Protein AF-A0A3D4UMN7-F1 (afdb_monomer)

Secondary structure (DSSP, 8-state):
----SSSS----GGGHHHHT--TTT---------SHHHHHHHHHTS-GGG--B-TTT--BSS---THHHHHHHHHH--SS-GGGS-TTSS-EESSHHHHHHHHHTTSS-TT-EEEEE--S--EEESSTTSPEEEPPTT-EEEEEHHHHHHHTTSPTTPPEE-S---HHHHHHHHHHHHHHHHHHHHHHHHHHHHHHHHHHHHHHT----TTTSPPPTTHHHHHHHHHHHHHHHHHHHHTTSS-HHHHHHHHHHHHHHHHHHHHHHHHHHHHT-EE-TTSPBPPTTTT-SEE---HHHHHHHTTSS--HHHHHHHHS--B-BB-TTSPBPSS-B---TTT---HHHHHHHHHHHHHHHHHHHHHHHHHHHHHHHHHHHHTT--EEES-------EEEEPEEETTEEEE-HHHHHTTPBBSS-EE-TTT--EEE-TT-B--HHHHHHHHHTT--EEEE--GGG---SSSEEHHHH-EETTTTEEPPTT--HHHHHHHHHHHHHHHHHHHHHHTTTB--PPPPP-----SS--EEEEES---EEEE-TTS-EEEE---TT-EEEEE-TTS-EEEEEEPPTT-EE--

Nearest PDB structures (foldseek):
  6xl5-assembly1_D  TM=8.448E-01  e=1.728E-50  Escherichia coli O157:H7
  8sy6-assembly1_J  TM=8.612E-01  e=2.945E-49  Escherichia coli
  8fvw-assembly1_G  TM=8.424E-01  e=8.870E-49  Escherichia coli K-12
  8x6g-assembly1_D  TM=7.754E-01  e=9.641E-45  Staphylococcus aureus
  8urw-assembly1_Z  TM=8.509E-01  e=2.562E-33  Synechococcus elongatus

Radius of gyration: 28.78 Å; Cα contacts (8 Å, |Δi|>4): 966; chains: 1; bounding box: 71×80×74 Å

Structure (mmCIF, N/CA/C/O backbone):
data_AF-A0A3D4UMN7-F1
#
_entry.id   AF-A0A3D4UMN7-F1
#
loop_
_atom_site.group_PDB
_atom_site.id
_atom_site.type_symbol
_atom_site.label_atom_id
_atom_site.label_alt_id
_atom_site.label_comp_id
_atom_site.label_asym_id
_atom_site.label_entity_id
_atom_site.label_seq_id
_atom_site.pdbx_PDB_ins_code
_atom_site.Cartn_x
_atom_site.Cartn_y
_atom_site.Cartn_z
_atom_site.occupancy
_atom_site.B_iso_or_equiv
_atom_site.auth_seq_id
_atom_site.auth_comp_id
_atom_site.auth_asym_id
_atom_site.auth_atom_id
_atom_site.pdbx_PDB_model_num
ATOM 1 N N . PRO A 1 1 ? -13.764 -26.680 10.920 1.00 89.00 1 PRO A N 1
ATOM 2 C CA . PRO A 1 1 ? -12.619 -27.114 10.079 1.00 89.00 1 PRO A CA 1
ATOM 3 C C . PRO A 1 1 ? -13.144 -27.942 8.903 1.00 89.00 1 PRO A C 1
ATOM 5 O O . PRO A 1 1 ? -14.128 -28.655 9.081 1.00 89.00 1 PRO A O 1
ATOM 8 N N . VAL A 1 2 ? -12.523 -27.837 7.728 1.00 93.06 2 VAL A N 1
ATOM 9 C CA . VAL A 1 2 ? -12.891 -28.634 6.548 1.00 93.06 2 VAL A CA 1
ATOM 10 C C . VAL A 1 2 ? -11.856 -29.740 6.380 1.00 93.06 2 VAL A C 1
ATOM 12 O O . VAL A 1 2 ? -10.661 -29.452 6.340 1.00 93.06 2 VAL A O 1
ATOM 15 N N . LEU A 1 3 ? -12.302 -30.997 6.327 1.00 94.44 3 LEU A N 1
ATOM 16 C CA . LEU A 1 3 ? -11.410 -32.135 6.105 1.00 94.44 3 LEU A CA 1
ATOM 17 C C . LEU A 1 3 ? -10.866 -32.092 4.676 1.00 94.44 3 LEU A C 1
ATOM 19 O O . LEU A 1 3 ? -11.614 -31.879 3.722 1.00 94.44 3 LEU A O 1
ATOM 23 N N . VAL A 1 4 ? -9.559 -32.290 4.539 1.00 94.12 4 VAL A N 1
ATOM 24 C CA . VAL A 1 4 ? -8.850 -32.290 3.258 1.00 94.12 4 VAL A CA 1
ATOM 25 C C . VAL A 1 4 ? -7.849 -33.436 3.234 1.00 94.12 4 VAL A C 1
ATOM 27 O O . VAL A 1 4 ? -7.311 -33.810 4.272 1.00 94.12 4 VAL A O 1
ATOM 30 N N . GLU A 1 5 ? -7.597 -33.978 2.048 1.00 93.94 5 GLU A N 1
ATOM 31 C CA . GLU A 1 5 ? -6.525 -34.953 1.836 1.00 93.94 5 GLU A CA 1
ATOM 32 C C . GLU A 1 5 ? -5.144 -34.279 1.921 1.00 93.94 5 GLU A C 1
ATOM 34 O O . GLU A 1 5 ? -4.964 -33.153 1.442 1.00 93.94 5 GLU A O 1
ATOM 39 N N . GLY A 1 6 ? -4.163 -34.995 2.479 1.00 93.69 6 GLY A N 1
ATOM 40 C CA . GLY A 1 6 ? -2.771 -34.552 2.624 1.00 93.69 6 GLY A CA 1
ATOM 41 C C . GLY A 1 6 ? -2.391 -34.059 4.028 1.00 93.69 6 GLY A C 1
ATOM 42 O O . GLY A 1 6 ? -3.221 -33.950 4.923 1.00 93.69 6 GLY A O 1
ATOM 43 N N . ASN A 1 7 ? -1.101 -33.754 4.209 1.00 92.25 7 ASN A N 1
ATOM 44 C CA . ASN A 1 7 ? -0.516 -33.361 5.504 1.00 92.25 7 ASN A CA 1
ATOM 45 C C . ASN A 1 7 ? -0.306 -31.840 5.647 1.00 92.25 7 ASN A C 1
ATOM 47 O O . ASN A 1 7 ? 0.382 -31.402 6.566 1.00 92.25 7 ASN A O 1
ATOM 51 N N . ALA A 1 8 ? -0.839 -31.039 4.721 1.00 93.44 8 ALA A N 1
ATOM 52 C CA . ALA A 1 8 ? -0.659 -29.590 4.693 1.00 93.44 8 ALA A CA 1
ATOM 53 C C . ALA A 1 8 ? -1.950 -28.867 5.091 1.00 93.44 8 ALA A C 1
ATOM 55 O O . ALA A 1 8 ? -3.039 -29.202 4.618 1.00 93.44 8 ALA A O 1
ATOM 56 N N . ILE A 1 9 ? -1.819 -27.843 5.934 1.00 93.88 9 ILE A N 1
ATOM 57 C CA . ILE A 1 9 ? -2.931 -26.967 6.305 1.00 93.88 9 ILE A CA 1
ATOM 58 C C . ILE A 1 9 ? -3.269 -26.089 5.097 1.00 93.88 9 ILE A C 1
ATOM 60 O O . ILE A 1 9 ? -2.395 -25.424 4.544 1.00 93.88 9 ILE A O 1
ATOM 64 N N . LYS A 1 10 ? -4.541 -26.068 4.688 1.00 92.62 10 LYS A N 1
ATOM 65 C CA . LYS A 1 10 ? -5.022 -25.129 3.668 1.00 92.62 10 LYS A CA 1
ATOM 66 C C . LYS A 1 10 ? -5.468 -23.838 4.339 1.00 92.62 10 LYS A C 1
ATOM 68 O O . LYS A 1 10 ? -6.386 -23.857 5.157 1.00 92.62 10 LYS A O 1
ATOM 73 N N . LEU A 1 11 ? -4.834 -22.734 3.965 1.00 91.69 11 LEU A N 1
ATOM 74 C CA . LEU A 1 11 ? -5.150 -21.397 4.453 1.00 91.69 11 LEU A CA 1
ATOM 75 C C . LEU A 1 11 ? -5.880 -20.595 3.372 1.00 91.69 11 LEU A C 1
ATOM 77 O O . LEU A 1 11 ? -5.611 -20.749 2.181 1.00 91.69 11 LEU A O 1
ATOM 81 N N . HIS A 1 12 ? -6.811 -19.734 3.782 1.00 90.94 12 HIS A N 1
ATOM 82 C CA . HIS A 1 12 ? -7.508 -18.859 2.848 1.00 90.94 12 HIS A CA 1
ATOM 83 C C . HIS A 1 12 ? -6.574 -17.734 2.339 1.00 90.94 12 HIS A C 1
ATOM 85 O O . HIS A 1 12 ? -5.926 -17.081 3.158 1.00 90.94 12 HIS A O 1
ATOM 91 N N . PRO A 1 13 ? -6.516 -17.427 1.027 1.00 90.25 13 PRO A N 1
ATOM 92 C CA . PRO A 1 13 ? -5.567 -16.439 0.494 1.00 90.25 13 PRO A CA 1
ATOM 93 C C . PRO A 1 13 ? -5.698 -15.039 1.111 1.00 90.25 13 PRO A C 1
ATOM 95 O O . PRO A 1 13 ? -4.698 -14.390 1.399 1.00 90.25 13 PRO A O 1
ATOM 98 N N . LEU A 1 14 ? -6.926 -14.587 1.384 1.00 89.81 14 LEU A N 1
ATOM 99 C CA . LEU A 1 14 ? -7.160 -13.234 1.906 1.00 89.81 14 LEU A CA 1
ATOM 100 C C . LEU A 1 14 ? -6.697 -13.037 3.358 1.00 89.81 14 LEU A C 1
ATOM 102 O O . LEU A 1 14 ? -6.486 -11.902 3.772 1.00 89.81 14 LEU A O 1
ATOM 106 N N . VAL A 1 15 ? -6.506 -14.116 4.129 1.00 89.62 15 VAL A N 1
ATOM 107 C CA . VAL A 1 15 ? -5.981 -14.002 5.503 1.00 89.62 15 VAL A CA 1
ATOM 108 C C . VAL A 1 15 ? -4.453 -14.051 5.553 1.00 89.62 15 VAL A C 1
ATOM 110 O O . VAL A 1 15 ? -3.875 -13.742 6.591 1.00 89.62 15 VAL A O 1
ATOM 113 N N . CYS A 1 16 ? -3.782 -14.388 4.444 1.00 89.38 16 CYS A N 1
ATOM 114 C CA . CYS A 1 16 ? -2.318 -14.478 4.397 1.00 89.38 16 CYS A CA 1
ATOM 115 C C . CYS A 1 16 ? -1.659 -13.133 4.721 1.00 89.38 16 CYS A C 1
ATOM 117 O O . CYS A 1 16 ? -0.644 -13.106 5.406 1.00 89.38 16 CYS A O 1
ATOM 119 N N . GLY A 1 17 ? -2.279 -12.018 4.310 1.00 83.88 17 GLY A N 1
ATOM 120 C CA . GLY A 1 17 ? -1.817 -10.673 4.658 1.00 83.88 17 GLY A CA 1
ATOM 121 C C . GLY A 1 17 ? -1.829 -10.408 6.166 1.00 83.88 17 GLY A C 1
ATOM 122 O O . GLY A 1 17 ? -0.848 -9.894 6.690 1.00 83.88 17 GLY A O 1
ATOM 123 N N . GLY A 1 18 ? -2.892 -10.818 6.869 1.00 84.75 18 GLY A N 1
ATOM 124 C CA . GLY A 1 18 ? -3.005 -10.655 8.323 1.00 84.75 18 GLY A CA 1
ATOM 125 C C . GLY A 1 18 ? -2.060 -11.558 9.119 1.00 84.75 18 GLY A C 1
ATOM 126 O O . GLY A 1 18 ? -1.545 -11.148 10.152 1.00 84.75 18 GLY A O 1
ATOM 127 N N . PHE A 1 19 ? -1.780 -12.765 8.620 1.00 87.75 19 PHE A N 1
ATOM 128 C CA . PHE A 1 19 ? -0.759 -13.643 9.205 1.00 87.75 19 PHE A CA 1
ATOM 129 C C . PHE A 1 19 ? 0.669 -13.286 8.780 1.00 87.75 19 PHE A C 1
ATOM 131 O O . PHE A 1 19 ? 1.613 -13.823 9.355 1.00 87.75 19 PHE A O 1
ATOM 138 N N . ASN A 1 20 ? 0.825 -12.417 7.773 1.00 84.44 20 ASN A N 1
ATOM 139 C CA . ASN A 1 20 ? 2.079 -12.188 7.057 1.00 84.44 20 ASN A CA 1
ATOM 140 C C . ASN A 1 20 ? 2.781 -13.519 6.714 1.00 84.44 20 ASN A C 1
ATOM 142 O O . ASN A 1 20 ? 3.964 -13.695 6.998 1.00 84.44 20 ASN A O 1
ATOM 146 N N . ALA A 1 21 ? 2.002 -14.465 6.182 1.00 87.00 21 ALA A N 1
ATOM 147 C CA . ALA A 1 21 ? 2.441 -15.822 5.881 1.00 87.00 21 ALA A CA 1
ATOM 148 C C . ALA A 1 21 ? 2.710 -15.994 4.386 1.00 87.00 21 ALA A C 1
ATOM 150 O O . ALA A 1 21 ? 1.875 -15.600 3.563 1.00 87.00 21 ALA A O 1
ATOM 151 N N . ASP A 1 22 ? 3.822 -16.652 4.070 1.00 86.88 22 ASP A N 1
ATOM 152 C CA . ASP A 1 22 ? 4.215 -17.014 2.714 1.00 86.88 22 ASP A CA 1
ATOM 153 C C . ASP A 1 22 ? 4.150 -18.544 2.521 1.00 86.88 22 ASP A C 1
ATOM 155 O O . ASP A 1 22 ? 4.089 -19.331 3.465 1.00 86.88 22 ASP A O 1
ATOM 159 N N . PHE A 1 23 ? 4.094 -19.003 1.267 1.00 89.31 23 PHE A N 1
ATOM 160 C CA . PHE A 1 23 ? 3.943 -20.431 0.935 1.00 89.31 23 PHE A CA 1
ATOM 161 C C . PHE A 1 23 ? 5.255 -21.086 0.476 1.00 89.31 23 PHE A C 1
ATOM 163 O O . PHE A 1 23 ? 5.252 -21.947 -0.404 1.00 89.31 23 PHE A O 1
ATOM 170 N N . ASP A 1 24 ? 6.383 -20.684 1.057 1.00 91.75 24 ASP A N 1
ATOM 171 C CA . ASP A 1 24 ? 7.726 -21.204 0.760 1.00 91.75 24 ASP A CA 1
ATOM 172 C C . ASP A 1 24 ? 8.272 -22.168 1.834 1.00 91.75 24 ASP A C 1
ATOM 174 O O . ASP A 1 24 ? 9.394 -22.665 1.713 1.00 91.75 24 ASP A O 1
ATOM 178 N N . GLY A 1 25 ? 7.457 -22.506 2.840 1.00 90.56 25 GLY A N 1
ATOM 179 C CA . GLY A 1 25 ? 7.802 -23.465 3.894 1.00 90.56 25 GLY A CA 1
ATOM 180 C C . GLY A 1 25 ? 7.311 -23.096 5.294 1.00 90.56 25 GLY A C 1
ATOM 181 O O . GLY A 1 25 ? 7.579 -23.855 6.230 1.00 90.56 25 GLY A O 1
ATOM 182 N N . ASP A 1 26 ? 6.602 -21.971 5.439 1.00 92.38 26 ASP A N 1
ATOM 183 C CA . ASP A 1 26 ? 6.035 -21.524 6.710 1.00 92.38 26 ASP A CA 1
ATOM 184 C C . ASP A 1 26 ? 5.135 -22.578 7.368 1.00 92.38 26 ASP A C 1
ATOM 186 O O . ASP A 1 26 ? 4.435 -23.367 6.724 1.00 92.38 26 ASP A O 1
ATOM 190 N N . GLN A 1 27 ? 5.150 -22.578 8.700 1.00 93.50 27 GLN A N 1
ATOM 191 C CA . GLN A 1 27 ? 4.398 -23.513 9.528 1.00 93.50 27 GLN A CA 1
ATOM 192 C C . GLN A 1 27 ? 3.397 -22.762 10.401 1.00 93.50 27 GLN A C 1
ATOM 194 O O . GLN A 1 27 ? 3.705 -21.714 10.963 1.00 93.50 27 GLN A O 1
ATOM 199 N N . MET A 1 28 ? 2.206 -23.339 10.565 1.00 94.56 28 MET A N 1
ATOM 200 C CA . MET A 1 28 ? 1.160 -22.803 11.435 1.00 94.56 28 MET A CA 1
ATOM 201 C C . MET A 1 28 ? 0.778 -23.813 12.513 1.00 94.56 28 MET A C 1
ATOM 203 O O . MET A 1 28 ? 0.633 -25.006 12.246 1.00 94.56 28 MET A O 1
ATOM 207 N N . ALA A 1 29 ? 0.583 -23.321 13.736 1.00 94.81 29 ALA A N 1
ATOM 208 C CA . ALA A 1 29 ? 0.088 -24.115 14.853 1.00 94.81 29 ALA A CA 1
ATOM 209 C C . ALA A 1 29 ? -1.442 -24.034 14.932 1.00 94.81 29 ALA A C 1
ATOM 211 O O . ALA A 1 29 ? -2.022 -22.952 14.837 1.00 94.81 29 ALA A O 1
ATOM 212 N N . VAL A 1 30 ? -2.096 -25.175 15.153 1.00 94.12 30 VAL A N 1
ATOM 213 C CA . VAL A 1 30 ? -3.555 -25.262 15.301 1.00 94.12 30 VAL A CA 1
ATOM 214 C C . VAL A 1 30 ? -3.890 -25.646 16.736 1.00 94.12 30 VAL A C 1
ATOM 216 O O . VAL A 1 30 ? -3.384 -26.641 17.250 1.00 94.12 30 VAL A O 1
ATOM 219 N N . HIS A 1 31 ? -4.773 -24.872 17.363 1.00 95.25 31 HIS A N 1
ATOM 220 C CA . HIS A 1 31 ? -5.268 -25.116 18.717 1.00 95.25 31 HIS A CA 1
ATOM 221 C C . HIS A 1 31 ? -6.770 -25.415 18.676 1.00 95.25 31 HIS A C 1
ATOM 223 O O . HIS A 1 31 ? -7.492 -24.863 17.846 1.00 95.25 31 HIS A O 1
ATOM 229 N N . LEU A 1 32 ? -7.239 -26.291 19.569 1.00 95.12 32 LEU A N 1
ATOM 230 C CA . LEU A 1 32 ? -8.647 -26.680 19.664 1.00 95.12 32 LEU A CA 1
ATOM 231 C C . LEU A 1 32 ? -9.253 -26.154 20.978 1.00 95.12 32 LEU A C 1
ATOM 233 O O . LEU A 1 32 ? -8.881 -26.662 22.039 1.00 95.12 32 LEU A O 1
ATOM 237 N N . PRO A 1 33 ? -10.177 -25.172 20.944 1.00 95.69 33 PRO A N 1
ATOM 238 C CA . PRO A 1 33 ? -10.906 -24.752 22.137 1.00 95.69 33 PRO A CA 1
ATOM 239 C C . PRO A 1 33 ? -11.866 -25.862 22.584 1.00 95.69 33 PRO A C 1
ATOM 241 O O . PRO A 1 33 ? -12.665 -26.361 21.792 1.00 95.69 33 PRO A O 1
ATOM 244 N N . LEU A 1 34 ? -11.774 -26.268 23.854 1.00 95.75 34 LEU A N 1
ATOM 245 C CA . LEU A 1 34 ? -12.547 -27.396 24.390 1.00 95.75 34 LEU A CA 1
ATOM 246 C C . LEU A 1 34 ? -13.778 -26.962 25.191 1.00 95.75 34 LEU A C 1
ATOM 248 O O . LEU A 1 34 ? -14.812 -27.618 25.093 1.00 95.75 34 LEU A O 1
ATOM 252 N N . SER A 1 35 ? -13.689 -25.881 25.972 1.00 97.94 35 SER A N 1
ATOM 253 C CA . SER A 1 35 ? -14.821 -25.404 26.774 1.00 97.94 35 SER A CA 1
ATOM 254 C C . SER A 1 35 ? -15.859 -24.683 25.914 1.00 97.94 35 SER A C 1
ATOM 256 O O . SER A 1 35 ? -15.544 -24.165 24.841 1.00 97.94 35 SER A O 1
ATOM 258 N N . ILE A 1 36 ? -17.106 -24.654 26.383 1.00 96.81 36 ILE A N 1
ATOM 259 C CA . ILE A 1 36 ? -18.207 -23.990 25.672 1.00 96.81 36 ILE A CA 1
ATOM 260 C C . ILE A 1 36 ? -17.953 -22.481 25.625 1.00 96.81 36 ILE A C 1
ATOM 262 O O . ILE A 1 36 ? -18.187 -21.851 24.598 1.00 96.81 36 ILE A O 1
ATOM 266 N N . GLU A 1 37 ? -17.407 -21.922 26.704 1.00 96.69 37 GLU A N 1
ATOM 267 C CA . GLU A 1 37 ? -17.045 -20.511 26.810 1.00 96.69 37 GLU A CA 1
ATOM 268 C C . GLU A 1 37 ? -15.973 -20.144 25.778 1.00 96.69 37 GLU A C 1
ATOM 270 O O . GLU A 1 37 ? -16.153 -19.186 25.034 1.00 96.69 37 GLU A O 1
ATOM 275 N N . ALA A 1 38 ? -14.914 -20.954 25.650 1.00 96.00 38 ALA A N 1
ATOM 276 C CA . ALA A 1 38 ? -13.848 -20.711 24.677 1.00 96.00 38 ALA A CA 1
ATOM 277 C C . ALA A 1 38 ? -14.333 -20.883 23.229 1.00 96.00 38 ALA A C 1
ATOM 279 O O . ALA A 1 38 ? -13.884 -20.173 22.333 1.00 96.00 38 ALA A O 1
ATOM 280 N N . GLN A 1 39 ? -15.254 -21.819 22.975 1.00 95.25 39 GLN A N 1
ATOM 281 C CA . GLN A 1 39 ? -15.873 -21.969 21.656 1.00 95.25 39 GLN A CA 1
ATOM 282 C C . GLN A 1 39 ? -16.746 -20.758 21.310 1.00 95.25 39 GLN A C 1
ATOM 284 O O . GLN A 1 39 ? -16.661 -20.249 20.193 1.00 95.25 39 GLN A O 1
ATOM 289 N N . ALA A 1 40 ? -17.557 -20.281 22.258 1.00 95.94 40 ALA A N 1
ATOM 290 C CA . ALA A 1 40 ? -18.383 -19.093 22.075 1.00 95.94 40 ALA A CA 1
ATOM 291 C C . ALA A 1 40 ? -17.517 -17.851 21.818 1.00 95.94 40 ALA A C 1
ATOM 293 O O . ALA A 1 40 ? -17.760 -17.130 20.853 1.00 95.94 40 ALA A O 1
ATOM 294 N N . GLU A 1 41 ? -16.464 -17.649 22.610 1.00 93.81 41 GLU A N 1
ATOM 295 C CA . GLU A 1 41 ? -15.506 -16.555 22.437 1.00 93.81 41 GLU A CA 1
ATOM 296 C C . GLU A 1 41 ? -14.808 -16.615 21.070 1.00 93.81 41 GLU A C 1
ATOM 298 O O . GLU A 1 41 ? -14.777 -15.624 20.339 1.00 93.81 41 GLU A O 1
ATOM 303 N N . ALA A 1 42 ? -14.328 -17.794 20.661 1.00 93.88 42 ALA A N 1
ATOM 304 C CA . ALA A 1 42 ? -13.686 -17.970 19.362 1.00 93.88 42 ALA A CA 1
ATOM 305 C C . ALA A 1 42 ? -14.637 -17.668 18.189 1.00 93.88 42 ALA A C 1
ATOM 307 O O . ALA A 1 42 ? -14.224 -17.076 17.192 1.00 93.88 42 ALA A O 1
ATOM 308 N N . HIS A 1 43 ? -15.914 -18.048 18.302 1.00 90.62 43 HIS A N 1
ATOM 309 C CA . HIS A 1 43 ? -16.919 -17.787 17.270 1.00 90.62 43 HIS A CA 1
ATOM 310 C C . HIS A 1 43 ? -17.357 -16.320 17.204 1.00 90.62 43 HIS A C 1
ATOM 312 O O . HIS A 1 43 ? -17.589 -15.810 16.108 1.00 90.62 43 HIS A O 1
ATOM 318 N N . VAL A 1 44 ? -17.493 -15.654 18.351 1.00 90.50 44 VAL A N 1
ATOM 319 C CA . VAL A 1 44 ? -18.010 -14.281 18.425 1.00 90.50 44 VAL A CA 1
ATOM 320 C C . VAL A 1 44 ? -16.902 -13.252 18.199 1.00 90.50 44 VAL A C 1
ATOM 322 O O . VAL A 1 44 ? -17.120 -12.293 17.464 1.00 90.50 44 VAL A O 1
ATOM 325 N N . LEU A 1 45 ? -15.707 -13.456 18.759 1.00 89.50 45 LEU A N 1
ATOM 326 C CA . LEU A 1 45 ? -14.619 -12.471 18.715 1.00 89.50 45 LEU A CA 1
ATOM 327 C C . LEU A 1 45 ? -13.534 -12.822 17.689 1.00 89.50 45 LEU A C 1
ATOM 329 O O . LEU A 1 45 ? -13.129 -11.971 16.903 1.00 89.50 45 LEU A O 1
ATOM 333 N N . MET A 1 46 ? -13.064 -14.072 17.656 1.00 91.31 46 MET A N 1
ATOM 334 C CA . MET A 1 46 ? -11.849 -14.436 16.901 1.00 91.31 46 MET A CA 1
ATOM 335 C C . MET A 1 46 ? -12.097 -14.844 15.443 1.00 91.31 46 MET A C 1
ATOM 337 O O . MET A 1 46 ? -11.144 -15.049 14.688 1.00 91.31 46 MET A O 1
ATOM 341 N N . LEU A 1 47 ? -13.355 -14.998 15.028 1.00 90.06 47 LEU A N 1
ATOM 342 C CA . LEU A 1 47 ? -13.682 -15.436 13.676 1.00 90.06 47 LEU A CA 1
ATOM 343 C C . LEU A 1 47 ? -13.142 -14.436 12.639 1.00 90.06 47 LEU A C 1
ATOM 345 O O . LEU A 1 47 ? -13.305 -13.226 12.779 1.00 90.06 47 LEU A O 1
ATOM 349 N N . SER A 1 48 ? -12.513 -14.928 11.570 1.00 87.94 48 SER A N 1
ATOM 350 C CA . SER A 1 48 ? -11.857 -14.066 10.574 1.00 87.94 48 SER A CA 1
ATOM 351 C C . SER A 1 48 ? -12.817 -13.089 9.890 1.00 87.94 48 SER A C 1
ATOM 353 O O . SER A 1 48 ? -12.426 -11.978 9.560 1.00 87.94 48 SER A O 1
ATOM 355 N N . THR A 1 49 ? -14.085 -13.468 9.718 1.00 86.19 49 THR A N 1
ATOM 356 C CA . THR A 1 49 ? -15.132 -12.603 9.147 1.00 86.19 49 THR A CA 1
ATOM 357 C C . THR A 1 49 ? -15.467 -11.400 10.026 1.00 86.19 49 THR A C 1
ATOM 359 O O . THR A 1 49 ? -16.032 -10.428 9.536 1.00 86.19 49 THR A O 1
ATOM 362 N N . ASN A 1 50 ? -15.134 -11.456 11.318 1.00 85.31 50 ASN A N 1
ATOM 363 C CA . ASN A 1 50 ? -15.353 -10.354 12.251 1.00 85.31 50 ASN A CA 1
ATOM 364 C C . ASN A 1 50 ? -14.156 -9.393 12.288 1.00 85.31 50 ASN A C 1
ATOM 366 O O . ASN A 1 50 ? -14.322 -8.248 12.693 1.00 85.31 50 ASN A O 1
ATOM 370 N N . ASN A 1 51 ? -12.985 -9.837 11.819 1.00 86.69 51 ASN A N 1
ATOM 371 C CA . ASN A 1 51 ? -11.700 -9.148 11.943 1.00 86.69 51 ASN A CA 1
ATOM 372 C C . ASN A 1 51 ? -11.163 -8.725 10.565 1.00 86.69 51 ASN A C 1
ATOM 374 O O . ASN A 1 51 ? -10.113 -9.185 10.118 1.00 86.69 51 ASN A O 1
ATOM 378 N N . VAL A 1 52 ? -11.926 -7.880 9.865 1.00 84.06 52 VAL A N 1
ATOM 379 C CA . VAL A 1 52 ? -11.597 -7.408 8.505 1.00 84.06 52 VAL A CA 1
ATOM 380 C C . VAL A 1 52 ? -10.641 -6.212 8.532 1.00 84.06 52 VAL A C 1
ATOM 382 O O . VAL A 1 52 ? -9.738 -6.125 7.696 1.00 84.06 52 VAL A O 1
ATOM 385 N N . PHE A 1 53 ? -10.813 -5.315 9.505 1.00 86.00 53 PHE A N 1
ATOM 386 C CA . PHE A 1 53 ? -10.095 -4.045 9.599 1.00 86.00 53 PHE A CA 1
ATOM 387 C C . PHE A 1 53 ? -8.961 -4.082 10.615 1.00 86.00 53 PHE A C 1
ATOM 389 O O . PHE A 1 53 ? -8.970 -4.839 11.585 1.00 86.00 53 PHE A O 1
ATOM 396 N N . SER A 1 54 ? -7.973 -3.226 10.385 1.00 86.94 54 SER A N 1
ATOM 397 C CA . SER A 1 54 ? -6.818 -3.078 11.250 1.00 86.94 54 SER A CA 1
ATOM 398 C C . SER A 1 54 ? -7.168 -2.308 12.516 1.00 86.94 54 SER A C 1
ATOM 400 O O . SER A 1 54 ? -7.671 -1.188 12.423 1.00 86.94 54 SER A O 1
ATOM 402 N N . PRO A 1 55 ? -6.805 -2.814 13.705 1.00 87.25 55 PRO A N 1
ATOM 403 C CA . PRO A 1 55 ? -6.985 -2.060 14.940 1.00 87.25 55 PRO A CA 1
ATOM 404 C C . PRO A 1 55 ? -6.067 -0.827 15.027 1.00 87.25 55 PRO A C 1
ATOM 406 O O . PRO A 1 55 ? -6.304 0.056 15.846 1.00 87.25 55 PRO A O 1
ATOM 409 N N . ALA A 1 56 ? -5.023 -0.738 14.193 1.00 86.69 56 ALA A N 1
ATOM 410 C CA . ALA A 1 56 ? -4.083 0.380 14.221 1.00 86.69 56 ALA A CA 1
ATOM 411 C C . ALA A 1 56 ? -4.612 1.631 13.501 1.00 86.69 56 ALA A C 1
ATOM 413 O O . ALA A 1 56 ? -4.298 2.750 13.905 1.00 86.69 56 ALA A O 1
ATOM 414 N N . ASN A 1 57 ? -5.358 1.454 12.406 1.00 83.62 57 ASN A N 1
ATOM 415 C CA . ASN A 1 57 ? -5.743 2.553 11.512 1.00 83.62 57 ASN A CA 1
ATOM 416 C C . ASN A 1 57 ? -7.098 2.373 10.806 1.00 83.62 57 ASN A C 1
ATOM 418 O O . ASN A 1 57 ? -7.439 3.198 9.968 1.00 83.62 57 ASN A O 1
ATOM 422 N N . GLY A 1 58 ? -7.827 1.287 11.069 1.00 83.00 58 GLY A N 1
ATOM 423 C CA . GLY A 1 58 ? -9.135 1.011 10.473 1.00 83.00 58 GLY A CA 1
ATOM 424 C C . GLY A 1 58 ? -9.120 0.648 8.992 1.00 83.00 58 GLY A C 1
ATOM 425 O O . GLY A 1 58 ? -10.174 0.427 8.416 1.00 83.00 58 GLY A O 1
ATOM 426 N N . SER A 1 59 ? -7.944 0.523 8.372 1.00 82.31 59 SER A N 1
ATOM 427 C CA . SER A 1 59 ? -7.835 0.062 6.984 1.00 82.31 59 SER A CA 1
ATOM 428 C C . SER A 1 59 ? -8.067 -1.454 6.875 1.00 82.31 59 SER A C 1
ATOM 430 O O . SER A 1 59 ? -7.754 -2.188 7.819 1.00 82.31 59 SER A O 1
ATOM 432 N N . PRO A 1 60 ? -8.575 -1.964 5.743 1.00 81.12 60 PRO A N 1
ATOM 433 C CA . PRO A 1 60 ? -8.891 -3.378 5.585 1.00 81.12 60 PRO A CA 1
ATOM 434 C C . PRO A 1 60 ? -7.597 -4.202 5.506 1.00 81.12 60 PRO A C 1
ATOM 436 O O . PRO A 1 60 ? -6.805 -4.060 4.569 1.00 81.12 60 PRO A O 1
ATOM 439 N N . ILE A 1 61 ? -7.375 -5.080 6.493 1.00 81.19 61 ILE A N 1
ATOM 440 C CA . ILE A 1 61 ? -6.250 -6.037 6.515 1.00 81.19 61 ILE A CA 1
ATOM 441 C C . ILE A 1 61 ? -6.528 -7.178 5.542 1.00 81.19 61 ILE A C 1
ATOM 443 O O . ILE A 1 61 ? -5.633 -7.627 4.818 1.00 81.19 61 ILE A O 1
ATOM 447 N N . ILE A 1 62 ? -7.776 -7.648 5.527 1.00 81.50 62 ILE A N 1
ATOM 448 C CA . ILE A 1 62 ? -8.238 -8.666 4.589 1.00 81.50 62 ILE A CA 1
ATOM 449 C C . ILE A 1 62 ? -8.477 -7.971 3.250 1.00 81.50 62 ILE A C 1
ATOM 451 O O . ILE A 1 62 ? -9.561 -7.471 2.969 1.00 81.50 62 ILE A O 1
ATOM 455 N N . ASN A 1 63 ? -7.431 -7.909 2.433 1.00 78.81 63 ASN A N 1
ATOM 456 C CA . ASN A 1 63 ? -7.465 -7.257 1.133 1.00 78.81 63 ASN A CA 1
ATOM 457 C C . ASN A 1 63 ? -6.953 -8.204 0.041 1.00 78.81 63 ASN A C 1
ATOM 459 O O . ASN A 1 63 ? -6.168 -9.125 0.292 1.00 78.81 63 ASN A O 1
ATOM 463 N N . ALA A 1 64 ? -7.386 -7.960 -1.193 1.00 84.62 64 ALA A N 1
ATOM 464 C CA . ALA A 1 64 ? -6.812 -8.590 -2.365 1.00 84.62 64 ALA A CA 1
ATOM 465 C C . ALA A 1 64 ? -5.306 -8.295 -2.430 1.00 84.62 64 ALA A C 1
ATOM 467 O O . ALA A 1 64 ? -4.841 -7.169 -2.226 1.00 84.62 64 ALA A O 1
ATOM 468 N N . SER A 1 65 ? -4.525 -9.324 -2.739 1.00 85.44 65 SER A N 1
ATOM 469 C CA . SER A 1 65 ? -3.082 -9.203 -2.909 1.00 85.44 65 SER A CA 1
ATOM 470 C C . SER A 1 65 ? -2.619 -9.967 -4.145 1.00 85.44 65 SER A C 1
ATOM 472 O O . SER A 1 65 ? -3.330 -10.841 -4.646 1.00 85.44 65 SER A O 1
ATOM 474 N N . GLN A 1 66 ? -1.432 -9.600 -4.640 1.00 88.62 66 GLN A N 1
ATOM 475 C CA . GLN A 1 66 ? -0.723 -10.298 -5.716 1.00 88.62 66 GLN A CA 1
ATOM 476 C C . GLN A 1 66 ? -1.638 -10.583 -6.923 1.00 88.62 66 GLN A C 1
ATOM 478 O O . GLN A 1 66 ? -2.201 -9.654 -7.504 1.00 88.62 66 GLN A O 1
ATOM 483 N N . ASP A 1 67 ? -1.818 -11.853 -7.280 1.00 91.94 67 ASP A N 1
ATOM 484 C CA . ASP A 1 67 ? -2.520 -12.299 -8.482 1.00 91.94 67 ASP A CA 1
ATOM 485 C C . ASP A 1 67 ? -3.989 -11.863 -8.528 1.00 91.94 67 ASP A C 1
ATOM 487 O O . ASP A 1 67 ? -4.507 -11.581 -9.607 1.00 91.94 67 ASP A O 1
ATOM 491 N N . ILE A 1 68 ? -4.656 -11.741 -7.373 1.00 93.44 68 ILE A N 1
ATOM 492 C CA . ILE A 1 68 ? -6.045 -11.260 -7.312 1.00 93.44 68 ILE A CA 1
ATOM 493 C C . ILE A 1 68 ? -6.104 -9.819 -7.830 1.00 93.44 68 ILE A C 1
ATOM 495 O O . ILE A 1 68 ? -6.897 -9.506 -8.717 1.00 93.44 68 ILE A O 1
ATOM 499 N N . VAL A 1 69 ? -5.214 -8.962 -7.319 1.00 93.25 69 VAL A N 1
ATOM 500 C CA . VAL A 1 69 ? -5.094 -7.561 -7.751 1.00 93.25 69 VAL A CA 1
ATOM 501 C C . VAL A 1 69 ? -4.683 -7.493 -9.215 1.00 93.25 69 VAL A C 1
ATOM 503 O O . VAL A 1 69 ? -5.238 -6.702 -9.968 1.00 93.25 69 VAL A O 1
ATOM 506 N N . MET A 1 70 ? -3.748 -8.343 -9.641 1.00 92.06 70 MET A N 1
ATOM 507 C CA . MET A 1 70 ? -3.291 -8.395 -11.027 1.00 92.06 70 MET A CA 1
ATOM 508 C C . MET A 1 70 ? -4.435 -8.727 -11.996 1.00 92.06 70 MET A C 1
ATOM 510 O O . MET A 1 70 ? -4.570 -8.069 -13.024 1.00 92.06 70 MET A O 1
ATOM 514 N N . GLY A 1 71 ? -5.279 -9.710 -11.668 1.00 93.19 71 GLY A N 1
ATOM 515 C CA . GLY A 1 71 ? -6.425 -10.096 -12.493 1.00 93.19 71 GLY A CA 1
ATOM 516 C C . GLY A 1 71 ? -7.504 -9.016 -12.566 1.00 93.19 71 GLY A C 1
ATOM 517 O O . GLY A 1 71 ? -8.030 -8.749 -13.645 1.00 93.19 71 GLY A O 1
ATOM 518 N N . VAL A 1 72 ? -7.799 -8.358 -11.440 1.00 94.12 72 VAL A N 1
ATOM 519 C CA . VAL A 1 72 ? -8.743 -7.227 -11.382 1.00 94.12 72 VAL A CA 1
ATOM 520 C C . VAL A 1 72 ? -8.209 -6.020 -12.158 1.00 94.12 72 VAL A C 1
ATOM 522 O O . VAL A 1 72 ? -8.931 -5.412 -12.953 1.00 94.12 72 VAL A O 1
ATOM 525 N N . TYR A 1 73 ? -6.930 -5.695 -11.989 1.00 93.62 73 TYR A N 1
ATOM 526 C CA . TYR A 1 73 ? -6.290 -4.610 -12.722 1.00 93.62 73 TYR A CA 1
ATOM 527 C C . TYR A 1 73 ? -6.269 -4.900 -14.224 1.00 93.62 73 TYR A C 1
ATOM 529 O O . TYR A 1 73 ? -6.590 -4.025 -15.024 1.00 93.62 73 TYR A O 1
ATOM 537 N N . PHE A 1 74 ? -5.956 -6.138 -14.618 1.00 92.88 74 PHE A N 1
ATOM 538 C CA . PHE A 1 74 ? -5.980 -6.551 -16.017 1.00 92.88 74 PHE A CA 1
ATOM 539 C C . PHE A 1 74 ? -7.352 -6.280 -16.642 1.00 92.88 74 PHE A C 1
ATOM 541 O O . PHE A 1 74 ? -7.430 -5.562 -17.625 1.00 92.88 74 PHE A O 1
ATOM 548 N N . ILE A 1 75 ? -8.461 -6.729 -16.057 1.00 92.81 75 ILE A N 1
ATOM 549 C CA . ILE A 1 75 ? -9.777 -6.487 -16.679 1.00 92.81 75 ILE A CA 1
ATOM 550 C C . ILE A 1 75 ? -10.202 -5.007 -16.665 1.00 92.81 75 ILE A C 1
ATOM 552 O O . ILE A 1 75 ? -10.958 -4.571 -17.530 1.00 92.81 75 ILE A O 1
ATOM 556 N N . THR A 1 76 ? -9.731 -4.213 -15.703 1.00 92.44 76 THR A N 1
ATOM 557 C CA . THR A 1 76 ? -10.151 -2.807 -15.546 1.00 92.44 76 THR A CA 1
ATOM 558 C C . THR A 1 76 ? -9.257 -1.808 -16.288 1.00 92.44 76 THR A C 1
ATOM 560 O O . THR A 1 76 ? -9.660 -0.652 -16.488 1.00 92.44 76 THR A O 1
ATOM 563 N N . THR A 1 77 ? -8.064 -2.223 -16.723 1.00 88.31 77 THR A N 1
ATOM 564 C CA . THR A 1 77 ? -7.116 -1.349 -17.420 1.00 88.31 77 THR A CA 1
ATOM 565 C C . THR A 1 77 ? -7.532 -1.054 -18.860 1.00 88.31 77 THR A C 1
ATOM 567 O O . THR A 1 77 ? -8.201 -1.848 -19.529 1.00 88.31 77 THR A O 1
ATOM 570 N N . THR A 1 78 ? -7.115 0.116 -19.336 1.00 81.94 78 THR A N 1
ATOM 571 C CA . THR A 1 78 ? -7.391 0.636 -20.678 1.00 81.94 78 THR A CA 1
ATOM 572 C C . THR A 1 78 ? -6.114 1.181 -21.293 1.00 81.94 78 THR A C 1
ATOM 574 O O . THR A 1 78 ? -5.447 2.014 -20.684 1.00 81.94 78 THR A O 1
ATOM 577 N N . LEU A 1 79 ? -5.809 0.758 -22.521 1.00 70.12 79 LEU A N 1
ATOM 578 C CA . LEU A 1 79 ? -4.661 1.258 -23.291 1.00 70.12 79 LEU A CA 1
ATOM 579 C C . LEU A 1 79 ? -4.903 2.665 -23.866 1.00 70.12 79 LEU A C 1
ATOM 581 O O . LEU A 1 79 ? -3.956 3.397 -24.136 1.00 70.12 79 LEU A O 1
ATOM 585 N N . LEU A 1 80 ? -6.171 3.040 -24.050 1.00 65.00 80 LEU A N 1
ATOM 586 C CA . LEU A 1 80 ? -6.602 4.352 -24.528 1.00 65.00 80 LEU A CA 1
ATOM 587 C C . LEU A 1 80 ? -7.308 5.102 -23.399 1.00 65.00 80 LEU A C 1
ATOM 589 O O . LEU A 1 80 ? -8.091 4.509 -22.656 1.00 65.00 80 LEU A O 1
ATOM 593 N N . ASP A 1 81 ? -7.050 6.405 -23.287 1.00 63.19 81 ASP A N 1
ATOM 594 C CA . ASP A 1 81 ? -7.789 7.253 -22.353 1.00 63.19 81 ASP A CA 1
ATOM 595 C C . ASP A 1 81 ? -9.244 7.391 -22.846 1.00 63.19 81 ASP A C 1
ATOM 597 O O . ASP A 1 81 ? -9.454 7.866 -23.968 1.00 63.19 81 ASP A O 1
ATOM 601 N N . PRO A 1 82 ? -10.256 7.017 -22.037 1.00 58.78 82 PRO A N 1
ATOM 602 C CA . PRO A 1 82 ? -11.665 7.193 -22.386 1.00 58.78 82 PRO A CA 1
ATOM 603 C C . PRO A 1 82 ? -12.038 8.635 -22.758 1.00 58.78 82 PRO A C 1
ATOM 605 O O . PRO A 1 82 ? -13.011 8.840 -23.475 1.00 58.78 82 PRO A O 1
ATOM 608 N N . LYS A 1 83 ? -11.283 9.637 -22.284 1.00 60.59 83 LYS A N 1
ATOM 609 C CA . LYS A 1 83 ? -11.511 11.059 -22.592 1.00 60.59 83 LYS A CA 1
ATOM 610 C C . LYS A 1 83 ? -10.933 11.502 -23.937 1.00 60.59 83 LYS A C 1
ATOM 612 O O . LYS A 1 83 ? -11.249 12.596 -24.391 1.00 60.59 83 LYS A O 1
ATOM 617 N N . ALA A 1 84 ? -10.077 10.689 -24.552 1.00 59.53 84 ALA A N 1
ATOM 618 C CA . ALA A 1 84 ? -9.390 11.020 -25.799 1.00 59.53 84 ALA A CA 1
ATOM 619 C C . ALA A 1 84 ? -10.116 10.507 -27.055 1.00 59.53 84 ALA A C 1
ATOM 621 O O . ALA A 1 84 ? -9.632 10.734 -28.162 1.00 59.53 84 ALA A O 1
ATOM 622 N N . VAL A 1 85 ? -11.244 9.804 -26.898 1.00 63.16 85 VAL A N 1
ATOM 623 C CA . VAL A 1 85 ? -11.978 9.169 -28.001 1.00 63.16 85 VAL A CA 1
ATOM 624 C C . VAL A 1 85 ? -13.412 9.685 -28.047 1.00 63.16 85 VAL A C 1
ATOM 626 O O . VAL A 1 85 ? -14.110 9.699 -27.034 1.00 63.16 85 VAL A O 1
ATOM 629 N N . ASP A 1 86 ? -13.862 10.085 -29.236 1.00 64.06 86 ASP A N 1
ATOM 630 C CA . ASP A 1 86 ? -15.236 10.526 -29.453 1.00 64.06 86 ASP A CA 1
ATOM 631 C C . ASP A 1 86 ? -16.220 9.346 -29.395 1.00 64.06 86 ASP A C 1
ATOM 633 O O . ASP A 1 86 ? -16.029 8.303 -30.022 1.00 64.06 86 ASP A O 1
ATOM 637 N N . GLU A 1 87 ? -17.363 9.542 -28.727 1.00 63.38 87 GLU A N 1
ATOM 638 C CA . GLU A 1 87 ? -18.439 8.537 -28.614 1.00 63.38 87 GLU A CA 1
ATOM 639 C C . GLU A 1 87 ? -18.994 8.037 -29.963 1.00 63.38 87 GLU A C 1
ATOM 641 O O . GLU A 1 87 ? -19.799 7.100 -30.009 1.00 63.38 87 GLU A O 1
ATOM 646 N N . LYS A 1 88 ? -18.693 8.722 -31.068 1.00 63.25 88 LYS A N 1
ATOM 647 C CA . LYS A 1 88 ? -19.164 8.368 -32.415 1.00 63.25 88 LYS A CA 1
ATOM 648 C C . LYS A 1 88 ? -18.329 7.266 -33.061 1.00 63.25 88 LYS A C 1
ATOM 650 O O . LYS A 1 88 ? -18.876 6.545 -33.890 1.00 63.25 88 LYS A O 1
ATOM 655 N N . ASP A 1 89 ? -17.079 7.112 -32.638 1.00 74.88 89 ASP A N 1
ATOM 656 C CA . ASP A 1 89 ? -16.118 6.200 -33.264 1.00 74.88 89 ASP A CA 1
ATOM 657 C C . ASP A 1 89 ? -16.031 4.845 -32.547 1.00 74.88 89 ASP A C 1
ATOM 659 O O . ASP A 1 89 ? -15.331 3.939 -32.994 1.00 74.88 89 ASP A O 1
ATOM 663 N N . ILE A 1 90 ? -16.778 4.685 -31.450 1.00 83.62 90 ILE A N 1
ATOM 664 C CA . ILE A 1 90 ? -16.789 3.479 -30.618 1.00 83.62 90 ILE A CA 1
ATOM 665 C C . ILE A 1 90 ? -18.122 2.717 -30.701 1.00 83.62 90 ILE A C 1
ATOM 667 O O . ILE A 1 90 ? -19.186 3.331 -30.855 1.00 83.62 90 ILE A O 1
ATOM 671 N N . PRO A 1 91 ? -18.103 1.375 -30.562 1.00 86.56 91 PRO A N 1
ATOM 672 C CA . PRO A 1 91 ? -19.314 0.565 -30.506 1.00 86.56 91 PRO A CA 1
ATOM 673 C C . PRO A 1 91 ? -20.258 1.012 -29.384 1.00 86.56 91 PRO A C 1
ATOM 675 O O . PRO A 1 91 ? -19.840 1.312 -28.261 1.00 86.56 91 PRO A O 1
ATOM 678 N N . ARG A 1 92 ? -21.558 1.044 -29.694 1.00 90.88 92 ARG A N 1
ATOM 679 C CA . ARG A 1 92 ? -22.613 1.471 -28.770 1.00 90.88 92 ARG A CA 1
ATOM 680 C C . ARG A 1 92 ? -23.508 0.301 -28.414 1.00 90.88 92 ARG A C 1
ATOM 682 O O . ARG A 1 92 ? -24.041 -0.348 -29.308 1.00 90.88 92 ARG A O 1
ATOM 689 N N . PHE A 1 93 ? -23.742 0.123 -27.123 1.00 90.94 93 PHE A N 1
ATOM 690 C CA . PHE A 1 93 ? -24.602 -0.926 -26.589 1.00 90.94 93 PHE A CA 1
ATOM 691 C C . PHE A 1 93 ? -25.748 -0.320 -25.781 1.00 90.94 93 PHE A C 1
ATOM 693 O O . PHE A 1 93 ? -25.638 0.768 -25.202 1.00 90.94 93 PHE A O 1
ATOM 700 N N . LYS A 1 94 ? -26.888 -1.005 -25.785 1.00 89.81 94 LYS A N 1
ATOM 701 C CA . LYS A 1 94 ? -28.097 -0.616 -25.065 1.00 89.81 94 LYS A CA 1
ATOM 702 C C . LYS A 1 94 ? -27.951 -0.837 -23.565 1.00 89.81 94 LYS A C 1
ATOM 704 O O . LYS A 1 94 ? -28.424 0.004 -22.810 1.00 89.81 94 LYS A O 1
ATOM 709 N N . ASP A 1 95 ? -27.355 -1.951 -23.153 1.00 89.56 95 ASP A N 1
ATOM 710 C CA . ASP A 1 95 ? -27.217 -2.361 -21.755 1.00 89.56 95 ASP A CA 1
ATOM 711 C C . ASP A 1 95 ? -25.970 -3.241 -21.537 1.00 89.56 95 ASP A C 1
ATOM 713 O O . ASP A 1 95 ? -25.245 -3.582 -22.477 1.00 89.56 95 ASP A O 1
ATOM 717 N N . ARG A 1 96 ? -25.711 -3.586 -20.268 1.00 91.06 96 ARG A N 1
ATOM 718 C CA . ARG A 1 96 ? -24.585 -4.441 -19.855 1.00 91.06 96 ARG A CA 1
ATOM 719 C C . ARG A 1 96 ? -24.631 -5.823 -20.514 1.00 91.06 96 ARG A C 1
ATOM 721 O O . ARG A 1 96 ? -23.594 -6.331 -20.929 1.00 91.06 96 ARG A O 1
ATOM 728 N N . HIS A 1 97 ? -25.820 -6.411 -20.645 1.00 91.25 97 HIS A N 1
ATOM 729 C CA . HIS A 1 97 ? -25.986 -7.755 -21.201 1.00 91.25 97 HIS A CA 1
ATOM 730 C C . HIS A 1 97 ? -25.633 -7.808 -22.687 1.00 91.25 97 HIS A C 1
ATOM 732 O O . HIS A 1 97 ? -24.987 -8.757 -23.124 1.00 91.25 97 HIS A O 1
ATOM 738 N N . GLU A 1 98 ? -26.006 -6.789 -23.462 1.00 92.25 98 GLU A N 1
ATOM 739 C CA . GLU A 1 98 ? -25.646 -6.704 -24.878 1.00 92.25 98 GLU A CA 1
ATOM 740 C C . GLU A 1 98 ? -24.128 -6.574 -25.071 1.00 92.25 98 GLU A C 1
ATOM 742 O O . GLU A 1 98 ? -23.562 -7.227 -25.950 1.00 92.25 98 GLU A O 1
ATOM 747 N N . ALA A 1 99 ? -23.458 -5.787 -24.221 1.00 91.38 99 ALA A N 1
ATOM 748 C CA . ALA A 1 99 ? -22.003 -5.657 -24.246 1.00 91.38 99 ALA A CA 1
ATOM 749 C C . ALA A 1 99 ? -21.302 -6.990 -23.917 1.00 91.38 99 ALA A C 1
ATOM 751 O O . ALA A 1 99 ? -20.396 -7.403 -24.641 1.00 91.38 99 ALA A O 1
ATOM 752 N N . ILE A 1 100 ? -21.754 -7.706 -22.881 1.00 91.19 100 ILE A N 1
ATOM 753 C CA . ILE A 1 100 ? -21.206 -9.024 -22.513 1.00 91.19 100 ILE A CA 1
ATOM 754 C C . ILE A 1 100 ? -21.456 -10.048 -23.629 1.00 91.19 100 ILE A C 1
ATOM 756 O O . ILE A 1 100 ? -20.540 -10.765 -24.023 1.00 91.19 100 ILE 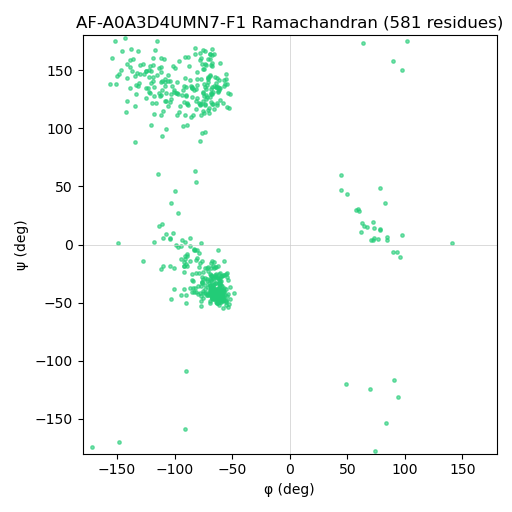A O 1
ATOM 760 N N . LEU A 1 101 ? -22.649 -10.059 -24.231 1.00 93.50 101 LEU A N 1
ATOM 761 C CA . LEU A 1 101 ? -22.963 -10.945 -25.355 1.00 93.50 101 LEU A CA 1
ATOM 762 C C . LEU A 1 101 ? -22.064 -10.678 -26.575 1.00 93.50 101 LEU A C 1
ATOM 764 O O . LEU A 1 101 ? -21.659 -11.610 -27.278 1.00 93.50 101 LEU A O 1
ATOM 768 N N . ALA A 1 102 ? -21.752 -9.409 -26.848 1.00 92.69 102 ALA A N 1
ATOM 769 C CA . ALA A 1 102 ? -20.839 -9.031 -27.921 1.00 92.69 102 ALA A CA 1
ATOM 770 C C . ALA A 1 102 ? -19.402 -9.506 -27.648 1.00 92.69 102 ALA A C 1
ATOM 772 O O . ALA A 1 102 ? -18.726 -9.954 -28.581 1.00 92.69 102 ALA A O 1
ATOM 773 N N . PHE A 1 103 ? -18.965 -9.456 -26.388 1.00 92.25 103 PHE A N 1
ATOM 774 C CA . PHE A 1 103 ? -17.685 -10.006 -25.946 1.00 92.25 103 PHE A CA 1
ATOM 775 C C . PHE A 1 103 ? -17.638 -11.534 -26.078 1.00 92.25 103 PHE A C 1
ATOM 777 O O . PHE A 1 103 ? -16.715 -12.063 -26.696 1.00 92.25 103 PHE A O 1
ATOM 784 N N . ASP A 1 104 ? -18.672 -12.245 -25.621 1.00 92.12 104 ASP A N 1
ATOM 785 C CA . ASP A 1 104 ? -18.775 -13.706 -25.756 1.00 92.12 104 ASP A CA 1
ATOM 786 C C . ASP A 1 104 ? -18.794 -14.146 -27.230 1.00 92.12 104 ASP A C 1
ATOM 788 O O . ASP A 1 104 ? -18.232 -15.178 -27.607 1.00 92.12 104 ASP A O 1
ATOM 792 N N . SER A 1 105 ? -19.381 -13.314 -28.095 1.00 93.44 105 SER A N 1
ATOM 793 C CA . SER A 1 105 ? -19.378 -13.487 -29.553 1.00 93.44 105 SER A CA 1
ATOM 794 C C . SER A 1 105 ? -18.054 -13.086 -30.224 1.00 93.44 105 SER A C 1
ATOM 796 O O . SER A 1 105 ? -17.959 -13.149 -31.451 1.00 93.44 105 SER A O 1
ATOM 798 N N . LYS A 1 106 ? -17.045 -12.655 -29.451 1.00 91.38 106 LYS A N 1
ATOM 799 C CA . LYS A 1 106 ? -15.717 -12.199 -29.900 1.00 91.38 106 LYS A CA 1
ATOM 800 C C . LYS A 1 106 ? -15.744 -11.023 -30.883 1.00 91.38 106 LYS A C 1
ATOM 802 O O . LYS A 1 106 ? -14.864 -10.907 -31.733 1.00 91.38 106 LYS A O 1
ATOM 807 N N . LYS A 1 107 ? -16.760 -10.159 -30.794 1.00 89.75 107 LYS A N 1
ATOM 808 C CA . LYS A 1 107 ? -16.850 -8.939 -31.618 1.00 89.75 107 LYS A CA 1
ATOM 809 C C . LYS A 1 107 ? -16.077 -7.762 -31.031 1.00 89.75 107 LYS A C 1
ATOM 811 O O . LYS A 1 107 ? -15.706 -6.867 -31.779 1.00 89.75 107 LYS A O 1
ATOM 816 N N . ILE A 1 108 ? -15.883 -7.767 -29.716 1.00 90.75 108 ILE A N 1
ATOM 817 C CA . ILE A 1 108 ? -15.138 -6.761 -28.957 1.00 90.75 108 ILE A CA 1
ATOM 818 C C . ILE A 1 108 ? -14.180 -7.469 -27.996 1.00 90.75 108 ILE A C 1
ATOM 820 O O . ILE A 1 108 ? -14.477 -8.564 -27.512 1.00 90.75 108 ILE A O 1
ATOM 824 N N . GLY A 1 109 ? -13.032 -6.854 -27.741 1.00 87.31 109 GLY A N 1
ATOM 825 C CA . GLY A 1 109 ? -12.070 -7.254 -26.724 1.00 87.31 109 GLY A CA 1
ATOM 826 C C . GLY A 1 109 ? -12.435 -6.735 -25.332 1.00 87.31 109 GLY A C 1
ATOM 827 O O . GLY A 1 109 ? -13.308 -5.887 -25.158 1.00 87.31 109 GLY A O 1
ATOM 828 N N . ILE A 1 110 ? -11.737 -7.240 -24.312 1.00 89.12 110 ILE A N 1
ATOM 829 C CA . ILE A 1 110 ? -12.007 -6.881 -22.910 1.00 89.12 110 ILE A CA 1
ATOM 830 C C . ILE A 1 110 ? -11.627 -5.429 -22.573 1.00 89.12 110 ILE A C 1
ATOM 832 O O . ILE A 1 110 ? -12.266 -4.814 -21.718 1.00 89.12 110 ILE A O 1
ATOM 836 N N . HIS A 1 111 ? -10.623 -4.883 -23.268 1.00 89.75 111 HIS A N 1
ATOM 837 C CA . HIS A 1 111 ? -10.101 -3.524 -23.078 1.00 89.75 111 HIS A CA 1
ATOM 838 C C . HIS A 1 111 ? -10.642 -2.511 -24.095 1.00 89.75 111 HIS A C 1
ATOM 840 O O . HIS A 1 111 ? -10.261 -1.340 -24.038 1.00 89.75 111 HIS A O 1
ATOM 846 N N . ASP A 1 112 ? -11.492 -2.943 -25.030 1.00 88.25 112 ASP A N 1
ATOM 847 C CA . ASP A 1 112 ? -12.038 -2.056 -26.053 1.00 88.25 112 ASP A CA 1
ATOM 848 C C . ASP A 1 112 ? -12.970 -1.030 -25.404 1.00 88.25 112 ASP A C 1
ATOM 850 O O . ASP A 1 112 ? -13.801 -1.365 -24.551 1.00 88.25 112 ASP A O 1
ATOM 854 N N . LEU A 1 113 ? -12.830 0.232 -25.814 1.00 88.94 113 LEU A N 1
ATOM 855 C CA . LEU A 1 113 ? -13.701 1.308 -25.355 1.00 88.94 113 LEU A CA 1
ATOM 856 C C . LEU A 1 113 ? -15.077 1.172 -26.006 1.00 88.94 113 LEU A C 1
ATOM 858 O O . LEU A 1 113 ? -15.203 1.079 -27.228 1.00 88.94 113 LEU A O 1
ATOM 862 N N . ILE A 1 114 ? -16.112 1.193 -25.174 1.00 90.25 114 ILE A N 1
ATOM 863 C CA . ILE A 1 114 ? -17.507 1.031 -25.572 1.00 90.25 114 ILE A CA 1
ATOM 864 C C . ILE A 1 114 ? -18.376 2.090 -24.890 1.00 90.25 114 ILE A C 1
ATOM 866 O O . ILE A 1 114 ? -18.136 2.457 -23.741 1.00 90.25 114 ILE A O 1
ATOM 870 N N . SER A 1 115 ? -19.407 2.579 -25.585 1.00 91.00 115 SER A N 1
ATOM 871 C CA . SER A 1 115 ? -20.434 3.446 -24.985 1.00 91.00 115 SER A CA 1
ATOM 872 C C . SER A 1 115 ? -21.648 2.594 -24.632 1.00 91.00 115 SER A C 1
ATOM 874 O O . SER A 1 115 ? -22.351 2.087 -25.512 1.00 91.00 115 SER A O 1
ATOM 876 N N . VAL A 1 116 ? -21.896 2.420 -23.338 1.00 90.06 116 VAL A N 1
ATOM 877 C CA . VAL A 1 116 ? -22.991 1.594 -22.812 1.00 90.06 116 VAL A CA 1
ATOM 878 C C . VAL A 1 116 ? -23.853 2.420 -21.868 1.00 90.06 116 VAL A C 1
ATOM 880 O O . VAL A 1 116 ? -23.369 3.342 -21.209 1.00 90.06 116 VAL A O 1
ATOM 883 N N . ARG A 1 117 ? -25.147 2.101 -21.799 1.00 89.06 117 ARG A N 1
ATOM 884 C CA . ARG A 1 117 ? -26.014 2.626 -20.744 1.00 89.06 117 ARG A CA 1
ATOM 885 C C . ARG A 1 117 ? -25.982 1.687 -19.539 1.00 89.06 117 ARG A C 1
ATOM 887 O O . ARG A 1 117 ? -26.328 0.513 -19.657 1.00 89.06 117 ARG A O 1
ATOM 894 N N . LEU A 1 118 ? -25.575 2.217 -18.394 1.00 85.94 118 LEU A N 1
ATOM 895 C CA . LEU A 1 118 ? -25.534 1.513 -17.119 1.00 85.94 118 LEU A CA 1
ATOM 896 C C . LEU A 1 118 ? -26.790 1.870 -16.319 1.00 85.94 118 LEU A C 1
ATOM 898 O O . LEU A 1 118 ? -27.151 3.035 -16.198 1.00 85.94 118 LEU A O 1
ATOM 902 N N . THR A 1 119 ? -27.481 0.854 -15.811 1.00 80.56 119 THR A N 1
ATOM 903 C CA . THR A 1 119 ? -28.685 1.003 -14.983 1.00 80.56 119 THR A CA 1
ATOM 904 C C . THR A 1 119 ? -28.412 0.417 -13.604 1.00 80.56 119 THR A C 1
ATOM 906 O O . THR A 1 119 ? -27.873 -0.689 -13.535 1.00 80.56 119 THR A O 1
ATOM 909 N N . GLY A 1 120 ? -28.820 1.113 -12.540 1.00 78.31 120 GLY A N 1
ATOM 910 C CA . GLY A 1 120 ? -28.630 0.670 -11.150 1.00 78.31 120 GLY A CA 1
ATOM 911 C C . GLY A 1 120 ? -27.418 1.275 -10.434 1.00 78.31 120 GLY A C 1
ATOM 912 O O . GLY A 1 120 ? -27.112 0.852 -9.329 1.00 78.31 120 GLY A O 1
ATOM 913 N N . PHE A 1 121 ? -26.747 2.254 -11.047 1.00 82.50 121 PHE A N 1
ATOM 914 C CA . PHE A 1 121 ? -25.678 3.032 -10.424 1.00 82.50 121 PHE A CA 1
ATOM 915 C C . PHE A 1 121 ? -26.061 4.511 -10.454 1.00 82.50 121 PHE A C 1
ATOM 917 O O . PHE A 1 121 ? -26.401 5.023 -11.516 1.00 82.50 121 PHE A O 1
ATOM 924 N N . ASP A 1 122 ? -25.965 5.194 -9.315 1.00 81.69 122 ASP A N 1
ATOM 925 C CA . ASP A 1 122 ? -26.229 6.641 -9.224 1.00 81.69 122 ASP A CA 1
ATOM 926 C C . ASP A 1 122 ? -24.929 7.458 -9.121 1.00 81.69 122 ASP A C 1
ATOM 928 O O . ASP A 1 122 ? -24.894 8.660 -9.394 1.00 81.69 122 ASP A O 1
ATOM 932 N N . LYS A 1 123 ? -23.836 6.786 -8.746 1.00 86.06 123 LYS A N 1
ATOM 933 C CA . LYS A 1 123 ? -22.524 7.362 -8.445 1.00 86.06 123 LYS A CA 1
ATOM 934 C C . LYS A 1 123 ? -21.442 6.759 -9.348 1.00 86.06 123 LYS A C 1
ATOM 936 O O . LYS A 1 123 ? -21.524 5.597 -9.745 1.00 86.06 123 LYS A O 1
ATOM 941 N N . LEU A 1 124 ? -20.408 7.540 -9.640 1.00 86.50 124 LEU A N 1
ATOM 942 C CA . LEU A 1 124 ? -19.284 7.209 -10.513 1.00 86.50 124 LEU A CA 1
ATOM 943 C C . LEU A 1 124 ? -17.959 7.534 -9.817 1.00 86.50 124 LEU A C 1
ATOM 945 O O . LEU A 1 124 ? -17.800 8.591 -9.213 1.00 86.50 124 LEU A O 1
ATOM 949 N N . VAL A 1 125 ? -16.974 6.652 -9.961 1.00 85.06 125 VAL A N 1
ATOM 950 C CA . VAL A 1 125 ? -15.592 6.891 -9.537 1.00 85.06 125 VAL A CA 1
ATOM 951 C C . VAL A 1 125 ? -14.682 6.852 -10.758 1.00 85.06 125 VAL A C 1
ATOM 953 O O . VAL A 1 125 ? -14.481 5.806 -11.374 1.00 85.06 125 VAL A O 1
ATOM 956 N N . SER A 1 126 ? -14.117 8.008 -11.104 1.00 79.69 126 SER A N 1
ATOM 957 C CA . SER A 1 126 ? -13.285 8.190 -12.303 1.00 79.69 126 SER A CA 1
ATOM 958 C C . SER A 1 126 ? -11.786 7.936 -12.060 1.00 79.69 126 SER A C 1
ATOM 960 O O . SER A 1 126 ? -11.021 7.768 -13.010 1.00 79.69 126 SER A O 1
ATOM 962 N N . LYS A 1 127 ? -11.333 7.915 -10.798 1.00 79.25 127 LYS A N 1
ATOM 963 C CA . LYS A 1 127 ? -9.940 7.635 -10.389 1.00 79.25 127 LYS A CA 1
ATOM 964 C C . LYS A 1 127 ? -9.927 6.912 -9.043 1.00 79.25 127 LYS A C 1
ATOM 966 O O . LYS A 1 127 ? -10.753 7.232 -8.196 1.00 79.25 127 LYS A O 1
ATOM 971 N N . GLU A 1 128 ? -8.928 6.061 -8.786 1.00 73.19 128 GLU A N 1
ATOM 972 C CA . GLU A 1 128 ? -8.815 5.304 -7.521 1.00 73.19 128 GLU A CA 1
ATOM 973 C C . GLU A 1 128 ? -8.918 6.181 -6.262 1.00 73.19 128 GLU A C 1
ATOM 975 O O . GLU A 1 128 ? -9.526 5.776 -5.281 1.00 73.19 128 GLU A O 1
ATOM 980 N N . ARG A 1 129 ? -8.376 7.407 -6.292 1.00 71.25 129 ARG A N 1
ATOM 981 C CA . ARG A 1 129 ? -8.467 8.408 -5.205 1.00 71.25 129 ARG A CA 1
ATOM 982 C C . ARG A 1 129 ? -9.286 9.648 -5.583 1.00 71.25 129 ARG A C 1
ATOM 984 O O . ARG A 1 129 ? -9.145 10.696 -4.968 1.00 71.25 129 ARG A O 1
ATOM 991 N N . GLY A 1 130 ? -10.071 9.563 -6.654 1.00 71.69 130 GLY A N 1
ATOM 992 C CA . GLY A 1 130 ? -10.896 10.675 -7.119 1.00 71.69 130 GLY A CA 1
ATOM 993 C C . GLY A 1 130 ? -12.165 10.848 -6.282 1.00 71.69 130 GLY A C 1
ATOM 994 O O . GLY A 1 130 ? -12.606 9.875 -5.655 1.00 71.69 130 GLY A O 1
ATOM 995 N N . PRO A 1 131 ? -12.769 12.048 -6.309 1.00 74.12 131 PRO A N 1
ATOM 996 C CA . PRO A 1 131 ? -14.079 12.269 -5.714 1.00 74.12 131 PRO A CA 1
ATOM 997 C C . PRO A 1 131 ? -15.126 11.370 -6.377 1.00 74.12 131 PRO A C 1
ATOM 999 O O . PRO A 1 131 ? -14.951 10.907 -7.509 1.00 74.12 131 PRO A O 1
ATOM 1002 N N . ILE A 1 132 ? -16.205 11.106 -5.646 1.00 80.19 132 ILE A N 1
ATOM 1003 C CA . ILE A 1 132 ? -17.371 10.418 -6.189 1.00 80.19 132 ILE A CA 1
ATOM 1004 C C . ILE A 1 132 ? -18.181 11.446 -6.983 1.00 80.19 132 ILE A C 1
ATOM 1006 O O . ILE A 1 132 ? -18.597 12.470 -6.448 1.00 80.19 132 ILE A O 1
ATOM 1010 N N . GLU A 1 133 ? -18.383 11.175 -8.265 1.00 83.44 133 GLU A N 1
ATOM 1011 C CA . GLU A 1 133 ? -19.141 12.011 -9.192 1.00 83.44 133 GLU A CA 1
ATOM 1012 C C . GLU A 1 133 ? -20.557 11.438 -9.363 1.00 83.44 133 GLU A C 1
ATOM 1014 O O . GLU A 1 133 ? -20.772 10.232 -9.232 1.00 83.44 133 GLU A O 1
ATOM 1019 N N . ALA A 1 134 ? -21.544 12.283 -9.661 1.00 81.12 134 ALA A N 1
ATOM 1020 C CA . ALA A 1 134 ? -22.876 11.802 -10.023 1.00 81.12 134 ALA A CA 1
ATOM 1021 C C . ALA A 1 134 ? -22.848 11.156 -11.417 1.00 81.12 134 ALA A C 1
ATOM 1023 O O . ALA A 1 134 ? -22.142 11.622 -12.317 1.00 81.12 134 ALA A O 1
ATOM 1024 N N . MET A 1 135 ? -23.623 10.089 -11.613 1.00 81.38 135 MET A N 1
ATOM 1025 C CA . MET A 1 135 ? -23.743 9.467 -12.930 1.00 81.38 135 MET A CA 1
ATOM 1026 C C . MET A 1 135 ? -24.420 10.439 -13.927 1.00 81.38 135 MET A C 1
ATOM 1028 O O . MET A 1 135 ? -25.315 11.190 -13.533 1.00 81.38 135 MET A O 1
ATOM 1032 N N . PRO A 1 136 ? -24.034 10.453 -15.222 1.00 80.06 136 PRO A N 1
ATOM 1033 C CA . PRO A 1 136 ? -24.693 11.299 -16.218 1.00 80.06 136 PRO A CA 1
ATOM 1034 C C . PRO A 1 136 ? -26.201 11.021 -16.303 1.00 80.06 136 PRO A C 1
ATOM 1036 O O . PRO A 1 136 ? -26.600 9.859 -16.307 1.00 80.06 136 PRO A O 1
ATOM 1039 N N . GLU A 1 137 ? -27.032 12.056 -16.490 1.00 74.06 137 GLU A N 1
ATOM 1040 C CA . GLU A 1 137 ? -28.510 11.942 -16.517 1.00 74.06 137 GLU A CA 1
ATOM 1041 C C . GLU A 1 137 ? -29.038 10.895 -17.518 1.00 74.06 137 GLU A C 1
ATOM 1043 O O . GLU A 1 137 ? -30.063 10.253 -17.302 1.00 74.06 137 GLU A O 1
ATOM 1048 N N . ASN A 1 138 ? -28.313 10.678 -18.620 1.00 77.12 138 ASN A N 1
ATOM 1049 C CA . ASN A 1 138 ? -28.674 9.709 -19.661 1.00 77.12 138 ASN A CA 1
ATOM 1050 C C . ASN A 1 138 ? -28.246 8.258 -19.349 1.00 77.12 138 ASN A C 1
ATOM 1052 O O . ASN A 1 138 ? -28.497 7.358 -20.170 1.00 77.12 138 ASN A O 1
ATOM 1056 N N . GLY A 1 139 ? -27.538 8.045 -18.233 1.00 79.31 139 GLY A N 1
ATOM 1057 C CA . GLY A 1 139 ? -26.941 6.779 -17.795 1.00 79.31 139 GLY A CA 1
ATOM 1058 C C . GLY A 1 139 ? -25.884 6.215 -18.748 1.00 79.31 139 GLY A C 1
ATOM 1059 O O . GLY A 1 139 ? -25.518 5.050 -18.635 1.00 79.31 139 GLY A O 1
ATOM 1060 N N . ARG A 1 140 ? -25.443 6.991 -19.749 1.00 85.94 140 ARG A N 1
ATOM 1061 C CA . ARG A 1 140 ? -24.471 6.567 -20.766 1.00 85.94 140 ARG A CA 1
ATOM 1062 C C . ARG A 1 140 ? -23.059 6.941 -20.347 1.00 85.94 140 ARG A C 1
ATOM 1064 O O . ARG A 1 140 ? -22.819 8.080 -19.956 1.00 85.94 140 ARG A O 1
ATOM 1071 N N . LEU A 1 141 ? -22.148 5.984 -20.475 1.00 87.81 141 LEU A N 1
ATOM 1072 C CA . LEU A 1 141 ? -20.751 6.137 -20.103 1.00 87.81 141 LEU A CA 1
ATOM 1073 C C . LEU A 1 141 ? -19.851 5.422 -21.114 1.00 87.81 141 LEU A C 1
ATOM 1075 O O . LEU A 1 141 ? -20.181 4.333 -21.591 1.00 87.81 141 LEU A O 1
ATOM 1079 N N . ILE A 1 142 ? -18.692 6.021 -21.391 1.00 88.88 142 ILE A N 1
ATOM 1080 C CA . ILE A 1 142 ? -17.594 5.351 -22.089 1.00 88.88 142 ILE A CA 1
ATOM 1081 C C . ILE A 1 142 ? -16.821 4.518 -21.065 1.00 88.88 142 ILE A C 1
ATOM 1083 O O . ILE A 1 142 ? -16.254 5.049 -20.106 1.00 88.88 142 ILE A O 1
ATOM 1087 N N . THR A 1 143 ? -16.820 3.203 -21.248 1.00 90.62 143 THR A N 1
ATOM 1088 C CA . THR A 1 143 ? -16.156 2.247 -20.356 1.00 90.62 143 THR A CA 1
ATOM 1089 C C . THR A 1 143 ? -15.660 1.034 -21.147 1.00 90.62 143 THR A C 1
ATOM 1091 O O . THR A 1 143 ? -15.658 1.062 -22.375 1.00 90.62 143 THR A O 1
ATOM 1094 N N . THR A 1 144 ? -15.217 -0.020 -20.466 1.00 92.25 144 THR A N 1
ATOM 1095 C CA . THR A 1 144 ? -14.822 -1.293 -21.082 1.00 92.25 144 THR A CA 1
ATOM 1096 C C . THR A 1 144 ? -15.687 -2.439 -20.590 1.00 92.25 144 THR A C 1
ATOM 1098 O O . THR A 1 144 ? -16.287 -2.371 -19.515 1.00 92.25 144 THR A O 1
ATOM 1101 N N . VAL A 1 145 ? -15.705 -3.538 -21.345 1.00 92.06 145 VAL A N 1
ATOM 1102 C CA . VAL A 1 145 ? -16.387 -4.768 -20.917 1.00 92.06 145 VAL A CA 1
ATOM 1103 C C . VAL A 1 145 ? -15.808 -5.287 -19.604 1.00 92.06 145 VAL A C 1
ATOM 1105 O O . VAL A 1 145 ? -16.565 -5.693 -18.729 1.00 92.06 145 VAL A O 1
ATOM 1108 N N . GLY A 1 146 ? -14.486 -5.230 -19.418 1.00 91.94 146 GLY A N 1
ATOM 1109 C CA . GLY A 1 146 ? -13.875 -5.715 -18.183 1.00 91.94 146 GLY A CA 1
ATOM 1110 C C . GLY A 1 146 ? -14.276 -4.912 -16.935 1.00 91.94 146 GLY A C 1
ATOM 1111 O O . GLY A 1 146 ? -14.477 -5.501 -15.874 1.00 91.94 146 GLY A O 1
ATOM 1112 N N . ARG A 1 147 ? -14.516 -3.597 -17.056 1.00 92.62 147 ARG A N 1
ATOM 1113 C CA . ARG A 1 147 ? -15.098 -2.781 -15.969 1.00 92.62 147 ARG A CA 1
ATOM 1114 C C . ARG A 1 147 ? -16.565 -3.123 -15.709 1.00 92.62 147 ARG A C 1
ATOM 1116 O O . ARG A 1 147 ? -16.995 -3.124 -14.560 1.00 92.62 147 ARG A O 1
ATOM 1123 N N . ILE A 1 148 ? -17.326 -3.469 -16.750 1.00 92.19 148 ILE A N 1
ATOM 1124 C CA . ILE A 1 148 ? -18.704 -3.962 -16.595 1.00 92.19 148 ILE A CA 1
ATOM 1125 C C . ILE A 1 148 ? -18.714 -5.302 -15.855 1.00 92.19 148 ILE A C 1
ATOM 1127 O O . ILE A 1 148 ? -19.491 -5.454 -14.921 1.00 92.19 148 ILE A O 1
ATOM 1131 N N . MET A 1 149 ? -17.828 -6.235 -16.211 1.00 91.38 149 MET A N 1
ATOM 1132 C CA . MET A 1 149 ? -17.684 -7.513 -15.501 1.00 91.38 149 MET A CA 1
ATOM 1133 C C . MET A 1 149 ? -17.297 -7.305 -14.037 1.00 91.38 149 MET A C 1
ATOM 1135 O O . MET A 1 149 ? -17.830 -7.968 -13.155 1.00 91.38 149 MET A O 1
ATOM 1139 N N . PHE A 1 150 ? -16.406 -6.350 -13.759 1.00 92.81 150 PHE A N 1
ATOM 1140 C CA . PHE A 1 150 ? -16.097 -5.970 -12.384 1.00 92.81 150 PHE A CA 1
ATOM 1141 C C . PHE A 1 150 ? -17.311 -5.366 -11.662 1.00 92.81 150 PHE A C 1
ATOM 1143 O O . PHE A 1 150 ? -17.486 -5.579 -10.474 1.00 92.81 150 PHE A O 1
ATOM 1150 N N . SER A 1 151 ? -18.199 -4.653 -12.353 1.00 91.00 151 SER A N 1
ATOM 1151 C CA . SER A 1 151 ? -19.399 -4.100 -11.713 1.00 91.00 151 SER A CA 1
ATOM 1152 C C . SER A 1 151 ? -20.417 -5.154 -11.258 1.00 91.00 151 SER A C 1
ATOM 1154 O O . SER A 1 151 ? -21.309 -4.817 -10.488 1.00 91.00 151 SER A O 1
ATOM 1156 N N . GLU A 1 152 ? -20.306 -6.410 -11.709 1.00 88.69 152 GLU A N 1
ATOM 1157 C CA . GLU A 1 152 ? -21.229 -7.491 -11.324 1.00 88.69 152 GLU A CA 1
ATOM 1158 C C . GLU A 1 152 ? -21.023 -7.985 -9.886 1.00 88.69 152 GLU A C 1
ATOM 1160 O O . GLU A 1 152 ? -21.945 -8.567 -9.325 1.00 88.69 152 GLU A O 1
ATOM 1165 N N . ILE A 1 153 ? -19.849 -7.745 -9.288 1.00 91.06 153 ILE A N 1
ATOM 1166 C CA . ILE A 1 153 ? -19.564 -8.136 -7.892 1.00 91.06 153 ILE A CA 1
ATOM 1167 C C . ILE A 1 153 ? -19.906 -7.041 -6.886 1.00 91.06 153 ILE A C 1
ATOM 1169 O O . ILE A 1 153 ? -19.839 -7.269 -5.682 1.00 91.06 153 ILE A O 1
ATOM 1173 N N . LEU A 1 154 ? -20.212 -5.834 -7.362 1.00 91.06 154 LEU A N 1
ATOM 1174 C CA . LEU A 1 154 ? -20.516 -4.705 -6.493 1.00 91.06 154 LEU A CA 1
ATOM 1175 C C . LEU A 1 154 ? -21.911 -4.879 -5.886 1.00 91.06 154 LEU A C 1
ATOM 1177 O O . LEU A 1 154 ? -22.851 -5.263 -6.580 1.00 91.06 154 LEU A O 1
ATOM 1181 N N . GLY A 1 155 ? -22.037 -4.570 -4.594 1.00 84.25 155 GLY A N 1
ATOM 1182 C CA . GLY A 1 155 ? -23.323 -4.567 -3.899 1.00 84.25 155 GLY A CA 1
ATOM 1183 C C . GLY A 1 155 ? -24.263 -3.458 -4.383 1.00 84.25 155 GLY A C 1
ATOM 1184 O O . GLY A 1 155 ? -23.841 -2.478 -5.002 1.00 84.25 155 GLY A O 1
ATOM 1185 N N . ASP A 1 156 ? -25.550 -3.598 -4.072 1.00 84.38 156 ASP A N 1
ATOM 1186 C CA . ASP A 1 156 ? -26.559 -2.590 -4.402 1.00 84.38 156 ASP A CA 1
ATOM 1187 C C . ASP A 1 156 ? -26.247 -1.248 -3.709 1.00 84.38 156 ASP A C 1
ATOM 1189 O O . ASP A 1 156 ? -25.971 -1.203 -2.512 1.00 84.38 156 ASP A O 1
ATOM 1193 N N . GLY A 1 157 ? -26.309 -0.140 -4.456 1.00 83.44 157 GLY A N 1
ATOM 1194 C CA . GLY A 1 157 ? -26.026 1.212 -3.946 1.00 83.44 157 GLY A CA 1
ATOM 1195 C C . GLY A 1 157 ? -24.558 1.654 -4.040 1.00 83.44 157 GLY A C 1
ATOM 1196 O O . GLY A 1 157 ? -24.259 2.828 -3.810 1.00 83.44 157 GLY A O 1
ATOM 1197 N N . MET A 1 158 ? -23.655 0.755 -4.440 1.00 89.25 158 MET A N 1
ATOM 1198 C CA . MET A 1 158 ? -22.246 1.072 -4.690 1.00 89.25 158 MET A CA 1
ATOM 1199 C C . MET A 1 158 ? -22.056 1.992 -5.905 1.00 89.25 158 MET A C 1
ATOM 1201 O O . MET A 1 158 ? -22.874 1.974 -6.825 1.00 89.25 158 MET A O 1
ATOM 1205 N N . PRO A 1 159 ? -20.970 2.785 -5.968 1.00 89.81 159 PRO A N 1
ATOM 1206 C CA . PRO A 1 159 ? -20.621 3.533 -7.169 1.00 89.81 159 PRO A CA 1
ATOM 1207 C C . PRO A 1 159 ? -20.072 2.624 -8.279 1.00 89.81 159 PRO A C 1
ATOM 1209 O O . PRO A 1 159 ? -19.467 1.584 -8.027 1.00 89.81 159 PRO A O 1
ATOM 1212 N N . PHE A 1 160 ? -20.210 3.055 -9.534 1.00 91.00 160 PHE A N 1
ATOM 1213 C CA . PHE A 1 160 ? -19.528 2.415 -10.657 1.00 91.00 160 PHE A CA 1
ATOM 1214 C C . PHE A 1 160 ? -18.071 2.888 -10.738 1.00 91.00 160 PHE A C 1
ATOM 1216 O O . PHE A 1 160 ? -17.805 4.087 -10.842 1.00 91.00 160 PHE A O 1
ATOM 1223 N N . TYR A 1 161 ? -17.114 1.961 -10.755 1.00 90.81 161 TYR A N 1
ATOM 1224 C CA . TYR A 1 161 ? -15.686 2.282 -10.841 1.00 90.81 161 TYR A CA 1
ATOM 1225 C C . TYR A 1 161 ? -15.217 2.287 -12.300 1.00 90.81 161 TYR A C 1
ATOM 1227 O O . TYR A 1 161 ? -14.972 1.239 -12.898 1.00 90.81 161 TYR A O 1
ATOM 1235 N N . ASN A 1 162 ? -15.057 3.478 -12.882 1.00 89.62 162 ASN A N 1
ATOM 1236 C CA . ASN A 1 162 ? -14.593 3.656 -14.259 1.00 89.62 162 ASN A CA 1
ATOM 1237 C C . ASN A 1 162 ? -13.101 4.011 -14.342 1.00 89.62 162 ASN A C 1
ATOM 1239 O O . ASN A 1 162 ? -12.701 4.912 -15.081 1.00 89.62 162 ASN A O 1
ATOM 1243 N N . CYS A 1 163 ? -12.266 3.299 -13.592 1.00 88.69 163 CYS A N 1
ATOM 1244 C CA . CYS A 1 163 ? -10.815 3.460 -13.592 1.00 88.69 163 CYS A CA 1
ATOM 1245 C C . CYS A 1 163 ? -10.112 2.099 -13.567 1.00 88.69 163 CYS A C 1
ATOM 1247 O O . CYS A 1 163 ? -10.750 1.073 -13.342 1.00 88.69 163 CYS A O 1
ATOM 1249 N N . ALA A 1 164 ? -8.798 2.081 -13.807 1.00 89.25 164 ALA A N 1
ATOM 1250 C CA . ALA A 1 164 ? -7.990 0.896 -13.532 1.00 89.25 164 ALA A CA 1
ATOM 1251 C C . ALA A 1 164 ? -7.920 0.684 -12.012 1.00 89.25 164 ALA A C 1
ATOM 1253 O O . ALA A 1 164 ? -7.644 1.633 -11.276 1.00 89.25 164 ALA A O 1
ATOM 1254 N N . ILE A 1 165 ? -8.215 -0.533 -11.556 1.00 91.31 165 ILE A N 1
ATOM 1255 C CA . ILE A 1 165 ? -8.307 -0.881 -10.136 1.00 91.31 165 ILE A CA 1
ATOM 1256 C C . ILE A 1 165 ? -7.097 -1.737 -9.773 1.00 91.31 165 ILE A C 1
ATOM 1258 O O . ILE A 1 165 ? -7.050 -2.932 -10.050 1.00 91.31 165 ILE A O 1
ATOM 1262 N N . GLY A 1 166 ? -6.099 -1.107 -9.166 1.00 91.00 166 GLY A N 1
ATOM 1263 C CA . GLY A 1 166 ? -4.955 -1.759 -8.545 1.00 91.00 166 GLY A CA 1
ATOM 1264 C C . GLY A 1 166 ? -5.209 -2.054 -7.068 1.00 91.00 166 GLY A C 1
ATOM 1265 O O . GLY A 1 166 ? -6.342 -2.108 -6.590 1.00 91.00 166 GLY A O 1
ATOM 1266 N N . LYS A 1 167 ? -4.129 -2.230 -6.306 1.00 89.44 167 LYS A N 1
ATOM 1267 C CA . LYS A 1 167 ? -4.188 -2.585 -4.880 1.00 89.44 167 LYS A CA 1
ATOM 1268 C C . LYS A 1 167 ? -4.911 -1.529 -4.039 1.00 89.44 167 LYS A C 1
ATOM 1270 O O . LYS A 1 167 ? -5.661 -1.865 -3.126 1.00 89.44 167 LYS A O 1
ATOM 1275 N N . LYS A 1 168 ? -4.672 -0.248 -4.340 1.00 87.06 168 LYS A N 1
ATOM 1276 C CA . LYS A 1 168 ? -5.307 0.879 -3.642 1.00 87.06 168 LYS A CA 1
ATOM 1277 C C . LYS A 1 168 ? -6.780 1.000 -4.023 1.00 87.06 168 LYS A C 1
ATOM 1279 O O . LYS A 1 168 ? -7.601 1.196 -3.135 1.00 87.06 168 LYS A O 1
ATOM 1284 N N . GLY A 1 169 ? -7.109 0.827 -5.304 1.00 88.38 169 GLY A N 1
ATOM 1285 C CA . GLY A 1 169 ? -8.492 0.748 -5.760 1.00 88.38 169 GLY A CA 1
ATOM 1286 C C . GLY A 1 169 ? -9.261 -0.392 -5.088 1.00 88.38 169 GLY A C 1
ATOM 1287 O O . GLY A 1 169 ? -10.350 -0.155 -4.587 1.00 88.38 169 GLY A O 1
ATOM 1288 N N . CYS A 1 170 ? -8.678 -1.594 -4.986 1.00 90.31 170 CYS A N 1
ATOM 1289 C CA . CYS A 1 170 ? -9.312 -2.725 -4.293 1.00 90.31 170 CYS A CA 1
ATOM 1290 C C . CYS A 1 170 ? -9.615 -2.406 -2.821 1.00 90.31 170 CYS A C 1
ATOM 1292 O O . CYS A 1 170 ? -10.712 -2.702 -2.360 1.00 90.31 170 CYS A O 1
ATOM 1294 N N . ALA A 1 171 ? -8.675 -1.767 -2.107 1.00 88.31 171 ALA A N 1
ATOM 1295 C CA . ALA A 1 171 ? -8.894 -1.332 -0.724 1.00 88.31 171 ALA A CA 1
ATOM 1296 C C . ALA A 1 171 ? -10.097 -0.383 -0.621 1.00 88.31 171 ALA A C 1
ATOM 1298 O O . ALA A 1 171 ? -10.996 -0.622 0.174 1.00 88.31 171 ALA A O 1
ATOM 1299 N N . ARG A 1 172 ? -10.158 0.624 -1.503 1.00 87.69 172 ARG A N 1
ATOM 1300 C CA . ARG A 1 172 ? -11.277 1.568 -1.555 1.00 87.69 172 ARG A CA 1
ATOM 1301 C C . ARG A 1 172 ? -12.612 0.880 -1.831 1.00 87.69 172 ARG A C 1
ATOM 1303 O O . ARG A 1 172 ? -13.593 1.220 -1.196 1.00 87.69 172 ARG A O 1
ATOM 1310 N N . VAL A 1 173 ? -12.666 -0.068 -2.768 1.00 90.44 173 VAL A N 1
ATOM 1311 C CA . VAL A 1 173 ? -13.917 -0.785 -3.073 1.00 90.44 173 VAL A CA 1
ATOM 1312 C C . VAL A 1 173 ? -14.412 -1.549 -1.838 1.00 90.44 173 VAL A C 1
ATOM 1314 O O . VAL A 1 173 ? -15.611 -1.575 -1.580 1.00 90.44 173 VAL A O 1
ATOM 1317 N N . ILE A 1 174 ? -13.503 -2.143 -1.058 1.00 89.75 174 ILE A N 1
ATOM 1318 C CA . ILE A 1 174 ? -13.837 -2.835 0.196 1.00 89.75 174 ILE A CA 1
ATOM 1319 C C . ILE A 1 174 ? -14.369 -1.842 1.239 1.00 89.75 174 ILE A C 1
ATOM 1321 O O . ILE A 1 174 ? -15.408 -2.115 1.841 1.00 89.75 174 ILE A O 1
ATOM 1325 N N . ASP A 1 175 ? -13.698 -0.700 1.405 1.00 85.94 175 ASP A N 1
ATOM 1326 C CA . ASP A 1 175 ? -14.092 0.357 2.347 1.00 85.94 175 ASP A CA 1
ATOM 1327 C C . ASP A 1 175 ? -15.462 0.949 1.988 1.00 85.94 175 ASP A C 1
ATOM 1329 O O . ASP A 1 175 ? -16.371 0.939 2.817 1.00 85.94 175 ASP A O 1
ATOM 1333 N N . ASP A 1 176 ? -15.651 1.341 0.724 1.00 87.50 176 ASP A N 1
ATOM 1334 C CA . ASP A 1 176 ? -16.922 1.850 0.200 1.00 87.50 176 ASP A CA 1
ATOM 1335 C C . ASP A 1 176 ? -18.043 0.805 0.424 1.00 87.50 176 ASP A C 1
ATOM 1337 O O . ASP A 1 176 ? -19.149 1.140 0.840 1.00 87.50 176 ASP A O 1
ATOM 1341 N N . THR A 1 177 ? -17.768 -0.490 0.221 1.00 88.81 177 THR A N 1
ATOM 1342 C CA . THR A 1 177 ? -18.776 -1.551 0.428 1.00 88.81 177 THR A CA 1
ATOM 1343 C C . THR A 1 177 ? -19.165 -1.706 1.885 1.00 88.81 177 THR A C 1
ATOM 1345 O O . THR A 1 177 ? -20.329 -1.969 2.181 1.00 88.81 177 THR A O 1
ATOM 1348 N N . TYR A 1 178 ? -18.211 -1.562 2.801 1.00 86.19 178 TYR A N 1
ATOM 1349 C CA . TYR A 1 178 ? -18.510 -1.595 4.227 1.00 86.19 178 TYR A CA 1
ATOM 1350 C C . TYR A 1 178 ? -19.374 -0.407 4.650 1.00 86.19 178 TYR A C 1
ATOM 1352 O O . TYR A 1 178 ? -20.314 -0.586 5.421 1.00 86.19 178 TYR A O 1
ATOM 1360 N N . GLU A 1 179 ? -19.102 0.777 4.102 1.00 83.62 179 GLU A N 1
ATOM 1361 C CA . GLU A 1 179 ? -19.865 1.992 4.383 1.00 83.62 179 GLU A CA 1
ATOM 1362 C C . GLU A 1 179 ? -21.300 1.925 3.826 1.00 83.62 179 GLU A C 1
ATOM 1364 O O . GLU A 1 179 ? -22.253 2.234 4.541 1.00 83.62 179 GLU A O 1
ATOM 1369 N N . TYR A 1 180 ? -21.478 1.485 2.574 1.00 85.19 180 TYR A N 1
ATOM 1370 C CA . TYR A 1 180 ? -22.790 1.484 1.909 1.00 85.19 180 TYR A CA 1
ATOM 1371 C C . TYR A 1 180 ? -23.635 0.233 2.168 1.00 85.19 180 TYR A C 1
ATOM 1373 O O . TYR A 1 180 ? -24.860 0.328 2.259 1.00 85.19 180 TYR A O 1
ATOM 1381 N N . CYS A 1 181 ? -23.011 -0.944 2.236 1.00 83.19 181 CYS A N 1
ATOM 1382 C CA . CYS A 1 181 ? -23.708 -2.233 2.199 1.00 83.19 181 CYS A CA 1
ATOM 1383 C C . CYS A 1 181 ? -23.518 -3.075 3.475 1.00 83.19 181 CYS A C 1
ATOM 1385 O O . CYS A 1 181 ? -24.054 -4.185 3.545 1.00 83.19 181 CYS A O 1
ATOM 1387 N N . ASP A 1 182 ? -22.802 -2.549 4.476 1.00 84.00 182 ASP A N 1
ATOM 1388 C CA . ASP A 1 182 ? -22.492 -3.202 5.754 1.00 84.00 182 ASP A CA 1
ATOM 1389 C C . ASP A 1 182 ? -21.615 -4.472 5.615 1.00 84.00 182 ASP A C 1
ATOM 1391 O O . ASP A 1 182 ? -21.309 -4.978 4.530 1.00 84.00 182 ASP A O 1
ATOM 1395 N N . ARG A 1 183 ? -21.197 -5.023 6.757 1.00 82.44 183 ARG A N 1
ATOM 1396 C CA . ARG A 1 183 ? -20.229 -6.122 6.883 1.00 82.44 183 ARG A CA 1
ATOM 1397 C C . ARG A 1 183 ? -20.568 -7.363 6.057 1.00 82.44 183 ARG A C 1
ATOM 1399 O O . ARG A 1 183 ? -19.671 -7.985 5.487 1.00 82.44 183 ARG A O 1
ATOM 1406 N N . ALA A 1 184 ? -21.836 -7.775 6.031 1.00 86.06 184 ALA A N 1
ATOM 1407 C CA . ALA A 1 184 ? -22.239 -9.017 5.369 1.00 86.06 184 ALA A CA 1
ATOM 1408 C C . ALA A 1 184 ? -22.007 -8.956 3.851 1.00 86.06 184 ALA A C 1
ATOM 1410 O O . ALA A 1 184 ? -21.527 -9.926 3.261 1.00 86.06 184 ALA A O 1
ATOM 1411 N N . ALA A 1 185 ? -22.292 -7.807 3.232 1.00 88.06 185 ALA A N 1
ATOM 1412 C CA . ALA A 1 185 ? -22.028 -7.587 1.818 1.00 88.06 185 ALA A CA 1
ATOM 1413 C C . ALA A 1 185 ? -20.523 -7.506 1.532 1.00 88.06 185 ALA A C 1
ATOM 1415 O O . ALA A 1 185 ? -20.066 -8.094 0.554 1.00 88.06 185 ALA A O 1
ATOM 1416 N N . THR A 1 186 ? -19.738 -6.874 2.415 1.00 88.19 186 THR A N 1
ATOM 1417 C CA . THR A 1 186 ? -18.271 -6.814 2.287 1.00 88.19 186 THR A CA 1
ATOM 1418 C C . THR A 1 186 ? -17.638 -8.206 2.249 1.00 88.19 186 THR A C 1
ATOM 1420 O O . THR A 1 186 ? -16.733 -8.449 1.455 1.00 88.19 186 THR A O 1
ATOM 142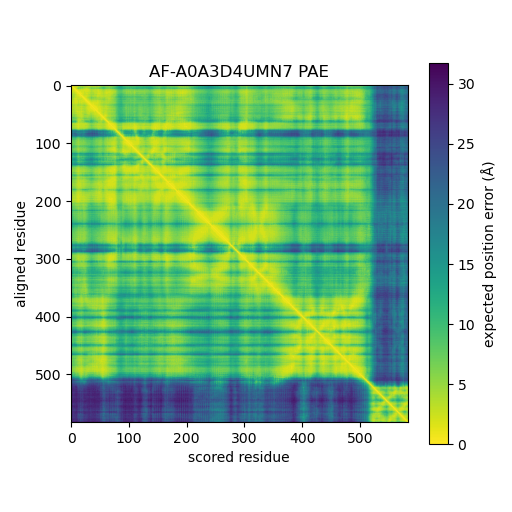3 N N . ILE A 1 187 ? -18.117 -9.149 3.069 1.00 87.94 187 ILE A N 1
ATOM 1424 C CA . ILE A 1 187 ? -17.594 -10.525 3.087 1.00 87.94 187 ILE A CA 1
ATOM 1425 C C . ILE A 1 187 ? -17.878 -11.244 1.762 1.00 87.94 187 ILE A C 1
ATOM 1427 O O . ILE A 1 187 ? -16.977 -11.875 1.212 1.00 87.94 187 ILE A O 1
ATOM 1431 N N . ASN A 1 188 ? -19.098 -11.117 1.229 1.00 90.50 188 ASN A N 1
ATOM 1432 C CA . ASN A 1 188 ? -19.448 -11.708 -0.067 1.00 90.50 188 ASN A CA 1
ATOM 1433 C C . ASN A 1 188 ? -18.598 -11.105 -1.192 1.00 90.50 188 ASN A C 1
ATOM 1435 O O . ASN A 1 188 ? -17.994 -11.841 -1.971 1.00 90.50 188 ASN A O 1
ATOM 1439 N N . LEU A 1 189 ? -18.455 -9.774 -1.198 1.00 91.75 189 LEU A N 1
ATOM 1440 C CA . LEU A 1 189 ? -17.600 -9.072 -2.149 1.00 91.75 189 LEU A CA 1
ATOM 1441 C C . LEU A 1 189 ? -16.157 -9.584 -2.099 1.00 91.75 189 LEU A C 1
ATOM 1443 O O . LEU A 1 189 ? -15.548 -9.766 -3.146 1.00 91.75 189 LEU A O 1
ATOM 1447 N N . LEU A 1 190 ? -15.583 -9.814 -0.915 1.00 91.00 190 LEU A N 1
ATOM 1448 C CA . LEU A 1 190 ? -14.210 -10.312 -0.783 1.00 91.00 190 LEU A CA 1
ATOM 1449 C C . LEU A 1 190 ? -14.025 -11.677 -1.470 1.00 91.00 190 LEU A C 1
ATOM 1451 O O . LEU A 1 190 ? -13.017 -11.904 -2.150 1.00 91.00 190 LEU A O 1
ATOM 1455 N N . ASP A 1 191 ? -14.996 -12.580 -1.328 1.00 90.38 191 ASP A N 1
ATOM 1456 C CA . ASP A 1 191 ? -14.971 -13.889 -1.983 1.00 90.38 191 ASP A CA 1
ATOM 1457 C C . ASP A 1 191 ? -15.194 -13.807 -3.500 1.00 90.38 191 ASP A C 1
ATOM 1459 O O . ASP A 1 191 ? -14.528 -14.525 -4.263 1.00 90.38 191 ASP A O 1
ATOM 1463 N N . ASP A 1 192 ? -16.056 -12.899 -3.950 1.00 93.19 192 ASP A N 1
ATOM 1464 C CA . ASP A 1 192 ? -16.295 -12.640 -5.369 1.00 93.19 192 ASP A CA 1
ATOM 1465 C C . ASP A 1 192 ? -15.082 -11.972 -6.033 1.00 93.19 192 ASP A C 1
ATOM 1467 O O . ASP A 1 192 ? -14.640 -12.396 -7.105 1.00 93.19 192 ASP A O 1
ATOM 1471 N N . LEU A 1 193 ? -14.452 -11.012 -5.350 1.00 93.19 193 LEU A N 1
ATOM 1472 C CA . LEU A 1 193 ? -13.224 -10.336 -5.769 1.00 93.19 193 LEU A CA 1
ATOM 1473 C C . LEU A 1 193 ? -12.077 -11.336 -5.931 1.00 93.19 193 LEU A C 1
ATOM 1475 O O . LEU A 1 193 ? -11.370 -11.322 -6.941 1.00 93.19 193 LEU A O 1
ATOM 1479 N N . LYS A 1 194 ? -11.923 -12.257 -4.971 1.00 93.25 194 LYS A N 1
ATOM 1480 C CA . LYS A 1 194 ? -10.974 -13.376 -5.052 1.00 93.25 194 LYS A CA 1
ATOM 1481 C C . LYS A 1 194 ? -11.243 -14.242 -6.285 1.00 93.25 194 LYS A C 1
ATOM 1483 O O . LYS A 1 194 ? -10.311 -14.574 -7.020 1.00 93.25 194 LYS A O 1
ATOM 1488 N N . SER A 1 195 ? -12.502 -14.607 -6.515 1.00 93.94 195 SER A N 1
ATOM 1489 C CA . SER A 1 195 ? -12.902 -15.506 -7.604 1.00 93.94 195 SER A CA 1
ATOM 1490 C C . SER A 1 195 ? -12.687 -14.876 -8.983 1.00 93.94 195 SER A C 1
ATOM 1492 O O . SER A 1 195 ? -12.079 -15.498 -9.858 1.00 93.94 195 SER A O 1
ATOM 1494 N N . ILE A 1 196 ? -13.115 -13.623 -9.166 1.00 93.75 196 ILE A N 1
ATOM 1495 C CA . ILE A 1 196 ? -12.885 -12.844 -10.389 1.00 93.75 196 ILE A CA 1
ATOM 1496 C C . ILE A 1 196 ? -11.394 -12.605 -10.613 1.00 93.75 196 ILE A C 1
ATOM 1498 O O . ILE A 1 196 ? -10.909 -12.809 -11.728 1.00 93.75 196 ILE A O 1
ATOM 1502 N N . GLY A 1 197 ? -10.660 -12.215 -9.569 1.00 93.62 197 GLY A N 1
ATOM 1503 C CA . GLY A 1 197 ? -9.225 -11.964 -9.646 1.00 93.62 197 GLY A CA 1
ATOM 1504 C C . GLY A 1 197 ? -8.457 -13.189 -10.135 1.00 93.62 197 GLY A C 1
ATOM 1505 O O . GLY A 1 197 ? -7.785 -13.112 -11.160 1.00 93.62 197 GLY A O 1
ATOM 1506 N N . PHE A 1 198 ? -8.618 -14.351 -9.489 1.00 94.75 198 PHE A N 1
ATOM 1507 C CA . PHE A 1 198 ? -7.919 -15.573 -9.910 1.00 94.75 198 PHE A CA 1
ATOM 1508 C C . PHE A 1 198 ? -8.335 -16.062 -11.299 1.00 94.75 198 PHE A C 1
ATOM 1510 O O . PHE A 1 198 ? -7.476 -16.461 -12.093 1.00 94.75 198 PHE A O 1
ATOM 1517 N N . LYS A 1 199 ? -9.636 -16.024 -11.618 1.00 94.50 199 LYS A N 1
ATOM 1518 C CA . LYS A 1 199 ? -10.136 -16.442 -12.933 1.00 94.50 199 LYS A CA 1
ATOM 1519 C C . LYS A 1 199 ? -9.505 -15.599 -14.037 1.00 94.50 199 LYS A C 1
ATOM 1521 O O . LYS A 1 199 ? -8.965 -16.149 -14.994 1.00 94.50 199 LYS A O 1
ATOM 1526 N N . ASN A 1 200 ? -9.530 -14.279 -13.885 1.00 93.12 200 ASN A N 1
ATOM 1527 C CA . ASN A 1 200 ? -9.024 -13.378 -14.911 1.00 93.12 200 ASN A CA 1
ATOM 1528 C C . ASN A 1 200 ? -7.499 -13.318 -14.953 1.00 93.12 200 ASN A C 1
ATOM 1530 O O . ASN A 1 200 ? -6.951 -13.247 -16.044 1.00 93.12 200 ASN A O 1
ATOM 1534 N N . ALA A 1 201 ? -6.805 -13.446 -13.819 1.00 93.31 201 ALA A N 1
ATOM 1535 C CA . ALA A 1 201 ? -5.350 -13.597 -13.810 1.00 93.31 201 ALA A CA 1
ATOM 1536 C C . ALA A 1 201 ? -4.906 -14.841 -14.600 1.00 93.31 201 ALA A C 1
ATOM 1538 O O . ALA A 1 201 ? -3.959 -14.778 -15.381 1.00 93.31 201 ALA A O 1
ATOM 1539 N N . THR A 1 202 ? -5.640 -15.952 -14.458 1.00 93.81 202 THR A N 1
ATOM 1540 C CA . THR A 1 202 ? -5.374 -17.193 -15.203 1.00 93.81 202 THR A CA 1
ATOM 1541 C C . THR A 1 202 ? -5.657 -17.026 -16.697 1.00 93.81 202 THR A C 1
ATOM 1543 O O . THR A 1 202 ? -4.847 -17.432 -17.527 1.00 93.81 202 THR A O 1
ATOM 1546 N N . LEU A 1 203 ? -6.793 -16.415 -17.057 1.00 91.69 203 LEU A N 1
ATOM 1547 C CA . LEU A 1 203 ? -7.179 -16.191 -18.456 1.00 91.69 203 LEU A CA 1
ATOM 1548 C C . LEU A 1 203 ? -6.287 -15.170 -19.170 1.00 91.69 203 LEU A C 1
ATOM 1550 O O . LEU A 1 203 ? -6.082 -15.292 -20.374 1.00 91.69 203 LEU A O 1
ATOM 1554 N N . ALA A 1 204 ? -5.749 -14.190 -18.440 1.00 90.06 204 ALA A N 1
ATOM 1555 C CA . ALA A 1 204 ? -4.850 -13.182 -18.989 1.00 90.06 204 ALA A CA 1
ATOM 1556 C C . ALA A 1 204 ? -3.539 -13.788 -19.512 1.00 90.06 204 ALA A C 1
ATOM 1558 O O . ALA A 1 204 ? -2.909 -13.205 -20.390 1.00 90.06 204 ALA A O 1
ATOM 1559 N N . GLY A 1 205 ? -3.118 -14.947 -18.984 1.00 89.88 205 GLY A N 1
ATOM 1560 C CA . GLY A 1 205 ? -1.902 -15.628 -19.432 1.00 89.88 205 GLY A CA 1
ATOM 1561 C C . GLY A 1 205 ? -0.639 -14.777 -19.270 1.00 89.88 205 GLY A C 1
ATOM 1562 O O . GLY A 1 205 ? 0.285 -14.891 -20.076 1.00 89.88 205 GLY A O 1
ATOM 1563 N N . LEU A 1 206 ? -0.613 -13.897 -18.260 1.00 88.19 206 LEU A N 1
ATOM 1564 C CA . LEU A 1 206 ? 0.511 -12.997 -18.016 1.00 88.19 206 LEU A CA 1
ATOM 1565 C C . LEU A 1 206 ? 1.770 -13.805 -17.699 1.00 88.19 206 LEU A C 1
ATOM 1567 O O . LEU A 1 206 ? 1.764 -14.715 -16.871 1.00 88.19 206 LEU A O 1
ATOM 1571 N N . SER A 1 207 ? 2.861 -13.445 -18.366 1.00 89.81 207 SER A N 1
ATOM 1572 C CA . SER A 1 207 ? 4.166 -14.077 -18.211 1.00 89.81 207 SER A CA 1
ATOM 1573 C C . SER A 1 207 ? 5.240 -13.010 -18.034 1.00 89.81 207 SER A C 1
ATOM 1575 O O . SER A 1 207 ? 5.000 -11.825 -18.261 1.00 89.81 207 SER A O 1
ATOM 1577 N N . PHE A 1 208 ? 6.421 -13.435 -17.602 1.00 88.56 208 PHE A N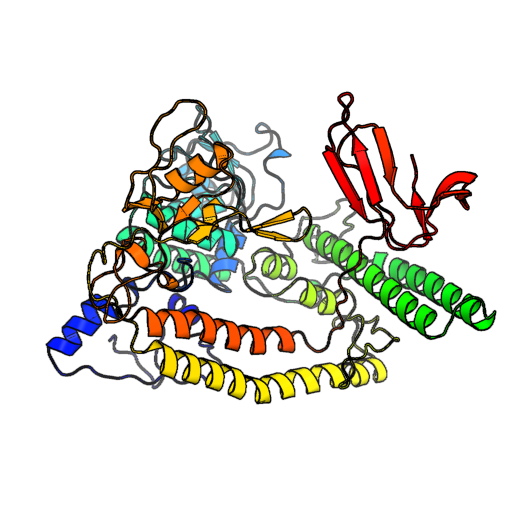 1
ATOM 1578 C CA . PHE A 1 208 ? 7.583 -12.575 -17.439 1.00 88.56 208 PHE A CA 1
ATOM 1579 C C . PHE A 1 208 ? 8.715 -13.099 -18.322 1.00 88.56 208 PHE A C 1
ATOM 1581 O O . PHE A 1 208 ? 9.360 -14.100 -18.001 1.00 88.56 208 PHE A O 1
ATOM 1588 N N . GLY A 1 209 ? 8.939 -12.436 -19.454 1.00 89.31 209 GLY A N 1
ATOM 1589 C CA . GLY A 1 209 ? 10.000 -12.757 -20.399 1.00 89.31 209 GLY A CA 1
ATOM 1590 C C . GLY A 1 209 ? 11.120 -11.718 -20.424 1.00 89.31 209 GLY A C 1
ATOM 1591 O O . GLY A 1 209 ? 10.939 -10.546 -20.097 1.00 89.31 209 GLY A O 1
ATOM 1592 N N . ILE A 1 210 ? 12.294 -12.127 -20.914 1.00 88.44 210 ILE A N 1
ATOM 1593 C CA . ILE A 1 210 ? 13.419 -11.207 -21.164 1.00 88.44 210 ILE A CA 1
ATOM 1594 C C . ILE A 1 210 ? 13.067 -10.120 -22.195 1.00 88.44 210 ILE A C 1
ATOM 1596 O O . ILE A 1 210 ? 13.595 -9.010 -22.144 1.00 88.44 210 ILE A O 1
ATOM 1600 N N . THR A 1 211 ? 12.154 -10.430 -23.118 1.00 87.06 211 THR A N 1
ATOM 1601 C CA . THR A 1 211 ? 11.630 -9.507 -24.130 1.00 87.06 211 THR A CA 1
ATOM 1602 C C . THR A 1 211 ? 10.716 -8.442 -23.534 1.00 87.06 211 THR A C 1
ATOM 1604 O O . THR A 1 211 ? 10.587 -7.372 -24.118 1.00 87.06 211 THR A O 1
ATOM 1607 N N . ASP A 1 212 ? 10.120 -8.675 -22.367 1.00 87.62 212 ASP A N 1
ATOM 1608 C CA . ASP A 1 212 ? 9.213 -7.705 -21.743 1.00 87.62 212 ASP A CA 1
ATOM 1609 C C . ASP A 1 212 ? 9.973 -6.577 -21.037 1.00 87.62 212 ASP A C 1
ATOM 1611 O O . ASP A 1 212 ? 9.456 -5.478 -20.861 1.00 87.62 212 ASP A O 1
ATOM 1615 N N . LEU A 1 213 ? 11.248 -6.795 -20.719 1.00 88.56 213 LEU A N 1
ATOM 1616 C CA . LEU A 1 213 ? 12.123 -5.814 -20.082 1.00 88.56 213 LEU A CA 1
ATOM 1617 C C . LEU A 1 213 ? 12.722 -4.810 -21.078 1.00 88.56 213 LEU A C 1
ATOM 1619 O O . LEU A 1 213 ? 13.943 -4.682 -21.139 1.00 88.56 213 LEU A O 1
ATOM 1623 N N . ARG A 1 214 ? 11.905 -4.118 -21.884 1.00 88.12 214 ARG A N 1
ATOM 1624 C CA . ARG A 1 214 ? 12.366 -3.163 -22.915 1.00 88.12 214 ARG A CA 1
ATOM 1625 C C . ARG A 1 214 ? 13.288 -2.085 -22.318 1.00 88.12 214 ARG A C 1
ATOM 1627 O O . ARG A 1 214 ? 12.881 -1.334 -21.440 1.00 88.12 214 ARG A O 1
ATOM 1634 N N . ILE A 1 215 ? 14.538 -2.037 -22.789 1.00 89.50 215 ILE A N 1
ATOM 1635 C CA . ILE A 1 215 ? 15.522 -1.032 -22.360 1.00 89.50 215 ILE A CA 1
ATOM 1636 C C . ILE A 1 215 ? 15.283 0.238 -23.187 1.00 89.50 215 ILE A C 1
ATOM 1638 O O . ILE A 1 215 ? 15.159 0.119 -24.408 1.00 89.50 215 ILE A O 1
ATOM 1642 N N . PRO A 1 216 ? 15.232 1.429 -22.568 1.00 88.75 216 PRO A N 1
ATOM 1643 C CA . PRO A 1 216 ? 15.108 2.685 -23.299 1.00 88.75 216 PRO A CA 1
ATOM 1644 C C . PRO A 1 216 ? 16.317 2.954 -24.195 1.00 88.75 216 PRO A C 1
ATOM 1646 O O . PRO A 1 216 ? 17.459 2.828 -23.752 1.00 88.75 216 PRO A O 1
ATOM 1649 N N . GLU A 1 217 ? 16.080 3.386 -25.432 1.00 87.62 217 GLU A N 1
ATOM 1650 C CA . GLU A 1 217 ? 17.149 3.742 -26.380 1.00 87.62 217 GLU A CA 1
ATOM 1651 C C . GLU A 1 217 ? 17.932 4.979 -25.911 1.00 87.62 217 GLU A C 1
ATOM 1653 O O . GLU A 1 217 ? 19.156 5.044 -26.030 1.00 87.62 217 GLU A O 1
ATOM 1658 N N . GLU A 1 218 ? 17.237 5.915 -25.261 1.00 89.56 218 GLU A N 1
ATOM 1659 C CA . GLU A 1 218 ? 17.795 7.146 -24.690 1.00 89.56 218 GLU A CA 1
ATOM 1660 C C . GLU A 1 218 ? 18.771 6.896 -23.530 1.00 89.56 218 GLU A C 1
ATOM 1662 O O . GLU A 1 218 ? 19.551 7.780 -23.173 1.00 89.56 218 GLU A O 1
ATOM 1667 N N . LYS A 1 219 ? 18.792 5.681 -22.960 1.00 91.69 219 LYS A N 1
ATOM 1668 C CA . LYS A 1 219 ? 19.657 5.326 -21.827 1.00 91.69 219 LYS A CA 1
ATOM 1669 C C . LYS A 1 219 ? 21.121 5.678 -22.082 1.00 91.69 219 LYS A C 1
ATOM 1671 O O . LYS A 1 219 ? 21.781 6.232 -21.206 1.00 91.69 219 LYS A O 1
ATOM 1676 N N . VAL A 1 220 ? 21.647 5.319 -23.254 1.00 91.44 220 VAL A N 1
ATOM 1677 C CA . VAL A 1 220 ? 23.067 5.531 -23.576 1.00 91.44 220 VAL A CA 1
ATOM 1678 C C . VAL A 1 220 ? 23.373 7.026 -23.654 1.00 91.44 220 VAL A C 1
ATOM 1680 O O . VAL A 1 220 ? 24.372 7.471 -23.094 1.00 91.44 220 VAL A O 1
ATOM 1683 N N . ALA A 1 221 ? 22.473 7.808 -24.256 1.00 93.44 221 ALA A N 1
ATOM 1684 C CA . ALA A 1 221 ? 22.610 9.257 -24.342 1.00 93.44 221 ALA A CA 1
ATOM 1685 C C . ALA A 1 221 ? 22.628 9.908 -22.947 1.00 93.44 221 ALA A C 1
ATOM 1687 O O . ALA A 1 221 ? 23.540 10.680 -22.652 1.00 93.44 221 ALA A O 1
ATOM 1688 N N . LEU A 1 222 ? 21.698 9.530 -22.061 1.00 93.00 222 LEU A N 1
ATOM 1689 C CA . LEU A 1 222 ? 21.644 10.035 -20.681 1.00 93.00 222 LEU A CA 1
ATOM 1690 C C . LEU A 1 222 ? 22.912 9.693 -19.884 1.00 93.00 222 LEU A C 1
ATOM 1692 O O . LEU A 1 222 ? 23.454 10.539 -19.167 1.00 93.00 222 LEU A O 1
ATOM 1696 N N . LEU A 1 223 ? 23.430 8.469 -20.031 1.00 92.50 223 LEU A N 1
ATOM 1697 C CA . LEU A 1 223 ? 24.673 8.053 -19.375 1.00 92.50 223 LEU A CA 1
ATOM 1698 C C . LEU A 1 223 ? 25.889 8.837 -19.889 1.00 92.50 223 LEU A C 1
ATOM 1700 O O . LEU A 1 223 ? 26.754 9.214 -19.093 1.00 92.50 223 LEU A O 1
ATOM 1704 N N . ASP A 1 224 ? 25.958 9.106 -21.192 1.00 94.06 224 ASP A N 1
ATOM 1705 C CA . ASP A 1 224 ? 27.041 9.886 -21.793 1.00 94.06 224 ASP A CA 1
ATOM 1706 C C . ASP A 1 224 ? 26.989 11.361 -21.373 1.00 94.06 224 ASP A C 1
ATOM 1708 O O . ASP A 1 224 ? 28.030 11.982 -21.127 1.00 94.06 224 ASP A O 1
ATOM 1712 N N . GLU A 1 225 ? 25.795 11.939 -21.246 1.00 94.25 225 GLU A N 1
ATOM 1713 C CA . GLU A 1 225 ? 25.615 13.289 -20.710 1.00 94.25 225 GLU A CA 1
ATOM 1714 C C . GLU A 1 225 ? 26.031 13.390 -19.243 1.00 94.25 225 GLU A C 1
ATOM 1716 O O . GLU A 1 225 ? 26.800 14.289 -18.881 1.00 94.25 225 GLU A O 1
ATOM 1721 N N . ALA A 1 226 ? 25.607 12.437 -18.410 1.00 93.75 226 ALA A N 1
ATOM 1722 C CA . ALA A 1 226 ? 26.045 12.348 -17.022 1.00 93.75 226 ALA A CA 1
ATOM 1723 C C . ALA A 1 226 ? 27.573 12.206 -16.933 1.00 93.75 226 ALA A C 1
ATOM 1725 O O . ALA A 1 226 ? 28.222 12.928 -16.172 1.00 93.75 226 ALA A O 1
ATOM 1726 N N . GLN A 1 227 ? 28.184 11.371 -17.781 1.00 92.81 227 GLN A N 1
ATOM 1727 C CA . GLN A 1 227 ? 29.638 11.215 -17.819 1.00 92.81 227 GLN A CA 1
ATOM 1728 C C . GLN A 1 227 ? 30.363 12.507 -18.225 1.00 92.81 227 GLN A C 1
ATOM 1730 O O . GLN A 1 227 ? 31.415 12.829 -17.669 1.00 92.81 227 GLN A O 1
ATOM 1735 N N . LYS A 1 228 ? 29.818 13.286 -19.167 1.00 95.44 228 LYS A N 1
ATOM 1736 C CA . LYS A 1 228 ? 30.382 14.598 -19.527 1.00 95.44 228 LYS A CA 1
ATOM 1737 C C . LYS A 1 228 ? 30.353 15.561 -18.341 1.00 95.44 228 LYS A C 1
ATOM 1739 O O . LYS A 1 228 ? 31.334 16.280 -18.145 1.00 95.44 228 LYS A O 1
ATOM 1744 N N . LYS A 1 229 ? 29.270 15.571 -17.552 1.00 93.31 229 LYS A N 1
ATOM 1745 C CA . LYS A 1 229 ? 29.161 16.379 -16.324 1.00 93.31 229 LYS A CA 1
ATOM 1746 C C . LYS A 1 229 ? 30.197 15.933 -15.282 1.00 93.31 229 LYS A C 1
ATOM 1748 O O . LYS A 1 229 ? 30.947 16.771 -14.790 1.00 93.31 229 LYS A O 1
ATOM 1753 N N . VAL A 1 230 ? 30.335 14.626 -15.050 1.00 93.75 230 VAL A N 1
ATOM 1754 C CA . VAL A 1 230 ? 31.361 14.036 -14.163 1.00 93.75 230 VAL A CA 1
ATOM 1755 C C . VAL A 1 230 ? 32.774 14.471 -14.563 1.00 93.75 230 VAL A C 1
ATOM 1757 O O . VAL A 1 230 ? 33.513 15.003 -13.739 1.00 93.75 230 VAL A O 1
ATOM 1760 N N . ASN A 1 231 ? 33.124 14.362 -15.848 1.00 94.25 231 ASN A N 1
ATOM 1761 C CA . ASN A 1 231 ? 34.446 14.754 -16.348 1.00 94.25 231 ASN A CA 1
ATOM 1762 C C . ASN A 1 231 ? 34.738 16.256 -16.153 1.00 94.25 231 ASN A C 1
ATOM 1764 O O . ASN A 1 231 ? 35.898 16.657 -16.060 1.00 94.25 231 ASN A O 1
ATOM 1768 N N . ARG A 1 232 ? 33.708 17.118 -16.139 1.00 92.25 232 ARG A N 1
ATOM 1769 C CA . ARG A 1 232 ? 33.870 18.553 -15.837 1.00 92.25 232 ARG A CA 1
ATOM 1770 C C . ARG A 1 232 ? 34.174 18.769 -14.356 1.00 92.25 232 ARG A C 1
ATOM 1772 O O . ARG A 1 232 ? 35.075 19.542 -14.046 1.00 92.25 232 ARG A O 1
ATOM 1779 N N . VAL A 1 233 ? 33.468 18.065 -13.471 1.00 91.69 233 VAL A N 1
ATOM 1780 C CA . VAL A 1 233 ? 33.704 18.109 -12.019 1.00 91.69 233 VAL A CA 1
ATOM 1781 C C . VAL A 1 233 ? 35.120 17.633 -11.691 1.00 91.69 233 VAL A C 1
ATOM 1783 O O . VAL A 1 233 ? 35.841 18.317 -10.970 1.00 91.69 233 VAL A O 1
ATOM 1786 N N . GLU A 1 234 ? 35.570 16.530 -12.292 1.00 90.69 234 GLU A N 1
ATOM 1787 C CA . GLU A 1 234 ? 36.943 16.036 -12.120 1.00 90.69 234 GLU A CA 1
ATOM 1788 C C . GLU A 1 234 ? 37.988 17.049 -12.606 1.00 90.69 234 GLU A C 1
ATOM 1790 O O . GLU A 1 234 ? 38.917 17.373 -11.872 1.00 90.69 234 GLU A O 1
ATOM 1795 N N . LYS A 1 235 ? 37.792 17.664 -13.781 1.00 93.62 235 LYS A N 1
ATOM 1796 C CA . LYS A 1 235 ? 38.692 18.725 -14.269 1.00 93.62 235 LYS A CA 1
ATOM 1797 C C . LYS A 1 235 ? 38.742 19.943 -13.348 1.00 93.62 235 LYS A C 1
ATOM 1799 O O . LYS A 1 235 ? 39.792 20.572 -13.232 1.00 93.62 235 LYS A O 1
ATOM 1804 N N . ASN A 1 236 ? 37.621 20.319 -12.737 1.00 90.19 236 ASN A N 1
ATOM 1805 C CA . ASN A 1 236 ? 37.577 21.434 -11.792 1.00 90.19 236 ASN A CA 1
ATOM 1806 C C . ASN A 1 236 ? 38.318 21.095 -10.495 1.00 90.19 236 ASN A C 1
ATOM 1808 O O . ASN A 1 236 ? 38.987 21.963 -9.934 1.00 90.19 236 ASN A O 1
ATOM 1812 N N . PHE A 1 237 ? 38.247 19.838 -10.058 1.00 91.19 237 PHE A N 1
ATOM 1813 C CA . PHE A 1 237 ? 39.029 19.337 -8.933 1.00 91.19 237 PHE A CA 1
ATOM 1814 C C . PHE A 1 237 ? 40.531 19.340 -9.245 1.00 91.19 237 PHE A C 1
ATOM 1816 O O . PHE A 1 237 ? 41.306 19.897 -8.472 1.00 91.19 237 PHE A O 1
ATOM 1823 N N . ASP A 1 238 ? 40.934 18.847 -10.419 1.00 92.25 238 ASP A N 1
ATOM 1824 C CA . ASP A 1 238 ? 42.339 18.843 -10.858 1.00 92.25 238 ASP A CA 1
ATOM 1825 C C . ASP A 1 238 ? 42.924 20.260 -10.981 1.00 92.25 238 ASP A C 1
ATOM 1827 O O . ASP A 1 238 ? 44.119 20.480 -10.780 1.00 92.25 238 ASP A O 1
ATOM 1831 N N . ARG A 1 239 ? 42.076 21.248 -11.297 1.00 92.50 239 ARG A N 1
ATOM 1832 C CA . ARG A 1 239 ? 42.431 22.677 -11.339 1.00 92.50 239 ARG A CA 1
ATOM 1833 C C . ARG A 1 239 ? 42.442 23.349 -9.962 1.00 92.50 239 ARG A C 1
ATOM 1835 O O . ARG A 1 239 ? 42.786 24.526 -9.884 1.00 92.50 239 ARG A O 1
ATOM 1842 N N . GLY A 1 240 ? 42.057 22.642 -8.900 1.00 91.19 240 GLY A N 1
ATOM 1843 C CA . GLY A 1 240 ? 41.991 23.163 -7.534 1.00 91.19 240 GLY A CA 1
ATOM 1844 C C . GLY A 1 240 ? 40.838 24.139 -7.278 1.00 91.19 240 GLY A C 1
ATOM 1845 O O . GLY A 1 240 ? 40.910 24.912 -6.328 1.00 91.19 240 GLY A O 1
ATOM 1846 N N . ILE A 1 241 ? 39.796 24.137 -8.120 1.00 89.94 241 ILE A N 1
ATOM 1847 C CA . ILE A 1 241 ? 38.628 25.028 -7.981 1.00 89.94 241 ILE A CA 1
ATOM 1848 C C . ILE A 1 241 ? 37.683 24.524 -6.881 1.00 89.94 241 ILE A C 1
ATOM 1850 O O . ILE A 1 241 ? 37.084 25.328 -6.174 1.00 89.94 241 ILE A O 1
ATOM 1854 N N . ILE A 1 242 ? 37.554 23.201 -6.741 1.00 90.56 242 ILE A N 1
ATOM 1855 C CA . ILE A 1 242 ? 36.657 22.548 -5.778 1.00 90.56 242 ILE A CA 1
ATOM 1856 C C . ILE A 1 242 ? 37.432 21.642 -4.824 1.00 90.56 242 ILE A C 1
ATOM 1858 O O . ILE A 1 242 ? 38.489 21.107 -5.163 1.00 90.56 242 ILE A O 1
ATOM 1862 N N . THR A 1 243 ? 36.883 21.436 -3.631 1.00 93.00 243 THR A N 1
ATOM 1863 C CA . THR A 1 243 ? 37.440 20.518 -2.629 1.00 93.00 243 THR A CA 1
ATOM 1864 C C . THR A 1 243 ? 37.040 19.062 -2.896 1.00 93.00 243 THR A C 1
ATOM 1866 O O . THR A 1 243 ? 36.086 18.778 -3.617 1.00 93.00 243 THR A O 1
ATOM 1869 N N . GLU A 1 244 ? 37.731 18.101 -2.274 1.00 89.62 244 GLU A N 1
ATOM 1870 C CA . GLU A 1 244 ? 37.425 16.668 -2.436 1.00 89.62 244 GLU A CA 1
ATOM 1871 C C . GLU A 1 244 ? 36.006 16.311 -1.967 1.00 89.62 244 GLU A C 1
ATOM 1873 O O . GLU A 1 244 ? 35.315 15.508 -2.594 1.00 89.62 244 GLU A O 1
ATOM 1878 N N . ARG A 1 245 ? 35.541 16.950 -0.888 1.00 88.69 245 ARG A N 1
ATOM 1879 C CA . ARG A 1 245 ? 34.191 16.738 -0.358 1.00 88.69 245 ARG A CA 1
ATOM 1880 C C . ARG A 1 245 ? 33.118 17.278 -1.303 1.00 88.69 245 ARG A C 1
ATOM 1882 O O . ARG A 1 245 ? 32.074 16.648 -1.456 1.00 88.69 245 ARG A O 1
ATOM 1889 N N . GLU A 1 246 ? 33.369 18.425 -1.930 1.00 87.06 246 GLU A N 1
ATOM 1890 C CA . GLU A 1 246 ? 32.477 18.994 -2.946 1.00 87.06 246 GLU A CA 1
ATOM 1891 C C . GLU A 1 246 ? 32.461 18.134 -4.206 1.00 87.06 246 GLU A C 1
ATOM 1893 O O . GLU A 1 246 ? 31.377 17.816 -4.686 1.00 87.06 246 GLU A O 1
ATOM 1898 N N . ARG A 1 247 ? 33.631 17.665 -4.670 1.00 90.94 247 ARG A N 1
ATOM 1899 C CA . ARG A 1 247 ? 33.743 16.701 -5.776 1.00 90.94 247 ARG A CA 1
ATOM 1900 C C . ARG A 1 247 ? 32.883 15.469 -5.504 1.00 90.94 247 ARG A C 1
ATOM 1902 O O . ARG A 1 247 ? 32.044 15.120 -6.324 1.00 90.94 247 ARG A O 1
ATOM 1909 N N . TYR A 1 248 ? 33.063 14.837 -4.343 1.00 88.12 248 TYR A N 1
ATOM 1910 C CA . TYR A 1 248 ? 32.320 13.635 -3.965 1.00 88.12 248 TYR A CA 1
ATOM 1911 C C . TYR A 1 248 ? 30.803 13.868 -3.959 1.00 88.12 248 TYR A C 1
ATOM 1913 O O . TYR A 1 248 ? 30.066 13.099 -4.570 1.00 88.12 248 TYR A O 1
ATOM 1921 N N . ASN A 1 249 ? 30.330 14.950 -3.330 1.00 87.44 249 ASN A N 1
ATOM 1922 C CA . ASN A 1 249 ? 28.901 15.268 -3.293 1.00 87.44 249 ASN A CA 1
ATOM 1923 C C . ASN A 1 249 ? 28.335 15.540 -4.695 1.00 87.44 249 ASN A C 1
ATOM 1925 O O . ASN A 1 249 ? 27.323 14.950 -5.054 1.00 87.44 249 ASN A O 1
ATOM 1929 N N . GLN A 1 250 ? 29.018 16.355 -5.508 1.00 88.44 250 GLN A N 1
ATOM 1930 C CA . GLN A 1 250 ? 28.580 16.662 -6.873 1.00 88.44 250 GLN A CA 1
ATOM 1931 C C . GLN A 1 250 ? 28.510 15.408 -7.753 1.00 88.44 250 GLN A C 1
ATOM 1933 O O . GLN A 1 250 ? 27.567 15.257 -8.525 1.00 88.44 250 GLN A O 1
ATOM 1938 N N . LEU A 1 251 ? 29.469 14.483 -7.626 1.00 89.75 251 LEU A N 1
ATOM 1939 C CA . LEU A 1 251 ? 29.431 13.213 -8.355 1.00 89.75 251 LEU A CA 1
ATOM 1940 C C . LEU A 1 251 ? 28.212 12.369 -7.973 1.00 89.75 251 LEU A C 1
ATOM 1942 O O . LEU A 1 251 ? 27.541 11.833 -8.855 1.00 89.75 251 LEU A O 1
ATOM 1946 N N . LEU A 1 252 ? 27.912 12.258 -6.677 1.00 87.75 252 LEU A N 1
ATOM 1947 C CA . LEU A 1 252 ? 26.735 11.523 -6.211 1.00 87.75 252 LEU A CA 1
ATOM 1948 C C . LEU A 1 252 ? 25.434 12.147 -6.716 1.00 87.75 252 LEU A C 1
ATOM 1950 O O . LEU A 1 252 ? 24.532 11.416 -7.131 1.00 87.75 252 LEU A O 1
ATOM 1954 N N . ASP A 1 253 ? 25.344 13.474 -6.698 1.00 88.12 253 ASP A N 1
ATOM 1955 C CA . ASP A 1 253 ? 24.144 14.194 -7.113 1.00 88.12 253 ASP A CA 1
ATOM 1956 C C . ASP A 1 253 ? 23.914 14.033 -8.633 1.00 88.12 253 ASP A C 1
ATOM 1958 O O . ASP A 1 253 ? 22.804 13.701 -9.049 1.00 88.12 253 ASP A O 1
ATOM 1962 N N . ILE A 1 254 ? 24.968 14.114 -9.464 1.00 90.75 254 ILE A N 1
ATOM 1963 C CA . ILE A 1 254 ? 24.883 13.870 -10.921 1.00 90.75 254 ILE A CA 1
ATOM 1964 C C . ILE A 1 254 ? 24.351 12.463 -11.227 1.00 90.75 254 ILE A C 1
ATOM 1966 O O . ILE A 1 254 ? 23.469 12.296 -12.073 1.00 90.75 254 ILE A O 1
ATOM 1970 N N . TRP A 1 255 ? 24.877 11.438 -10.552 1.00 91.19 255 TRP A N 1
ATOM 1971 C CA . TRP A 1 255 ? 24.441 10.060 -10.787 1.00 91.19 255 TRP A CA 1
ATOM 1972 C C . TRP A 1 255 ? 23.044 9.776 -10.240 1.00 91.19 255 TRP A C 1
ATOM 1974 O O . TRP A 1 255 ? 22.323 8.970 -10.827 1.00 91.19 255 TRP A O 1
ATOM 1984 N N . SER A 1 256 ? 22.649 10.433 -9.149 1.00 88.12 256 SER A N 1
ATOM 1985 C CA . SER A 1 256 ? 21.290 10.330 -8.605 1.00 88.12 256 SER A CA 1
ATOM 1986 C C . SER A 1 256 ? 20.269 10.955 -9.558 1.00 88.12 256 SER A C 1
ATOM 1988 O O . SER A 1 256 ? 19.256 10.327 -9.844 1.00 88.12 256 SER A O 1
ATOM 1990 N N . HIS A 1 257 ? 20.585 12.111 -10.146 1.00 89.69 257 HIS A N 1
ATOM 1991 C CA . HIS A 1 257 ? 19.737 12.755 -11.150 1.00 89.69 257 HIS A CA 1
ATOM 1992 C C . HIS A 1 257 ? 19.575 11.900 -12.412 1.00 89.69 257 HIS A C 1
ATOM 1994 O O . HIS A 1 257 ? 18.461 11.602 -12.829 1.00 89.69 257 HIS A O 1
ATOM 2000 N N . CYS A 1 258 ? 20.691 11.417 -12.976 1.00 91.00 258 CYS A N 1
ATOM 2001 C CA . CYS A 1 258 ? 20.677 10.546 -14.157 1.00 91.00 258 CYS A CA 1
ATOM 2002 C C . CYS A 1 258 ? 19.814 9.294 -13.933 1.00 91.00 258 CYS A C 1
ATOM 2004 O O . CYS A 1 258 ? 19.089 8.839 -14.816 1.00 91.00 258 CYS A O 1
ATOM 2006 N N . ARG A 1 259 ? 19.869 8.743 -12.718 1.00 88.50 259 ARG A N 1
ATOM 2007 C CA . ARG A 1 259 ? 19.068 7.595 -12.310 1.00 88.50 259 ARG A CA 1
ATOM 2008 C C . ARG A 1 259 ? 17.567 7.907 -12.300 1.00 88.50 259 ARG A C 1
ATOM 2010 O O . ARG A 1 259 ? 16.779 7.066 -12.737 1.00 88.50 259 ARG A O 1
ATOM 2017 N N . GLU A 1 260 ? 17.167 9.057 -11.770 1.00 89.19 260 GLU A N 1
ATOM 2018 C CA . GLU A 1 260 ? 15.762 9.477 -11.713 1.00 89.19 260 GLU A CA 1
ATOM 2019 C C . GLU A 1 260 ? 15.208 9.765 -13.110 1.00 89.19 260 GLU A C 1
ATOM 2021 O O . GLU A 1 260 ? 14.172 9.202 -13.467 1.00 89.19 260 GLU A O 1
ATOM 2026 N N . GLU A 1 261 ? 15.946 10.504 -13.944 1.00 90.69 261 GLU A N 1
ATOM 2027 C CA . GLU A 1 261 ? 15.593 10.744 -15.353 1.00 90.69 261 GLU A CA 1
ATOM 2028 C C . GLU A 1 261 ? 15.400 9.428 -16.112 1.00 90.69 261 GLU A C 1
ATOM 2030 O O . GLU A 1 261 ? 14.365 9.201 -16.739 1.00 90.69 261 GLU A O 1
ATOM 2035 N N . LEU A 1 262 ? 16.352 8.498 -15.979 1.00 90.75 262 LEU A N 1
ATOM 2036 C CA . LEU A 1 262 ? 16.259 7.180 -16.604 1.00 90.75 262 LEU A CA 1
ATOM 2037 C C . LEU A 1 262 ? 15.035 6.393 -16.117 1.00 90.75 262 LEU A C 1
ATOM 2039 O O . LEU A 1 262 ? 14.462 5.607 -16.870 1.00 90.75 262 LEU A O 1
ATOM 2043 N N . THR A 1 263 ? 14.638 6.572 -14.855 1.00 89.12 263 THR A N 1
ATOM 2044 C CA . THR A 1 263 ? 13.469 5.893 -14.284 1.00 89.12 263 THR A CA 1
ATOM 2045 C C . THR A 1 263 ? 12.179 6.396 -14.925 1.00 89.12 263 THR A C 1
ATOM 2047 O O . THR A 1 263 ? 11.324 5.578 -15.267 1.00 89.12 263 THR A O 1
ATOM 2050 N N . VAL A 1 264 ? 12.053 7.709 -15.133 1.00 90.75 264 VAL A N 1
ATOM 2051 C CA . VAL A 1 264 ? 10.897 8.313 -15.813 1.00 90.75 264 VAL A CA 1
ATOM 2052 C C . VAL A 1 264 ? 10.797 7.790 -17.245 1.00 90.75 264 VAL A C 1
ATOM 2054 O O . VAL A 1 264 ? 9.775 7.210 -17.614 1.00 90.75 264 VAL A O 1
ATOM 2057 N N . VAL A 1 265 ? 11.893 7.872 -18.006 1.00 91.31 265 VAL A N 1
ATOM 2058 C CA . VAL A 1 265 ? 11.949 7.393 -19.397 1.00 91.31 265 VAL A CA 1
ATOM 2059 C C . VAL A 1 265 ? 11.645 5.892 -19.487 1.00 91.31 265 VAL A C 1
ATOM 2061 O O . VAL A 1 265 ? 10.932 5.443 -20.388 1.00 91.31 265 VAL A O 1
ATOM 2064 N N . LEU A 1 266 ? 12.135 5.088 -18.536 1.00 89.88 266 LEU A N 1
ATOM 2065 C CA . LEU A 1 266 ? 11.851 3.654 -18.483 1.00 89.88 266 LEU A CA 1
ATOM 2066 C C . LEU A 1 266 ? 10.358 3.366 -18.302 1.00 89.88 266 LEU A C 1
ATOM 2068 O O . LEU A 1 266 ? 9.816 2.521 -19.013 1.00 89.88 266 LEU A O 1
ATOM 2072 N N . ILE A 1 267 ? 9.692 4.047 -17.367 1.00 88.06 267 ILE A N 1
ATOM 2073 C CA . ILE A 1 267 ? 8.257 3.849 -17.127 1.00 88.06 267 ILE A CA 1
ATOM 2074 C C . ILE A 1 267 ? 7.459 4.227 -18.374 1.00 88.06 267 ILE A C 1
ATOM 2076 O O . ILE A 1 267 ? 6.574 3.474 -18.777 1.00 88.06 267 ILE A O 1
ATOM 2080 N N . GLU A 1 268 ? 7.785 5.348 -19.015 1.00 88.31 268 GLU A N 1
ATOM 2081 C CA . GLU A 1 268 ? 7.113 5.781 -20.243 1.00 88.31 268 GLU A CA 1
ATOM 2082 C C . GLU A 1 268 ? 7.325 4.798 -21.401 1.00 88.31 268 GLU A C 1
ATOM 2084 O O . GLU A 1 268 ? 6.376 4.485 -22.125 1.00 88.31 268 GLU A O 1
ATOM 2089 N N . THR A 1 269 ? 8.537 4.252 -21.527 1.00 87.50 269 THR A N 1
ATOM 2090 C CA . THR A 1 269 ? 8.882 3.229 -22.526 1.00 87.50 269 THR A CA 1
ATOM 2091 C C . THR A 1 269 ? 8.079 1.944 -22.316 1.00 87.50 269 THR A C 1
ATOM 2093 O O . THR A 1 269 ? 7.573 1.369 -23.277 1.00 87.50 269 THR A O 1
ATOM 2096 N N . LEU A 1 270 ? 7.947 1.483 -21.067 1.00 86.75 270 LEU A N 1
ATOM 2097 C CA . LEU A 1 270 ? 7.203 0.262 -20.740 1.00 86.75 270 LEU A CA 1
ATOM 2098 C C . LEU A 1 270 ? 5.684 0.456 -20.842 1.00 86.75 270 LEU A C 1
ATOM 2100 O O . LEU A 1 270 ? 4.975 -0.469 -21.235 1.00 86.75 270 LEU A O 1
ATOM 2104 N N . LYS A 1 271 ? 5.183 1.649 -20.503 1.00 86.19 271 LYS A N 1
ATOM 2105 C CA . LYS A 1 271 ? 3.762 2.002 -20.592 1.00 86.19 271 LYS A CA 1
ATOM 2106 C C . LYS A 1 271 ? 3.284 2.085 -22.039 1.00 86.19 271 LYS A C 1
ATOM 2108 O O . LYS A 1 271 ? 2.192 1.620 -22.352 1.00 86.19 271 LYS A O 1
ATOM 2113 N N . ASN A 1 272 ? 4.098 2.672 -22.912 1.00 84.56 272 ASN A N 1
ATOM 2114 C CA . ASN A 1 272 ? 3.788 2.840 -24.330 1.00 84.56 272 ASN A CA 1
ATOM 2115 C C . ASN A 1 272 ? 4.410 1.737 -25.198 1.00 84.56 272 ASN A C 1
ATOM 2117 O O . ASN A 1 272 ? 4.694 1.974 -26.374 1.00 84.56 272 ASN A O 1
ATOM 2121 N N . ASP A 1 273 ? 4.639 0.547 -24.633 1.00 83.62 273 ASP A N 1
ATOM 2122 C CA . ASP A 1 273 ? 5.241 -0.555 -25.375 1.00 83.62 273 ASP A CA 1
ATOM 2123 C C . ASP A 1 273 ? 4.347 -0.954 -26.558 1.00 83.62 273 ASP A C 1
ATOM 2125 O O . ASP A 1 273 ? 3.121 -1.076 -26.463 1.00 83.62 273 ASP A O 1
ATOM 2129 N N . ARG A 1 274 ? 4.982 -1.132 -27.711 1.00 83.56 274 ARG A N 1
ATOM 2130 C CA . ARG A 1 274 ? 4.334 -1.466 -28.976 1.00 83.56 274 ARG A CA 1
ATOM 2131 C C . ARG A 1 274 ? 5.095 -2.596 -29.628 1.00 83.56 274 ARG A C 1
ATOM 2133 O O . ARG A 1 274 ? 6.330 -2.594 -29.638 1.00 83.56 274 ARG A O 1
ATOM 2140 N N . ARG A 1 275 ? 4.351 -3.556 -30.170 1.00 82.88 275 ARG A N 1
ATOM 2141 C CA . ARG A 1 275 ? 4.911 -4.733 -30.837 1.00 82.88 275 ARG A CA 1
ATOM 2142 C C . ARG A 1 275 ? 4.272 -4.938 -32.200 1.00 82.88 275 ARG A C 1
ATOM 2144 O O . ARG A 1 275 ? 3.094 -4.633 -32.402 1.00 82.88 275 ARG A O 1
ATOM 2151 N N . HIS A 1 276 ? 5.063 -5.451 -33.131 1.00 79.19 276 HIS A N 1
ATOM 2152 C CA . HIS A 1 276 ? 4.550 -5.987 -34.385 1.00 79.19 276 HIS A CA 1
ATOM 2153 C C . HIS A 1 276 ? 3.909 -7.364 -34.144 1.00 79.19 276 HIS A C 1
ATOM 2155 O O . HIS A 1 276 ? 4.097 -7.974 -33.088 1.00 79.19 276 HIS A O 1
ATOM 2161 N N . ASP A 1 277 ? 3.160 -7.873 -35.124 1.00 74.00 277 ASP A N 1
ATOM 2162 C CA . ASP A 1 277 ? 2.468 -9.168 -35.019 1.00 74.00 277 ASP A CA 1
ATOM 2163 C C . ASP A 1 277 ? 3.431 -10.360 -34.846 1.00 74.00 277 ASP A C 1
ATOM 2165 O O . ASP A 1 277 ? 3.032 -11.425 -34.376 1.00 74.00 277 ASP A O 1
ATOM 2169 N N . ASP A 1 278 ? 4.710 -10.181 -35.187 1.00 71.06 278 ASP A N 1
ATOM 2170 C CA . ASP A 1 278 ? 5.784 -11.158 -34.982 1.00 71.06 278 ASP A CA 1
ATOM 2171 C C . ASP A 1 278 ? 6.391 -11.130 -33.562 1.00 71.06 278 ASP A C 1
ATOM 2173 O O . ASP A 1 278 ? 7.229 -11.969 -33.227 1.00 71.06 278 ASP A O 1
ATOM 2177 N N . GLY A 1 279 ? 5.968 -10.185 -32.715 1.00 70.19 279 GLY A N 1
ATOM 2178 C CA . GLY A 1 279 ? 6.467 -9.994 -31.354 1.00 70.19 279 GLY A CA 1
ATOM 2179 C C . GLY A 1 279 ? 7.741 -9.149 -31.243 1.00 70.19 279 GLY A C 1
ATOM 2180 O O . GLY A 1 279 ? 8.249 -8.982 -30.132 1.00 70.19 279 GLY A O 1
ATOM 2181 N N . SER A 1 280 ? 8.255 -8.600 -32.347 1.00 77.44 280 SER A N 1
ATOM 2182 C CA . SER A 1 280 ? 9.375 -7.655 -32.334 1.00 77.44 280 SER A CA 1
ATOM 2183 C C . SER A 1 280 ? 8.948 -6.273 -31.822 1.00 77.44 280 SER A C 1
ATOM 2185 O O . SER A 1 280 ? 7.769 -5.907 -31.859 1.00 77.44 280 SER A O 1
ATOM 2187 N N . TYR A 1 281 ? 9.907 -5.503 -31.298 1.00 80.56 281 TYR A N 1
ATOM 2188 C CA . TYR A 1 281 ? 9.640 -4.148 -30.816 1.00 80.56 281 TYR A CA 1
ATOM 2189 C C . TYR A 1 281 ? 9.297 -3.224 -31.982 1.00 80.56 281 TYR A C 1
ATOM 2191 O O . TYR A 1 281 ? 10.061 -3.132 -32.939 1.00 80.56 281 TYR A O 1
ATOM 2199 N N . ALA A 1 282 ? 8.188 -2.502 -31.852 1.00 77.94 282 ALA A N 1
ATOM 2200 C CA . ALA A 1 282 ? 7.816 -1.439 -32.771 1.00 77.94 282 ALA A CA 1
ATOM 2201 C C . ALA A 1 282 ? 8.263 -0.068 -32.239 1.00 77.94 282 ALA A C 1
ATOM 2203 O O . ALA A 1 282 ? 8.476 0.123 -31.030 1.00 77.94 282 ALA A O 1
ATOM 2204 N N . SER A 1 283 ? 8.393 0.890 -33.156 1.00 72.88 283 SER A N 1
ATOM 2205 C CA . SER A 1 283 ? 8.724 2.285 -32.858 1.00 72.88 283 SER A CA 1
ATOM 2206 C C . SER A 1 283 ? 7.620 2.930 -32.011 1.00 72.88 283 SER A C 1
ATOM 2208 O O . SER A 1 283 ? 6.455 3.001 -32.416 1.00 72.88 283 SER A O 1
ATOM 2210 N N . ILE A 1 284 ? 7.979 3.390 -30.807 1.00 73.69 284 ILE A N 1
ATOM 2211 C CA . ILE A 1 284 ? 7.045 4.071 -29.892 1.00 73.69 284 ILE A CA 1
ATOM 2212 C C . ILE A 1 284 ? 6.703 5.460 -30.445 1.00 73.69 284 ILE A C 1
ATOM 2214 O O . ILE A 1 284 ? 5.541 5.869 -30.445 1.00 73.69 284 ILE A O 1
ATOM 2218 N N . THR A 1 285 ? 7.715 6.162 -30.953 1.00 65.75 285 THR A N 1
ATOM 2219 C CA . THR A 1 285 ? 7.660 7.537 -31.461 1.00 65.75 285 THR A CA 1
ATOM 2220 C C . THR A 1 285 ? 6.797 7.660 -32.711 1.00 65.75 285 THR A C 1
ATOM 2222 O O . THR A 1 285 ? 6.004 8.592 -32.824 1.00 65.75 285 THR A O 1
ATOM 2225 N N . GLU A 1 286 ? 6.894 6.693 -33.623 1.00 63.78 286 GLU A N 1
ATOM 2226 C CA . GLU A 1 286 ? 6.118 6.682 -34.872 1.00 63.78 286 GLU A CA 1
ATOM 2227 C C . GLU A 1 286 ? 4.734 6.042 -34.700 1.00 63.78 286 GLU A C 1
ATOM 2229 O O . GLU A 1 286 ? 3.934 6.029 -35.634 1.00 63.78 286 GLU A O 1
ATOM 2234 N N . LYS A 1 287 ? 4.413 5.556 -33.488 1.00 68.12 287 LYS A N 1
ATOM 2235 C CA . LYS A 1 287 ? 3.159 4.859 -33.169 1.00 68.12 287 LYS A CA 1
ATOM 2236 C C . LYS A 1 287 ? 2.854 3.743 -34.175 1.00 68.12 287 LYS A C 1
ATOM 2238 O O . LYS A 1 287 ? 1.699 3.546 -34.567 1.00 68.12 287 LYS A O 1
ATOM 2243 N N . GLU A 1 288 ? 3.873 2.971 -34.529 1.00 61.28 288 GLU A N 1
ATOM 2244 C CA . GLU A 1 288 ? 3.727 1.790 -35.375 1.00 61.28 288 GLU A CA 1
ATOM 2245 C C . GLU A 1 288 ? 3.402 0.547 -34.532 1.00 61.28 288 GLU A C 1
ATOM 2247 O O . GLU A 1 288 ? 3.714 0.481 -33.342 1.00 61.28 288 GLU A O 1
ATOM 2252 N N . GLY A 1 289 ? 2.732 -0.439 -35.130 1.00 66.25 289 GLY A N 1
ATOM 2253 C CA . GLY A 1 289 ? 2.364 -1.690 -34.459 1.00 66.25 289 GLY A CA 1
ATOM 2254 C C . GLY A 1 289 ? 1.207 -1.581 -33.457 1.00 66.25 289 GLY A C 1
ATOM 2255 O O . GLY A 1 289 ? 0.592 -0.526 -33.269 1.00 66.25 289 GLY A O 1
ATOM 2256 N N . ASN A 1 290 ? 0.906 -2.710 -32.818 1.00 72.81 290 ASN A N 1
ATOM 2257 C CA . ASN A 1 290 ? -0.183 -2.840 -31.859 1.00 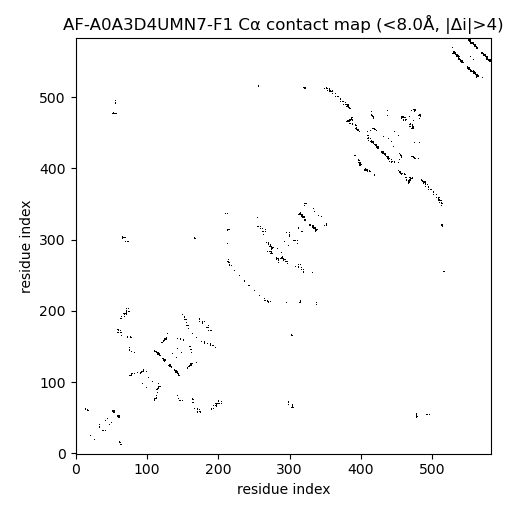72.81 290 ASN A CA 1
ATOM 2258 C C . ASN A 1 290 ? 0.292 -2.445 -30.456 1.00 72.81 290 ASN A C 1
ATOM 2260 O O . ASN A 1 290 ? 1.418 -2.752 -30.053 1.00 72.81 290 ASN A O 1
ATOM 2264 N N . ALA A 1 291 ? -0.574 -1.762 -29.704 1.00 77.94 291 ALA A N 1
ATOM 2265 C CA . ALA A 1 291 ? -0.312 -1.442 -28.306 1.00 77.94 291 ALA A CA 1
ATOM 2266 C C . ALA A 1 291 ? -0.201 -2.742 -27.501 1.00 77.94 291 ALA A C 1
ATOM 2268 O O . ALA A 1 291 ? -1.125 -3.557 -27.493 1.00 77.94 291 ALA A O 1
ATOM 2269 N N . PHE A 1 292 ? 0.940 -2.940 -26.847 1.00 82.44 292 PHE A N 1
ATOM 2270 C CA . PHE A 1 292 ? 1.218 -4.136 -26.073 1.00 82.44 292 PHE A CA 1
ATOM 2271 C C . PHE A 1 292 ? 1.130 -3.809 -24.588 1.00 82.44 292 PHE A C 1
ATOM 2273 O O . PHE A 1 292 ? 1.886 -2.992 -24.066 1.00 82.44 292 PHE A O 1
ATOM 2280 N N . LEU A 1 293 ? 0.212 -4.472 -23.887 1.00 84.56 293 LEU A N 1
ATOM 2281 C CA . LEU A 1 293 ? 0.104 -4.338 -22.442 1.00 84.56 293 LEU A CA 1
ATOM 2282 C C . LEU A 1 293 ? 1.260 -5.091 -21.780 1.00 84.56 293 LEU A C 1
ATOM 2284 O O . LEU A 1 293 ? 1.204 -6.307 -21.601 1.00 84.56 293 LEU A O 1
ATOM 2288 N N . ASN A 1 294 ? 2.320 -4.364 -21.438 1.00 87.69 294 ASN A N 1
ATOM 2289 C CA . ASN A 1 294 ? 3.522 -4.962 -20.879 1.00 87.69 294 ASN A CA 1
ATOM 2290 C C . ASN A 1 294 ? 3.251 -5.565 -19.480 1.00 87.69 294 ASN A C 1
ATOM 2292 O O . ASN A 1 294 ? 2.875 -4.823 -18.565 1.00 87.69 294 ASN A O 1
ATOM 2296 N N . PRO A 1 295 ? 3.477 -6.879 -19.266 1.00 88.75 295 PRO A N 1
ATOM 2297 C CA . PRO A 1 295 ? 3.238 -7.522 -17.974 1.00 88.75 295 PRO A CA 1
ATOM 2298 C C . PRO A 1 295 ? 4.067 -6.930 -16.829 1.00 88.75 295 PRO A C 1
ATOM 2300 O O . PRO A 1 295 ? 3.579 -6.832 -15.708 1.00 88.75 295 PRO A O 1
ATOM 2303 N N . VAL A 1 296 ? 5.305 -6.499 -17.097 1.00 89.38 296 VAL A N 1
ATOM 2304 C CA . VAL A 1 296 ? 6.195 -5.914 -16.079 1.00 89.38 296 VAL A CA 1
ATOM 2305 C C . VAL A 1 296 ? 5.649 -4.574 -15.599 1.00 89.38 296 VAL A C 1
ATOM 2307 O O . VAL A 1 296 ? 5.602 -4.320 -14.394 1.00 89.38 296 VAL A O 1
ATOM 2310 N N . TYR A 1 297 ? 5.182 -3.746 -16.539 1.00 88.94 297 TYR A N 1
ATOM 2311 C CA . TYR A 1 297 ? 4.506 -2.493 -16.218 1.00 88.94 297 TYR A CA 1
ATOM 2312 C C . TYR A 1 297 ? 3.225 -2.758 -15.426 1.00 88.94 297 TYR A C 1
ATOM 2314 O O . TYR A 1 297 ? 3.033 -2.172 -14.365 1.00 88.94 297 TYR A O 1
ATOM 2322 N N . LEU A 1 298 ? 2.400 -3.702 -15.886 1.00 89.06 298 LEU A N 1
ATOM 2323 C CA . LEU A 1 298 ? 1.145 -4.069 -15.233 1.00 89.06 298 LEU A CA 1
ATOM 2324 C C . LEU A 1 298 ? 1.357 -4.500 -13.778 1.00 89.06 298 LEU A C 1
ATOM 2326 O O . LEU A 1 298 ? 0.652 -4.024 -12.889 1.00 89.06 298 LEU A O 1
ATOM 2330 N N . MET A 1 299 ? 2.335 -5.369 -13.508 1.00 88.81 299 MET A N 1
ATOM 2331 C CA . MET A 1 299 ? 2.629 -5.845 -12.151 1.00 88.81 299 MET A CA 1
ATOM 2332 C C . MET A 1 299 ? 2.985 -4.690 -11.203 1.00 88.81 299 MET A C 1
ATOM 2334 O O . MET A 1 299 ? 2.483 -4.648 -10.075 1.00 88.81 299 MET A O 1
ATOM 2338 N N . SER A 1 300 ? 3.792 -3.731 -11.674 1.00 88.50 300 SER A N 1
ATOM 2339 C CA . SER A 1 300 ? 4.203 -2.591 -10.854 1.00 88.50 300 SER A CA 1
ATOM 2340 C C . SER A 1 300 ? 3.123 -1.517 -10.722 1.00 88.50 300 SER A C 1
ATOM 2342 O O . SER A 1 300 ? 2.963 -0.980 -9.629 1.00 88.50 300 SER A O 1
ATOM 2344 N N . ASP A 1 301 ? 2.409 -1.176 -11.797 1.00 88.69 301 ASP A N 1
ATOM 2345 C CA . ASP A 1 301 ? 1.384 -0.121 -11.795 1.00 88.69 301 ASP A CA 1
ATOM 2346 C C . ASP A 1 301 ? 0.155 -0.547 -10.980 1.00 88.69 301 ASP A C 1
ATOM 2348 O O . ASP A 1 301 ? -0.346 0.209 -10.151 1.00 88.69 301 ASP A O 1
ATOM 2352 N N . SER A 1 302 ? -0.245 -1.818 -11.101 1.00 88.50 302 SER A N 1
ATOM 2353 C CA . SER A 1 302 ? -1.310 -2.406 -10.277 1.00 88.50 302 SER A CA 1
ATOM 2354 C C . SER A 1 302 ? -0.964 -2.476 -8.785 1.00 88.50 302 SER A C 1
ATOM 2356 O O . SER A 1 302 ? -1.853 -2.632 -7.945 1.00 88.50 302 SER A O 1
ATOM 2358 N N . GLY A 1 303 ? 0.321 -2.401 -8.423 1.00 86.69 303 GLY A N 1
ATOM 2359 C CA . GLY A 1 303 ? 0.793 -2.637 -7.060 1.00 86.69 303 GLY A CA 1
ATOM 2360 C C . GLY A 1 303 ? 0.626 -4.088 -6.591 1.00 86.69 303 GLY A C 1
ATOM 2361 O O . GLY A 1 303 ? 0.703 -4.348 -5.386 1.00 86.69 303 GLY A O 1
ATOM 2362 N N . ALA A 1 304 ? 0.386 -5.026 -7.516 1.00 85.81 304 ALA A N 1
ATOM 2363 C CA . ALA A 1 304 ? 0.295 -6.454 -7.233 1.00 85.81 304 ALA A CA 1
ATOM 2364 C C . ALA A 1 304 ? 1.662 -7.031 -6.844 1.00 85.81 304 ALA A C 1
ATOM 2366 O O . ALA A 1 304 ? 1.783 -7.727 -5.832 1.00 85.81 304 ALA A O 1
ATOM 2367 N N . ARG A 1 305 ? 2.697 -6.726 -7.639 1.00 83.06 305 ARG A N 1
ATOM 2368 C CA . ARG A 1 305 ? 4.066 -7.193 -7.413 1.00 83.06 305 ARG A CA 1
ATOM 2369 C C . ARG A 1 305 ? 5.069 -6.261 -8.081 1.00 83.06 305 ARG A C 1
ATOM 2371 O O . ARG A 1 305 ? 4.912 -5.890 -9.232 1.00 83.06 305 ARG A O 1
ATOM 2378 N N . GLY A 1 306 ? 6.161 -5.965 -7.393 1.00 75.38 306 GLY A N 1
ATOM 2379 C CA . GLY A 1 306 ? 7.216 -5.131 -7.954 1.00 75.38 306 GLY A CA 1
ATOM 2380 C C . GLY A 1 306 ? 7.115 -3.669 -7.529 1.00 75.38 306 GLY A C 1
ATOM 2381 O O . GLY A 1 306 ? 6.041 -3.152 -7.235 1.00 75.38 306 GLY A O 1
ATOM 2382 N N . ASN A 1 307 ? 8.270 -3.017 -7.461 1.00 81.31 307 ASN A N 1
ATOM 2383 C CA . ASN A 1 307 ? 8.395 -1.581 -7.230 1.00 81.31 307 ASN A CA 1
ATOM 2384 C C . ASN A 1 307 ? 9.091 -0.943 -8.442 1.00 81.31 307 ASN A C 1
ATOM 2386 O O . ASN A 1 307 ? 9.908 -1.588 -9.103 1.00 81.31 307 ASN A O 1
ATOM 2390 N N . VAL A 1 308 ? 8.847 0.344 -8.682 1.00 84.06 308 VAL A N 1
ATOM 2391 C CA . VAL A 1 308 ? 9.556 1.172 -9.667 1.00 84.06 308 VAL A CA 1
ATOM 2392 C C . VAL A 1 308 ? 11.074 1.024 -9.531 1.00 84.06 308 VAL A C 1
ATOM 2394 O O . VAL A 1 308 ? 11.777 0.822 -10.519 1.00 84.06 308 VAL A O 1
ATOM 2397 N N . SER A 1 309 ? 11.583 1.002 -8.296 1.00 82.50 309 SER A N 1
ATOM 2398 C CA . SER A 1 309 ? 13.011 0.802 -8.018 1.00 82.50 309 SER A CA 1
ATOM 2399 C C . SER A 1 309 ? 13.548 -0.570 -8.449 1.00 82.50 309 SER A C 1
ATOM 2401 O O . SER A 1 309 ? 14.739 -0.703 -8.731 1.00 82.50 309 SER A O 1
ATOM 2403 N N . GLN A 1 310 ? 12.699 -1.600 -8.502 1.00 86.12 310 GLN A N 1
ATOM 2404 C CA . GLN A 1 310 ? 13.063 -2.934 -8.984 1.00 86.12 310 GLN A CA 1
ATOM 2405 C C . GLN A 1 310 ? 13.028 -2.987 -10.514 1.00 86.12 310 GLN A C 1
ATOM 2407 O O . GLN A 1 310 ? 13.962 -3.516 -11.113 1.00 86.12 310 GLN A O 1
ATOM 2412 N N . MET A 1 311 ? 12.026 -2.370 -11.153 1.00 85.19 311 MET A N 1
ATOM 2413 C CA . MET A 1 311 ? 11.990 -2.228 -12.617 1.00 85.19 311 MET A CA 1
ATOM 2414 C C . MET A 1 311 ? 13.229 -1.497 -13.136 1.00 85.19 311 MET A C 1
ATOM 2416 O O . MET A 1 311 ? 13.880 -1.945 -14.081 1.00 85.19 311 MET A O 1
ATOM 2420 N N . GLN A 1 312 ? 13.618 -0.427 -12.445 1.00 87.12 312 GLN A N 1
ATOM 2421 C CA . GLN A 1 312 ? 14.824 0.329 -12.743 1.00 87.12 312 GLN A CA 1
ATOM 2422 C C . GLN A 1 312 ? 16.092 -0.544 -12.713 1.00 87.12 312 GLN A C 1
ATOM 2424 O O . GLN A 1 312 ? 16.946 -0.416 -13.583 1.00 87.12 312 GLN A O 1
ATOM 2429 N N . GLN A 1 313 ? 16.217 -1.470 -11.760 1.00 88.19 313 GLN A N 1
ATOM 2430 C CA . GLN A 1 313 ? 17.368 -2.382 -11.702 1.00 88.19 313 GLN A CA 1
ATOM 2431 C C . GLN A 1 313 ? 17.343 -3.450 -12.802 1.00 88.19 313 GLN A C 1
ATOM 2433 O O . GLN A 1 313 ? 18.401 -3.924 -13.222 1.00 88.19 313 GLN A O 1
ATOM 2438 N N . LEU A 1 314 ? 16.153 -3.847 -13.256 1.00 89.62 314 LEU A N 1
ATOM 2439 C CA . LEU A 1 314 ? 15.988 -4.864 -14.292 1.00 89.62 314 LEU A CA 1
ATOM 2440 C C . LEU A 1 314 ? 16.326 -4.329 -15.689 1.00 89.62 314 LEU A C 1
ATOM 2442 O O . LEU A 1 314 ? 17.068 -4.992 -16.412 1.00 89.62 314 LEU A O 1
ATOM 2446 N N . ALA A 1 315 ? 15.825 -3.141 -16.043 1.00 89.44 315 ALA A N 1
ATOM 2447 C CA . ALA A 1 315 ? 15.907 -2.595 -17.406 1.00 89.44 315 ALA A CA 1
ATOM 2448 C C . ALA A 1 315 ? 16.501 -1.174 -17.507 1.00 89.44 315 ALA A C 1
ATOM 2450 O O . ALA A 1 315 ? 16.900 -0.754 -18.589 1.00 89.44 315 ALA A O 1
ATOM 2451 N N . GLY A 1 316 ? 16.620 -0.439 -16.401 1.00 89.31 316 GLY A N 1
ATOM 2452 C CA . GLY A 1 316 ? 17.246 0.886 -16.360 1.00 89.31 316 GLY A CA 1
ATOM 2453 C C . GLY A 1 316 ? 18.744 0.796 -16.072 1.00 89.31 316 GLY A C 1
ATOM 2454 O O . GLY A 1 316 ? 19.525 0.345 -16.910 1.00 89.31 316 GLY A O 1
ATOM 2455 N N . MET A 1 317 ? 19.136 1.214 -14.871 1.00 89.75 317 MET A N 1
ATOM 2456 C CA . MET A 1 317 ? 20.485 1.078 -14.317 1.00 89.75 317 MET A CA 1
ATOM 2457 C C . MET A 1 317 ? 20.379 0.685 -12.845 1.00 89.75 317 MET A C 1
ATOM 2459 O O . MET A 1 317 ? 19.412 1.055 -12.175 1.00 89.75 317 MET A O 1
ATOM 2463 N N . ARG A 1 318 ? 21.383 -0.003 -12.299 1.00 86.88 318 ARG A N 1
ATOM 2464 C CA . ARG A 1 318 ? 21.374 -0.360 -10.874 1.00 86.88 318 ARG A CA 1
ATOM 2465 C C . ARG A 1 318 ? 21.718 0.823 -9.954 1.00 86.88 318 ARG A C 1
ATOM 2467 O O . ARG A 1 318 ? 21.173 0.912 -8.855 1.00 86.88 318 ARG A O 1
ATOM 2474 N N . GLY A 1 319 ? 22.563 1.748 -10.413 1.00 89.12 319 GLY A N 1
ATOM 2475 C CA . GLY A 1 319 ? 22.859 3.001 -9.713 1.00 89.12 319 GLY A CA 1
ATOM 2476 C C . GLY A 1 319 ? 23.932 2.889 -8.627 1.00 89.12 319 GLY A C 1
ATOM 2477 O O . GLY A 1 319 ? 24.837 2.054 -8.698 1.00 89.12 319 GLY A O 1
ATOM 2478 N N . LEU A 1 320 ? 23.846 3.785 -7.642 1.00 88.50 320 LEU A N 1
ATOM 2479 C CA . LEU A 1 320 ? 24.809 3.932 -6.550 1.00 88.50 320 LEU A CA 1
ATOM 2480 C C . LEU A 1 320 ? 24.585 2.896 -5.437 1.00 88.50 320 LEU A C 1
ATOM 2482 O O . LEU A 1 320 ? 23.449 2.594 -5.063 1.00 88.50 320 LEU A O 1
ATOM 2486 N N . MET A 1 321 ? 25.685 2.395 -4.870 1.00 85.00 321 MET A N 1
ATOM 2487 C CA . MET A 1 321 ? 25.688 1.375 -3.815 1.00 85.00 321 MET A CA 1
ATOM 2488 C C . MET A 1 321 ? 26.328 1.898 -2.535 1.00 85.00 321 MET A C 1
ATOM 2490 O O . MET A 1 321 ? 27.310 2.631 -2.574 1.00 85.00 321 MET A O 1
ATOM 2494 N N . ALA A 1 322 ? 25.809 1.477 -1.391 1.00 82.81 322 ALA A N 1
ATOM 2495 C CA . ALA A 1 322 ? 26.332 1.786 -0.075 1.00 82.81 322 ALA A CA 1
ATOM 2496 C C . ALA A 1 322 ? 27.354 0.732 0.364 1.00 82.81 322 ALA A C 1
ATOM 2498 O O . ALA A 1 322 ? 27.139 -0.481 0.264 1.00 82.81 322 ALA A O 1
ATOM 2499 N N . LYS A 1 323 ? 28.468 1.208 0.913 1.00 83.06 323 LYS A N 1
ATOM 2500 C CA . LYS A 1 323 ? 29.450 0.401 1.631 1.00 83.06 323 LYS A CA 1
ATOM 2501 C C . LYS A 1 323 ? 28.864 -0.086 2.961 1.00 83.06 323 LYS A C 1
ATOM 2503 O O . LYS A 1 323 ? 27.915 0.505 3.489 1.00 83.06 323 LYS A O 1
ATOM 2508 N N . PRO A 1 324 ? 29.483 -1.092 3.602 1.00 79.75 324 PRO A N 1
ATOM 2509 C CA . PRO A 1 324 ? 29.068 -1.525 4.930 1.00 79.75 324 PRO A CA 1
ATOM 2510 C C . PRO A 1 324 ? 29.153 -0.413 5.990 1.00 79.75 324 PRO A C 1
ATOM 2512 O O . PRO A 1 324 ? 28.350 -0.402 6.921 1.00 79.75 324 PRO A O 1
ATOM 2515 N N . SER A 1 325 ? 30.044 0.570 5.810 1.00 80.50 325 SER A N 1
ATOM 2516 C CA . SER A 1 325 ? 30.139 1.774 6.651 1.00 80.50 325 SER A CA 1
ATOM 2517 C C . SER A 1 325 ? 28.928 2.710 6.541 1.00 80.50 325 SER A C 1
ATOM 2519 O O . SER A 1 325 ? 28.710 3.516 7.436 1.00 80.50 325 SER A O 1
ATOM 2521 N N . GLY A 1 326 ? 28.118 2.594 5.482 1.00 77.44 326 GLY A N 1
ATOM 2522 C CA . GLY A 1 326 ? 27.024 3.518 5.164 1.00 77.44 326 GLY A CA 1
ATOM 2523 C C . GLY A 1 326 ? 27.398 4.611 4.160 1.00 77.44 326 GLY A C 1
ATOM 2524 O O . GLY A 1 326 ? 26.509 5.275 3.640 1.00 77.44 326 GLY A O 1
ATOM 2525 N N . GLU A 1 327 ? 28.682 4.770 3.832 1.00 83.12 327 GLU A N 1
ATOM 2526 C CA . GLU A 1 327 ? 29.122 5.671 2.761 1.00 83.12 327 GLU A CA 1
ATOM 2527 C C . GLU A 1 327 ? 28.715 5.145 1.384 1.00 83.12 327 GLU A C 1
ATOM 2529 O O . GLU A 1 327 ? 28.747 3.938 1.143 1.00 83.12 327 GLU A O 1
ATOM 2534 N N . ILE A 1 328 ? 28.399 6.041 0.451 1.00 85.62 328 ILE A N 1
ATOM 2535 C CA . ILE A 1 328 ? 28.038 5.666 -0.918 1.00 85.62 328 ILE A CA 1
ATOM 2536 C C . ILE A 1 328 ? 29.314 5.524 -1.764 1.00 85.62 328 ILE A C 1
ATOM 2538 O O . ILE A 1 328 ? 30.242 6.327 -1.670 1.00 85.62 328 ILE A O 1
ATOM 2542 N N . ILE A 1 329 ? 29.392 4.473 -2.575 1.00 85.81 329 ILE A N 1
ATOM 2543 C CA . ILE A 1 329 ? 30.470 4.264 -3.543 1.00 85.81 329 ILE A CA 1
ATOM 2544 C C . ILE A 1 329 ? 30.273 5.260 -4.691 1.00 85.81 329 ILE A C 1
ATOM 2546 O O . ILE A 1 329 ? 29.209 5.289 -5.301 1.0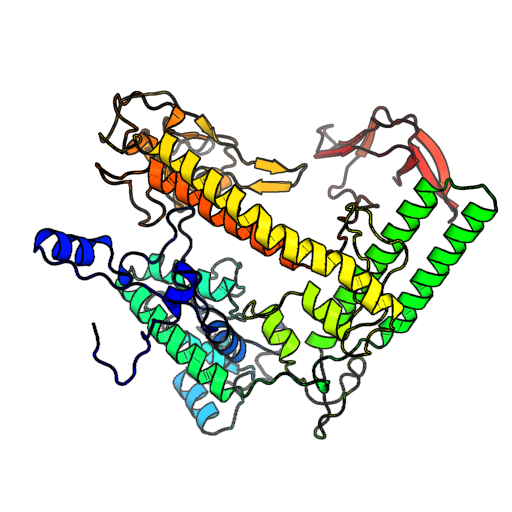0 85.81 329 ILE A O 1
ATOM 2550 N N . GLU A 1 330 ? 31.301 6.061 -4.979 1.00 85.94 330 GLU A N 1
ATOM 2551 C CA . GLU A 1 330 ? 31.260 7.104 -6.018 1.00 85.94 330 GLU A CA 1
ATOM 2552 C C . GLU A 1 330 ? 31.100 6.539 -7.440 1.00 85.94 330 GLU A C 1
ATOM 2554 O O . GLU A 1 330 ? 30.520 7.192 -8.304 1.00 85.94 330 GLU A O 1
ATOM 2559 N N . THR A 1 331 ? 31.575 5.313 -7.679 1.00 86.12 331 THR A N 1
ATOM 2560 C CA . THR A 1 331 ? 31.430 4.613 -8.959 1.00 86.12 331 THR A CA 1
ATOM 2561 C C . THR A 1 331 ? 30.069 3.911 -9.028 1.00 86.12 331 THR A C 1
ATOM 2563 O O . THR A 1 331 ? 29.863 2.925 -8.312 1.00 86.12 331 THR A O 1
ATOM 2566 N N . PRO A 1 332 ? 29.135 4.362 -9.885 1.00 89.88 332 PRO A N 1
ATOM 2567 C CA . PRO A 1 332 ? 27.837 3.716 -10.030 1.00 89.88 332 PRO A CA 1
ATOM 2568 C C . PRO A 1 332 ? 27.938 2.440 -10.869 1.00 89.88 332 PRO A C 1
ATOM 2570 O O . PRO A 1 332 ? 28.844 2.274 -11.688 1.00 89.88 332 PRO A O 1
ATOM 2573 N N . ILE A 1 333 ? 26.932 1.583 -10.732 1.00 91.25 333 ILE A N 1
ATOM 2574 C CA . ILE A 1 333 ? 26.709 0.446 -11.626 1.00 91.25 333 ILE A CA 1
ATOM 2575 C C . ILE A 1 333 ? 25.790 0.913 -12.760 1.00 91.25 333 ILE A C 1
ATOM 2577 O O . ILE A 1 333 ? 24.618 1.234 -12.526 1.00 91.25 333 ILE A O 1
ATOM 2581 N N . ARG A 1 334 ? 26.334 0.986 -13.980 1.00 90.94 334 ARG A N 1
ATOM 2582 C CA . ARG A 1 334 ? 25.616 1.499 -15.167 1.00 90.94 334 ARG A CA 1
ATOM 2583 C C . ARG A 1 334 ? 24.765 0.430 -15.829 1.00 90.94 334 ARG A C 1
ATOM 2585 O O . ARG A 1 334 ? 23.716 0.737 -16.397 1.00 90.94 334 ARG A O 1
ATOM 2592 N N . ALA A 1 335 ? 25.222 -0.812 -15.739 1.00 91.12 335 ALA A N 1
ATOM 2593 C CA . ALA A 1 335 ? 24.507 -1.951 -16.267 1.00 91.12 335 ALA A CA 1
ATOM 2594 C C . ALA A 1 335 ? 23.225 -2.246 -15.468 1.00 91.12 335 ALA A C 1
ATOM 2596 O O . ALA A 1 335 ? 23.056 -1.843 -14.308 1.00 91.12 335 ALA A O 1
ATOM 2597 N N . ASN A 1 336 ? 22.314 -2.968 -16.108 1.00 91.31 336 ASN A N 1
ATOM 2598 C CA . ASN A 1 336 ? 21.123 -3.544 -15.488 1.00 91.31 336 ASN A CA 1
ATOM 2599 C C . ASN A 1 336 ? 21.175 -5.081 -15.525 1.00 91.31 336 ASN A C 1
ATOM 2601 O O . ASN A 1 336 ? 22.088 -5.684 -16.089 1.00 91.31 336 ASN A O 1
ATOM 2605 N N . PHE A 1 337 ? 20.203 -5.743 -14.898 1.00 90.81 337 PHE A N 1
ATOM 2606 C CA . PHE A 1 337 ? 20.177 -7.208 -14.881 1.00 90.81 337 PHE A CA 1
ATOM 2607 C C . PHE A 1 337 ? 19.912 -7.840 -16.251 1.00 90.81 337 PHE A C 1
ATOM 2609 O O . PHE A 1 337 ? 20.362 -8.962 -16.474 1.00 90.81 337 PHE A O 1
ATOM 2616 N N . ARG A 1 338 ? 19.213 -7.145 -17.159 1.00 91.00 338 ARG A N 1
ATOM 2617 C CA . ARG A 1 338 ? 18.984 -7.629 -18.527 1.00 91.00 338 ARG A CA 1
ATOM 2618 C C . ARG A 1 338 ? 20.274 -7.648 -19.355 1.00 91.00 338 ARG A C 1
ATOM 2620 O O . ARG A 1 338 ? 20.481 -8.582 -20.121 1.00 91.00 338 ARG A O 1
ATOM 2627 N N . GLU A 1 339 ? 21.120 -6.636 -19.206 1.00 89.62 339 GLU A N 1
ATOM 2628 C CA . GLU A 1 339 ? 22.427 -6.516 -19.869 1.00 89.62 339 GLU A CA 1
ATOM 2629 C C . GLU A 1 339 ? 23.484 -7.423 -19.225 1.00 89.62 339 GLU A C 1
ATOM 2631 O O . GLU A 1 339 ? 24.412 -7.873 -19.895 1.00 89.62 339 GLU A O 1
ATOM 2636 N N . GLY A 1 340 ? 23.319 -7.717 -17.932 1.00 91.38 340 GLY A N 1
ATOM 2637 C CA . GLY A 1 340 ? 24.295 -8.433 -17.120 1.00 91.38 340 GLY A CA 1
ATOM 2638 C C . GLY A 1 340 ? 25.295 -7.484 -16.458 1.00 91.38 340 GLY A C 1
ATOM 2639 O O . GLY A 1 340 ? 25.499 -6.357 -16.892 1.00 91.38 340 GLY A O 1
ATOM 2640 N N . LEU A 1 341 ? 25.916 -7.937 -15.367 1.00 91.69 341 LEU A N 1
ATOM 2641 C CA . LEU A 1 341 ? 26.856 -7.132 -14.581 1.00 91.69 341 LEU A CA 1
ATOM 2642 C C . LEU A 1 341 ? 28.295 -7.578 -14.829 1.00 91.69 341 LEU A C 1
ATOM 2644 O O . LEU A 1 341 ? 28.584 -8.778 -14.855 1.00 91.69 341 LEU A O 1
ATOM 2648 N N . HIS A 1 342 ? 29.220 -6.623 -14.915 1.00 90.50 342 HIS A N 1
ATOM 2649 C CA . HIS A 1 342 ? 30.645 -6.943 -14.903 1.00 90.50 342 HIS A CA 1
ATOM 2650 C C . HIS A 1 342 ? 31.101 -7.416 -13.512 1.00 90.50 342 HIS A C 1
ATOM 2652 O O . HIS A 1 342 ? 30.474 -7.120 -12.496 1.00 90.50 342 HIS A O 1
ATOM 2658 N N . ILE A 1 343 ? 32.239 -8.121 -13.441 1.00 93.25 343 ILE A N 1
ATOM 2659 C CA . ILE A 1 343 ? 32.752 -8.721 -12.191 1.00 93.25 343 ILE A CA 1
ATOM 2660 C C . ILE A 1 343 ? 32.882 -7.677 -11.068 1.00 93.25 343 ILE A C 1
ATOM 2662 O O . ILE A 1 343 ? 32.464 -7.932 -9.940 1.00 93.25 343 ILE A O 1
ATOM 2666 N N . LEU A 1 344 ? 33.428 -6.494 -11.374 1.00 89.19 344 LEU A N 1
ATOM 2667 C CA . LEU A 1 344 ? 33.603 -5.415 -10.394 1.00 89.19 344 LEU A CA 1
ATOM 2668 C C . LEU A 1 344 ? 32.270 -4.815 -9.929 1.00 89.19 344 LEU A C 1
ATOM 2670 O O . LEU A 1 344 ? 32.109 -4.532 -8.742 1.00 89.19 344 LEU A O 1
ATOM 2674 N N . GLU A 1 345 ? 31.306 -4.651 -10.835 1.00 89.06 345 GLU A N 1
ATOM 2675 C CA . GLU A 1 345 ? 29.964 -4.159 -10.505 1.00 89.06 345 GLU A CA 1
ATOM 2676 C C . GLU A 1 345 ? 29.214 -5.164 -9.624 1.00 89.06 345 GLU A C 1
ATOM 2678 O O . GLU A 1 345 ? 28.644 -4.795 -8.595 1.00 89.06 345 GLU A O 1
ATOM 2683 N N . TYR A 1 346 ? 29.285 -6.452 -9.972 1.00 90.31 346 TYR A N 1
ATOM 2684 C CA . TYR A 1 346 ? 28.706 -7.524 -9.172 1.00 90.31 346 TYR A CA 1
ATOM 2685 C C . TYR A 1 346 ? 29.328 -7.567 -7.772 1.00 90.31 346 TYR A C 1
ATOM 2687 O O . TYR A 1 346 ? 28.608 -7.532 -6.774 1.00 90.31 346 TYR A O 1
ATOM 2695 N N . PHE A 1 347 ? 30.664 -7.557 -7.679 1.00 88.81 347 PHE A N 1
ATOM 2696 C CA . PHE A 1 347 ? 31.382 -7.558 -6.402 1.00 88.81 347 PHE A CA 1
ATOM 2697 C C . PHE A 1 347 ? 31.026 -6.339 -5.540 1.00 88.81 347 PHE A C 1
ATOM 2699 O O . PHE A 1 347 ? 30.760 -6.476 -4.343 1.00 88.81 347 PHE A O 1
ATOM 2706 N N . SER A 1 348 ? 30.933 -5.153 -6.142 1.00 85.25 348 SER A N 1
ATOM 2707 C CA . SER A 1 348 ? 30.531 -3.929 -5.439 1.00 85.25 348 SER A CA 1
ATOM 2708 C C . SER A 1 348 ? 29.107 -4.043 -4.890 1.00 85.25 348 SER A C 1
ATOM 2710 O O . SER A 1 348 ? 28.866 -3.709 -3.729 1.00 85.25 348 SER A O 1
ATOM 2712 N N . SER A 1 349 ? 28.183 -4.630 -5.658 1.00 84.69 349 SER A N 1
ATOM 2713 C CA . SER A 1 349 ? 26.809 -4.871 -5.208 1.00 84.69 349 SER A CA 1
ATOM 2714 C C . SER A 1 349 ? 26.702 -5.865 -4.043 1.00 84.69 349 SER A C 1
ATOM 2716 O O . SER A 1 349 ? 25.733 -5.795 -3.281 1.00 84.69 349 SER A O 1
ATOM 2718 N N . THR A 1 350 ? 27.659 -6.787 -3.875 1.00 87.12 350 THR A N 1
ATOM 2719 C CA . THR A 1 350 ? 27.592 -7.780 -2.785 1.00 87.12 350 THR A CA 1
ATOM 2720 C C . THR A 1 350 ? 27.719 -7.155 -1.396 1.00 87.12 350 THR A C 1
ATOM 2722 O O . THR A 1 350 ? 27.143 -7.672 -0.440 1.00 87.12 350 THR A O 1
ATOM 2725 N N . HIS A 1 351 ? 28.420 -6.025 -1.275 1.00 82.81 351 HIS A N 1
ATOM 2726 C CA . HIS A 1 351 ? 28.630 -5.344 0.001 1.00 82.81 351 HIS A CA 1
ATOM 2727 C C . HIS A 1 351 ? 27.309 -4.845 0.595 1.00 82.81 351 HIS A C 1
ATOM 2729 O O . HIS A 1 351 ? 27.002 -5.135 1.755 1.00 82.81 351 HIS A O 1
ATOM 2735 N N . GLY A 1 352 ? 26.514 -4.144 -0.221 1.00 78.44 352 GLY A N 1
ATOM 2736 C CA . GLY A 1 352 ? 25.200 -3.635 0.168 1.00 78.44 352 GLY A CA 1
ATOM 2737 C C . GLY A 1 352 ? 24.210 -4.761 0.465 1.00 78.44 352 GLY A C 1
ATOM 2738 O O . GLY A 1 352 ? 23.549 -4.743 1.503 1.00 78.44 352 GLY A O 1
ATOM 2739 N N . ALA A 1 353 ? 24.171 -5.788 -0.392 1.00 81.94 353 ALA A N 1
ATOM 2740 C CA . ALA A 1 353 ? 23.285 -6.939 -0.216 1.00 81.94 353 ALA A CA 1
ATOM 2741 C C . ALA A 1 353 ? 23.591 -7.724 1.071 1.00 81.94 353 ALA A C 1
ATOM 2743 O O . ALA A 1 353 ? 22.686 -8.021 1.850 1.00 81.94 353 ALA A O 1
ATOM 2744 N N . ARG A 1 354 ? 24.872 -8.012 1.344 1.00 84.62 354 ARG A N 1
ATOM 2745 C CA . ARG A 1 354 ? 25.286 -8.741 2.551 1.00 84.62 354 ARG A CA 1
ATOM 2746 C C . ARG A 1 354 ? 24.950 -7.972 3.823 1.00 84.62 354 ARG A C 1
ATOM 2748 O O . ARG A 1 354 ? 24.489 -8.584 4.783 1.00 84.62 354 ARG A O 1
ATOM 2755 N N . LYS A 1 355 ? 25.170 -6.652 3.836 1.00 83.06 355 LYS A N 1
ATOM 2756 C CA . LYS A 1 355 ? 24.781 -5.810 4.972 1.00 83.06 355 LYS A CA 1
ATOM 2757 C C . LYS A 1 355 ? 23.267 -5.829 5.179 1.00 83.06 355 LYS A C 1
ATOM 2759 O O . LYS A 1 355 ? 22.842 -6.039 6.304 1.00 83.06 355 LYS A O 1
ATOM 2764 N N . GLY A 1 356 ? 22.474 -5.679 4.116 1.00 79.12 356 GLY A N 1
ATOM 2765 C CA . GLY A 1 356 ? 21.010 -5.728 4.206 1.00 79.12 356 GLY A CA 1
ATOM 2766 C C . GLY A 1 356 ? 20.497 -7.042 4.802 1.00 79.12 356 GLY A C 1
ATOM 2767 O O . GLY A 1 356 ? 19.685 -7.023 5.725 1.00 79.12 356 GLY A O 1
ATOM 2768 N N . LEU A 1 357 ? 21.034 -8.179 4.347 1.00 81.88 357 LEU A N 1
ATOM 2769 C CA . LEU A 1 357 ? 20.686 -9.500 4.887 1.00 81.88 357 LEU A CA 1
ATOM 2770 C C . LEU A 1 357 ? 21.106 -9.663 6.356 1.00 81.88 357 LEU A C 1
ATOM 2772 O O . LEU A 1 357 ? 20.323 -10.151 7.169 1.00 81.88 357 LEU A O 1
ATOM 2776 N N . ALA A 1 358 ? 22.320 -9.230 6.713 1.00 83.56 358 ALA A N 1
ATOM 2777 C CA . ALA A 1 358 ? 22.808 -9.302 8.090 1.00 83.56 358 ALA A CA 1
ATOM 2778 C C . ALA A 1 358 ? 22.002 -8.400 9.041 1.00 83.56 358 ALA A C 1
ATOM 2780 O O . ALA A 1 358 ? 21.622 -8.839 10.124 1.00 83.56 358 ALA A O 1
ATOM 2781 N N . ASP A 1 359 ? 21.701 -7.168 8.625 1.00 80.75 359 ASP A N 1
ATOM 2782 C CA . ASP A 1 359 ? 20.900 -6.220 9.405 1.00 80.75 359 ASP A CA 1
ATOM 2783 C C . ASP A 1 359 ? 19.472 -6.736 9.601 1.00 80.75 359 ASP A C 1
ATOM 2785 O O . ASP A 1 359 ? 18.936 -6.620 10.702 1.00 80.75 359 ASP A O 1
ATOM 2789 N N . THR A 1 360 ? 18.878 -7.355 8.575 1.00 73.75 360 THR A N 1
ATOM 2790 C CA . THR A 1 360 ? 17.548 -7.975 8.688 1.00 73.75 360 THR A CA 1
ATOM 2791 C C . THR A 1 360 ? 17.564 -9.084 9.743 1.00 73.75 360 THR A C 1
ATOM 2793 O O . THR A 1 360 ? 16.709 -9.108 10.626 1.00 73.75 360 THR A O 1
ATOM 2796 N N . ALA A 1 361 ? 18.563 -9.970 9.710 1.00 79.31 361 ALA A N 1
ATOM 2797 C CA . ALA A 1 361 ? 18.663 -11.067 10.669 1.00 79.31 361 ALA A CA 1
ATOM 2798 C C . ALA A 1 361 ? 18.886 -10.580 12.114 1.00 79.31 361 ALA A C 1
ATOM 2800 O O . ALA A 1 361 ? 18.286 -11.118 13.042 1.00 79.31 361 ALA A O 1
ATOM 2801 N N . LEU A 1 362 ? 19.728 -9.560 12.315 1.00 80.19 362 LEU A N 1
ATOM 2802 C CA . LEU A 1 362 ? 20.065 -9.059 13.651 1.00 80.19 362 LEU A CA 1
ATOM 2803 C C . LEU A 1 362 ? 18.956 -8.186 14.253 1.00 80.19 362 LEU A C 1
ATOM 2805 O O . LEU A 1 362 ? 18.552 -8.404 15.393 1.00 80.19 362 LEU A O 1
ATOM 2809 N N . LYS A 1 363 ? 18.440 -7.211 13.497 1.00 79.12 363 LYS A N 1
ATOM 2810 C CA . LYS A 1 363 ? 17.536 -6.182 14.039 1.00 79.12 363 LYS A CA 1
ATOM 2811 C C . LYS A 1 363 ? 16.101 -6.660 14.239 1.00 79.12 363 LYS A C 1
ATOM 2813 O O . LYS A 1 363 ? 15.352 -6.032 14.982 1.00 79.12 363 LYS A O 1
ATOM 2818 N N . THR A 1 364 ? 15.715 -7.785 13.636 1.00 77.81 364 THR A N 1
ATOM 2819 C CA . THR A 1 364 ? 14.399 -8.399 13.887 1.00 77.81 364 THR A CA 1
ATOM 2820 C C . THR A 1 364 ? 14.222 -8.743 15.373 1.00 77.81 364 THR A C 1
ATOM 2822 O O . THR A 1 364 ? 13.139 -8.555 15.929 1.00 77.81 364 THR A O 1
ATOM 2825 N N . ALA A 1 365 ? 15.300 -9.158 16.049 1.00 82.94 365 ALA A N 1
ATOM 2826 C CA . ALA A 1 365 ? 15.278 -9.429 17.485 1.00 82.94 365 ALA A CA 1
ATOM 2827 C C . ALA A 1 365 ? 15.008 -8.163 18.321 1.00 82.94 365 ALA A C 1
ATOM 2829 O O . ALA A 1 365 ? 14.246 -8.215 19.289 1.00 82.94 365 ALA A O 1
ATOM 2830 N N . ASP A 1 366 ? 15.582 -7.022 17.929 1.00 83.19 366 ASP A N 1
ATOM 2831 C CA . ASP A 1 366 ? 15.433 -5.754 18.648 1.00 83.19 366 ASP A CA 1
ATOM 2832 C C . ASP A 1 366 ? 13.996 -5.219 18.568 1.00 83.19 366 ASP A C 1
ATOM 2834 O O . ASP A 1 366 ? 13.433 -4.793 19.580 1.00 83.19 366 ASP A O 1
ATOM 2838 N N . SER A 1 367 ? 13.365 -5.296 17.392 1.00 83.62 367 SER A N 1
ATOM 2839 C CA . SER A 1 367 ? 11.973 -4.859 17.206 1.00 83.62 367 SER A CA 1
ATOM 2840 C C . SER A 1 367 ? 10.978 -5.748 17.963 1.00 83.62 367 SER A C 1
ATOM 2842 O O . SER A 1 367 ? 10.049 -5.247 18.607 1.00 83.62 367 SER A O 1
ATOM 2844 N N . GLY A 1 368 ? 11.213 -7.065 17.992 1.00 85.69 368 GLY A N 1
ATOM 2845 C CA . GLY A 1 368 ? 10.432 -7.985 18.826 1.00 85.69 368 GLY A CA 1
ATOM 2846 C C . GLY A 1 368 ? 10.594 -7.692 20.322 1.00 85.69 368 GLY A C 1
ATOM 2847 O O . GLY A 1 368 ? 9.618 -7.673 21.077 1.00 85.69 368 GLY A O 1
ATOM 2848 N N . TYR A 1 369 ? 11.817 -7.379 20.758 1.00 88.94 369 TYR A N 1
ATOM 2849 C CA . TYR A 1 369 ? 12.094 -6.992 22.140 1.00 88.94 369 TYR A CA 1
ATOM 2850 C C . TYR A 1 369 ? 11.415 -5.672 22.536 1.00 88.94 369 TYR A C 1
ATOM 2852 O O . TYR A 1 369 ? 10.891 -5.570 23.650 1.00 88.94 369 TYR A O 1
ATOM 2860 N N . LEU A 1 370 ? 11.378 -4.682 21.637 1.00 90.50 370 LEU A N 1
ATOM 2861 C CA . LEU A 1 370 ? 10.632 -3.438 21.840 1.00 90.50 370 LEU A CA 1
ATOM 2862 C C . LEU A 1 370 ? 9.137 -3.718 22.024 1.00 90.50 370 LEU A C 1
ATOM 2864 O O . LEU A 1 370 ? 8.550 -3.238 22.990 1.00 90.50 370 LEU A O 1
ATOM 2868 N N . THR A 1 371 ? 8.546 -4.538 21.153 1.00 91.38 371 THR A N 1
ATOM 2869 C CA . THR A 1 371 ? 7.125 -4.914 21.235 1.00 91.38 371 THR A CA 1
ATOM 2870 C C . THR A 1 371 ? 6.801 -5.566 22.577 1.00 91.38 371 THR A C 1
ATOM 2872 O O . THR A 1 371 ? 5.845 -5.176 23.241 1.00 91.38 371 THR A O 1
ATOM 2875 N N . ARG A 1 372 ? 7.653 -6.491 23.042 1.00 92.88 372 ARG A N 1
ATOM 2876 C CA . ARG A 1 372 ? 7.498 -7.117 24.363 1.00 92.88 372 ARG A CA 1
ATOM 2877 C C . ARG A 1 372 ? 7.511 -6.086 25.493 1.00 92.88 372 ARG A C 1
ATOM 2879 O O . ARG A 1 372 ? 6.645 -6.127 26.356 1.00 92.88 372 ARG A O 1
ATOM 2886 N N . LYS A 1 373 ? 8.453 -5.136 25.470 1.00 94.00 373 LYS A N 1
ATOM 2887 C CA . LYS A 1 373 ? 8.514 -4.052 26.465 1.00 94.00 373 LYS A CA 1
ATOM 2888 C C . LYS A 1 373 ? 7.287 -3.144 26.429 1.00 94.00 373 LYS A C 1
ATOM 2890 O O . LYS A 1 373 ? 6.832 -2.718 27.485 1.00 94.00 373 LYS A O 1
ATOM 2895 N N . LEU A 1 374 ? 6.777 -2.834 25.238 1.00 94.25 374 LEU A N 1
ATOM 2896 C CA . LEU A 1 374 ? 5.558 -2.041 25.091 1.00 94.25 374 LEU A CA 1
ATOM 2897 C C . LEU A 1 374 ? 4.366 -2.773 25.717 1.00 94.25 374 LEU A C 1
ATOM 2899 O O . LEU A 1 374 ? 3.640 -2.162 26.496 1.00 94.25 374 LEU A O 1
ATOM 2903 N N . CYS A 1 375 ? 4.218 -4.077 25.466 1.00 94.00 375 CYS A N 1
ATOM 2904 C CA . CYS A 1 375 ? 3.182 -4.889 26.105 1.00 94.00 375 CYS A CA 1
ATOM 2905 C C . CYS A 1 375 ? 3.346 -4.937 27.633 1.00 94.00 375 CYS A C 1
ATOM 2907 O O . CYS A 1 375 ? 2.368 -4.723 28.343 1.00 94.00 375 CYS A O 1
ATOM 2909 N N . ASP A 1 376 ? 4.568 -5.139 28.144 1.00 94.75 376 ASP A N 1
ATOM 2910 C CA . ASP A 1 376 ? 4.846 -5.199 29.589 1.00 94.75 376 ASP A CA 1
ATOM 2911 C C . ASP A 1 376 ? 4.401 -3.912 30.319 1.00 94.75 376 ASP A C 1
ATOM 2913 O O . ASP A 1 376 ? 3.896 -3.974 31.441 1.00 94.75 376 ASP A O 1
ATOM 2917 N N . VAL A 1 377 ? 4.573 -2.744 29.685 1.00 93.44 377 VAL A N 1
ATOM 2918 C CA . VAL A 1 377 ? 4.188 -1.438 30.252 1.00 93.44 377 VAL A CA 1
ATOM 2919 C C . VAL A 1 377 ? 2.701 -1.136 30.046 1.00 93.44 377 VAL A C 1
ATOM 2921 O O . VAL A 1 377 ? 2.071 -0.554 30.925 1.00 93.44 377 VAL A O 1
ATOM 2924 N N . ALA A 1 378 ? 2.133 -1.510 28.898 1.00 93.38 378 ALA A N 1
ATOM 2925 C CA . ALA A 1 378 ? 0.777 -1.122 28.517 1.00 93.38 378 ALA A CA 1
ATOM 2926 C C . ALA A 1 378 ? -0.314 -2.115 28.959 1.00 93.38 378 ALA A C 1
ATOM 2928 O O . ALA A 1 378 ? -1.488 -1.759 28.922 1.00 93.38 378 ALA A O 1
ATOM 2929 N N . GLN A 1 379 ? 0.030 -3.331 29.402 1.00 92.81 379 GLN A N 1
ATOM 2930 C CA . GLN A 1 379 ? -0.943 -4.392 29.721 1.00 92.81 379 GLN A CA 1
ATOM 2931 C C . GLN A 1 379 ? -2.035 -3.999 30.729 1.00 92.81 379 GLN A C 1
ATOM 2933 O O . GLN A 1 379 ? -3.125 -4.559 30.691 1.00 92.81 379 GLN A O 1
ATOM 2938 N N . SER A 1 380 ? -1.765 -3.052 31.634 1.00 90.50 380 SER A N 1
ATOM 2939 C CA . SER A 1 380 ? -2.725 -2.620 32.657 1.00 90.50 380 SER A CA 1
ATOM 2940 C C . SER A 1 380 ? -3.739 -1.587 32.159 1.00 90.50 380 SER A C 1
ATOM 2942 O O . SER A 1 380 ? -4.615 -1.186 32.922 1.00 90.50 380 SER A O 1
ATOM 2944 N N . ILE A 1 381 ? -3.607 -1.104 30.919 1.00 92.44 381 ILE A N 1
ATOM 2945 C CA . ILE A 1 381 ? -4.492 -0.087 30.349 1.00 92.44 381 ILE A CA 1
ATOM 2946 C C . ILE A 1 381 ? -5.676 -0.792 29.678 1.00 92.44 381 ILE A C 1
ATOM 2948 O O . ILE A 1 381 ? -5.558 -1.326 28.572 1.00 92.44 381 ILE A O 1
ATOM 2952 N N . ILE A 1 382 ? -6.813 -0.779 30.369 1.00 94.25 382 ILE A N 1
ATOM 2953 C CA . ILE A 1 382 ? -8.085 -1.376 29.948 1.00 94.25 382 ILE A CA 1
ATOM 2954 C C . ILE A 1 382 ? -9.160 -0.287 30.000 1.00 94.25 382 ILE A C 1
ATOM 2956 O O . ILE A 1 382 ? -9.075 0.632 30.817 1.00 94.25 382 ILE A O 1
ATOM 2960 N N . VAL A 1 383 ? -10.164 -0.378 29.132 1.00 94.69 383 VAL A N 1
ATOM 2961 C CA . VAL A 1 383 ? -11.347 0.485 29.207 1.00 94.69 383 VAL A CA 1
ATOM 2962 C C . VAL A 1 383 ? -12.230 0.014 30.359 1.00 94.69 383 VAL A C 1
ATOM 2964 O O . VAL A 1 383 ? -12.743 -1.101 30.308 1.00 94.69 383 VAL A O 1
ATOM 2967 N N . SER A 1 384 ? -12.382 0.818 31.412 1.00 92.31 384 SER A N 1
ATOM 2968 C CA . SER A 1 384 ? -13.066 0.385 32.647 1.00 92.31 384 SER A CA 1
ATOM 2969 C C . SER A 1 384 ? -14.419 1.048 32.903 1.00 92.31 384 SER A C 1
ATOM 2971 O O . SER A 1 384 ? -15.207 0.523 33.686 1.00 92.31 384 SER A O 1
ATOM 2973 N N . GLU A 1 385 ? -14.700 2.176 32.253 1.00 93.19 385 GLU A N 1
ATOM 2974 C CA . GLU A 1 385 ? -15.928 2.951 32.443 1.00 93.19 385 GLU A CA 1
ATOM 2975 C C . GLU A 1 385 ? -16.269 3.770 31.193 1.00 93.19 385 GLU A C 1
ATOM 2977 O O . GLU A 1 385 ? -15.396 4.062 30.372 1.00 93.19 385 GLU A O 1
ATOM 2982 N N . HIS A 1 386 ? -17.523 4.203 31.066 1.00 91.81 386 HIS A N 1
ATOM 2983 C CA . HIS A 1 386 ? -17.963 5.007 29.928 1.00 91.81 386 HIS A CA 1
ATOM 2984 C C . HIS A 1 386 ? -17.377 6.437 29.909 1.00 91.81 386 HIS A C 1
ATOM 2986 O O . HIS A 1 386 ? -16.833 6.870 28.894 1.00 91.81 386 HIS A O 1
ATOM 2992 N N . ASP A 1 387 ? -17.459 7.185 31.016 1.00 92.75 387 ASP A N 1
ATOM 2993 C CA . ASP A 1 387 ? -16.946 8.562 31.125 1.00 92.75 387 ASP A CA 1
ATOM 2994 C C . ASP A 1 387 ? -16.312 8.806 32.500 1.00 92.75 387 ASP A C 1
ATOM 2996 O O . ASP A 1 387 ? -16.983 8.676 33.521 1.00 92.75 387 ASP A O 1
ATOM 3000 N N . CYS A 1 388 ? -15.044 9.228 32.527 1.00 89.81 388 CYS A N 1
ATOM 3001 C CA . CYS A 1 388 ? -14.360 9.620 33.766 1.00 89.81 388 CYS A CA 1
ATOM 3002 C C . CYS A 1 388 ? -14.726 11.043 34.247 1.00 89.81 388 CYS A C 1
ATOM 3004 O O . CYS A 1 388 ? -14.293 11.478 35.312 1.00 89.81 388 CYS A O 1
ATOM 3006 N N . GLY A 1 389 ? -15.476 11.811 33.446 1.00 86.88 389 GLY A N 1
ATOM 3007 C CA . GLY A 1 389 ? -15.879 13.188 33.737 1.00 86.88 389 GLY A CA 1
ATOM 3008 C C . GLY A 1 389 ? -14.786 14.244 33.529 1.00 86.88 389 GLY A C 1
ATOM 3009 O O . GLY A 1 389 ? -15.015 15.424 33.826 1.00 86.88 389 GLY A O 1
ATOM 3010 N N . SER A 1 390 ? -13.608 13.866 33.017 1.00 87.94 390 SER A N 1
ATOM 3011 C CA . SER A 1 390 ? -12.530 14.826 32.781 1.00 87.94 390 SER A CA 1
ATOM 3012 C C . SER A 1 390 ? -12.904 15.827 31.688 1.00 87.94 390 SER A C 1
ATOM 3014 O O . SER A 1 390 ? -13.328 15.477 30.590 1.00 87.94 390 SER A O 1
ATOM 3016 N N . ARG 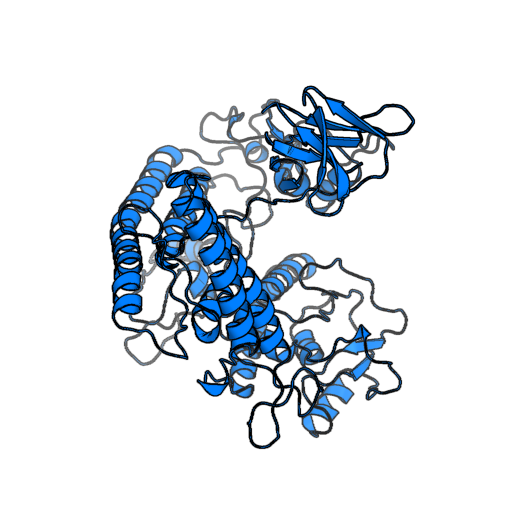A 1 391 ? -12.691 17.111 31.982 1.00 87.94 391 ARG A N 1
ATOM 3017 C CA . ARG A 1 391 ? -12.826 18.214 31.011 1.00 87.94 391 ARG A CA 1
ATOM 3018 C C . ARG A 1 391 ? -11.502 18.564 30.338 1.00 87.94 391 ARG A C 1
ATOM 3020 O O . ARG A 1 391 ? -11.410 19.557 29.618 1.00 87.94 391 ARG A O 1
ATOM 3027 N N . ARG A 1 392 ? -10.447 17.803 30.635 1.00 89.69 392 ARG A N 1
ATOM 3028 C CA . ARG A 1 392 ? -9.124 17.993 30.049 1.00 89.69 392 ARG A CA 1
ATOM 3029 C C . ARG A 1 392 ? -9.078 17.257 28.715 1.00 89.69 392 ARG A C 1
ATOM 3031 O O . ARG A 1 392 ? -9.515 16.118 28.605 1.00 89.69 392 ARG A O 1
ATOM 3038 N N . GLY A 1 393 ? -8.520 17.917 27.711 1.00 90.19 393 GLY A N 1
ATOM 3039 C CA . GLY A 1 393 ? -8.311 17.343 26.391 1.00 90.19 393 GLY A CA 1
ATOM 3040 C C . GLY A 1 393 ? -7.005 17.818 25.786 1.00 90.19 393 GLY A C 1
ATOM 3041 O O . GLY A 1 393 ? -6.289 18.641 26.363 1.00 90.19 393 GLY A O 1
ATOM 3042 N N . ILE A 1 394 ? -6.707 17.303 24.603 1.00 93.50 394 ILE A N 1
ATOM 3043 C CA . ILE A 1 394 ? -5.544 17.691 23.813 1.00 93.50 394 ILE A CA 1
ATOM 3044 C C . ILE A 1 394 ? -6.042 18.442 22.585 1.00 93.50 394 ILE A C 1
ATOM 3046 O O . ILE A 1 394 ? -6.968 18.003 21.906 1.00 93.50 394 ILE A O 1
ATOM 3050 N N . MET A 1 395 ? -5.422 19.584 22.295 1.00 92.56 395 MET A N 1
ATOM 3051 C CA . MET A 1 395 ? -5.682 20.299 21.050 1.00 92.56 395 MET A CA 1
ATOM 3052 C C . MET A 1 395 ? -5.030 19.558 19.886 1.00 92.56 395 MET A C 1
ATOM 3054 O O . MET A 1 395 ? -3.808 19.392 19.862 1.00 92.56 395 MET A O 1
ATOM 3058 N N . LYS A 1 396 ? -5.846 19.132 18.924 1.00 91.88 396 LYS A N 1
ATOM 3059 C CA . LYS A 1 396 ? -5.407 18.545 17.657 1.00 91.88 396 LYS A CA 1
ATOM 3060 C C . LYS A 1 396 ? -5.414 19.608 16.569 1.00 91.88 396 LYS A C 1
ATOM 3062 O O . LYS A 1 396 ? -6.290 20.468 16.557 1.00 91.88 396 LYS A O 1
ATOM 3067 N N . ARG A 1 397 ? -4.394 19.569 15.716 1.00 90.94 397 ARG A N 1
ATOM 3068 C CA . ARG A 1 397 ? -4.138 20.502 14.612 1.00 90.94 397 ARG A CA 1
ATOM 3069 C C . ARG A 1 397 ? -3.615 19.701 13.429 1.00 90.94 397 ARG A C 1
ATOM 3071 O O . ARG A 1 397 ? -3.002 18.654 13.645 1.00 90.94 397 ARG A O 1
ATOM 3078 N N . ALA A 1 398 ? -3.787 20.218 12.218 1.00 87.50 398 ALA A N 1
ATOM 3079 C CA . ALA A 1 398 ? -3.088 19.677 11.059 1.00 87.50 398 ALA A CA 1
ATOM 3080 C C . ALA A 1 398 ? -1.567 19.658 11.316 1.00 87.50 398 ALA A C 1
ATOM 3082 O O . ALA A 1 398 ? -1.011 20.592 11.908 1.00 87.50 398 ALA A O 1
ATOM 3083 N N . ILE A 1 399 ? -0.896 18.574 10.916 1.00 85.62 399 ILE A N 1
ATOM 3084 C CA . ILE A 1 399 ? 0.564 18.462 11.025 1.00 85.62 399 ILE A CA 1
ATOM 3085 C C . ILE A 1 399 ? 1.177 18.963 9.726 1.00 85.62 399 ILE A C 1
ATOM 3087 O O . ILE A 1 399 ? 0.915 18.418 8.656 1.00 85.62 399 ILE A O 1
ATOM 3091 N N . TYR A 1 400 ? 2.047 19.960 9.846 1.00 79.38 400 TYR A N 1
ATOM 3092 C CA . TYR A 1 400 ? 2.782 20.545 8.732 1.00 79.38 400 TYR A CA 1
ATOM 3093 C C . TYR A 1 400 ? 4.213 19.996 8.690 1.00 79.38 400 TYR A C 1
ATOM 3095 O O . TYR A 1 400 ? 4.911 19.979 9.709 1.00 79.38 400 TYR A O 1
ATOM 3103 N N . LYS A 1 401 ? 4.673 19.580 7.506 1.00 71.12 401 LYS A N 1
ATOM 3104 C CA . LYS A 1 401 ? 6.090 19.328 7.207 1.00 71.12 401 LYS A CA 1
ATOM 3105 C C . LYS A 1 401 ? 6.568 20.396 6.228 1.00 71.12 401 LYS A C 1
ATOM 3107 O O . LYS A 1 401 ? 6.416 20.257 5.018 1.00 71.12 401 LYS A O 1
ATOM 3112 N N . GLY A 1 402 ? 7.141 21.472 6.764 1.00 76.62 402 GLY A N 1
ATOM 3113 C CA . GLY A 1 402 ? 7.406 22.673 5.970 1.00 76.62 402 GLY A CA 1
ATOM 3114 C C . GLY A 1 402 ? 6.085 23.352 5.617 1.00 76.62 402 GLY A C 1
ATOM 3115 O O . GLY A 1 402 ? 5.300 23.639 6.516 1.00 76.62 402 GLY A O 1
ATOM 3116 N N . GLU A 1 403 ? 5.835 23.566 4.329 1.00 64.56 403 GLU A N 1
ATOM 3117 C CA . GLU A 1 403 ? 4.593 24.172 3.825 1.00 64.56 403 GLU A CA 1
ATOM 3118 C C . GLU A 1 403 ? 3.536 23.137 3.409 1.00 64.56 403 GLU A C 1
ATOM 3120 O O . GLU A 1 403 ? 2.369 23.477 3.231 1.00 64.56 403 GLU A O 1
ATOM 3125 N N . GLN A 1 404 ? 3.910 21.859 3.288 1.00 68.19 404 GLN A N 1
ATOM 3126 C CA . GLN A 1 404 ? 2.964 20.797 2.956 1.00 68.19 404 GLN A CA 1
ATOM 3127 C C . GLN A 1 404 ? 2.265 20.270 4.212 1.00 68.19 404 GLN A C 1
ATOM 3129 O O . GLN A 1 404 ? 2.897 19.978 5.234 1.00 68.19 404 GLN A O 1
ATOM 3134 N N . ILE A 1 405 ? 0.946 20.112 4.108 1.00 77.06 405 ILE A N 1
ATOM 3135 C CA . ILE A 1 405 ? 0.142 19.395 5.097 1.00 77.06 405 ILE A CA 1
ATOM 3136 C C . ILE A 1 405 ? 0.493 17.910 4.976 1.00 77.06 405 ILE A C 1
ATOM 3138 O O . ILE A 1 405 ? 0.225 17.282 3.955 1.00 77.06 405 ILE A O 1
ATOM 3142 N N . ASP A 1 406 ? 1.128 17.363 6.011 1.00 79.44 406 ASP A N 1
ATOM 3143 C CA . ASP A 1 406 ? 1.503 15.947 6.076 1.00 79.44 406 ASP A CA 1
ATOM 3144 C C . ASP A 1 406 ? 0.327 15.092 6.550 1.00 79.44 406 ASP A C 1
ATOM 3146 O O . ASP A 1 406 ? 0.083 14.016 6.013 1.00 79.44 406 ASP A O 1
ATOM 3150 N N . VAL A 1 407 ? -0.416 15.588 7.547 1.00 84.56 407 VAL A N 1
ATOM 3151 C CA . VAL A 1 407 ? -1.643 14.953 8.041 1.00 84.56 407 VAL A CA 1
ATOM 3152 C C . VAL A 1 407 ? -2.723 16.025 8.193 1.00 84.56 407 VAL A C 1
ATOM 3154 O O . VAL A 1 407 ? -2.507 16.963 8.978 1.00 84.56 407 VAL A O 1
ATOM 3157 N N . PRO A 1 408 ? -3.851 15.909 7.466 1.00 87.12 408 PRO A N 1
ATOM 3158 C CA . PRO A 1 408 ? -4.953 16.861 7.548 1.00 87.12 408 PRO A CA 1
ATOM 3159 C C . PRO A 1 408 ? -5.622 16.820 8.923 1.00 87.12 408 PRO A C 1
ATOM 3161 O O . PRO A 1 408 ? -5.410 15.899 9.721 1.00 87.12 408 PRO A O 1
ATOM 3164 N N . LEU A 1 409 ? -6.414 17.849 9.233 1.00 89.25 409 LEU A N 1
ATOM 3165 C CA . LEU A 1 409 ? -7.080 17.913 10.534 1.00 89.25 409 LEU A CA 1
ATOM 3166 C C . LEU A 1 409 ? -8.161 16.833 10.652 1.00 89.25 409 LEU A C 1
ATOM 3168 O O . LEU A 1 409 ? -8.286 16.243 11.724 1.00 89.25 409 LEU A O 1
ATOM 3172 N N . SER A 1 410 ? -8.886 16.555 9.566 1.00 89.31 410 SER A N 1
ATOM 3173 C CA . SER A 1 410 ? -9.937 15.533 9.498 1.00 89.31 410 SER A CA 1
ATOM 3174 C C . SER A 1 410 ? -9.440 14.162 9.970 1.00 89.31 410 SER A C 1
ATOM 3176 O O . SER A 1 410 ? -9.993 13.606 10.920 1.00 89.31 410 SER A O 1
ATOM 3178 N N . ASP A 1 411 ? -8.314 13.688 9.430 1.00 87.25 411 ASP A N 1
ATOM 3179 C CA . ASP A 1 411 ? -7.684 12.417 9.823 1.00 87.25 411 ASP A CA 1
ATOM 3180 C C . ASP A 1 411 ? -7.239 12.390 11.299 1.00 87.25 411 ASP A C 1
ATOM 3182 O O . ASP A 1 411 ? -7.188 11.333 11.931 1.00 87.25 411 ASP A O 1
ATOM 3186 N N . GLN A 1 412 ? -6.892 13.543 11.883 1.00 88.75 412 GLN A N 1
ATOM 3187 C CA . GLN A 1 412 ? -6.467 13.616 13.287 1.00 88.75 412 GLN A CA 1
ATOM 3188 C C . GLN A 1 412 ? -7.619 13.517 14.285 1.00 88.75 412 GLN A C 1
ATOM 3190 O O . GLN A 1 412 ? -7.401 13.075 15.422 1.00 88.75 412 GLN A O 1
ATOM 3195 N N . ILE A 1 413 ? -8.791 14.022 13.901 1.00 92.06 413 ILE A N 1
ATOM 3196 C CA . ILE A 1 413 ? -9.960 14.146 14.778 1.00 92.06 413 ILE A CA 1
ATOM 3197 C C . ILE A 1 413 ? -10.985 13.038 14.547 1.00 92.06 413 ILE A C 1
ATOM 3199 O O . ILE A 1 413 ? -11.776 12.772 15.450 1.00 92.06 413 ILE A O 1
ATOM 3203 N N . PHE A 1 414 ? -10.951 12.375 13.390 1.00 90.94 414 PHE A N 1
ATOM 3204 C CA . PHE A 1 414 ? -11.831 11.258 13.066 1.00 90.94 414 PHE A CA 1
ATOM 3205 C C . PHE A 1 414 ? -11.812 10.176 14.162 1.00 90.94 414 PHE A C 1
ATOM 3207 O O . PHE A 1 414 ? -10.752 9.749 14.634 1.00 90.94 414 PHE A O 1
ATOM 3214 N N . GLY A 1 415 ? -13.003 9.776 14.620 1.00 91.12 415 GLY A N 1
ATOM 3215 C CA . GLY A 1 415 ? -13.183 8.769 15.669 1.00 91.12 415 GLY A CA 1
ATOM 3216 C C . GLY A 1 415 ? -12.802 9.230 17.083 1.00 91.12 415 GLY A C 1
ATOM 3217 O O . GLY A 1 415 ? -12.849 8.439 18.027 1.00 91.12 415 GLY A O 1
ATOM 3218 N N . ARG A 1 416 ? -12.417 10.497 17.280 1.00 93.56 416 ARG A N 1
ATOM 3219 C CA . ARG A 1 416 ? -12.187 11.081 18.612 1.00 93.56 416 ARG A CA 1
ATOM 3220 C C . ARG A 1 416 ? -13.457 11.724 19.151 1.00 93.56 416 ARG A C 1
ATOM 3222 O O . ARG A 1 416 ? -14.373 12.040 18.404 1.00 93.56 416 ARG A O 1
ATOM 3229 N N . VAL A 1 417 ? -13.494 11.945 20.461 1.00 94.62 417 VAL A N 1
ATOM 3230 C CA . VAL A 1 417 ? -14.619 12.601 21.137 1.00 94.62 417 VAL A CA 1
ATOM 3231 C C . VAL A 1 417 ? -14.285 14.064 21.407 1.00 94.62 417 VAL A C 1
ATOM 3233 O O . VAL A 1 417 ? -13.214 14.373 21.940 1.00 94.62 417 VAL A O 1
ATOM 3236 N N . ALA A 1 418 ? -15.190 14.972 21.050 1.00 94.06 418 ALA A N 1
ATOM 3237 C CA . ALA A 1 418 ? -15.019 16.402 21.284 1.00 94.06 418 ALA A CA 1
ATOM 3238 C C . ALA A 1 418 ? -15.214 16.751 22.771 1.00 94.06 418 ALA A C 1
ATOM 3240 O O . ALA A 1 418 ? -16.161 16.297 23.409 1.00 94.06 418 ALA A O 1
ATOM 3241 N N . VAL A 1 419 ? -14.336 17.584 23.343 1.00 92.50 419 VAL A N 1
ATOM 3242 C CA . VAL A 1 419 ? -14.515 18.090 24.724 1.00 92.50 419 VAL A CA 1
ATOM 3243 C C . VAL A 1 419 ? -15.563 19.200 24.761 1.00 92.50 419 VAL A C 1
ATOM 3245 O O . VAL A 1 419 ? -16.414 19.243 25.645 1.00 92.50 419 VAL A O 1
ATOM 3248 N N . ASN A 1 420 ? -15.469 20.116 23.799 1.00 90.81 420 ASN A N 1
ATOM 3249 C CA . ASN A 1 420 ? -16.328 21.284 23.668 1.00 90.81 420 ASN A CA 1
ATOM 3250 C C . ASN A 1 420 ? -17.175 21.146 22.401 1.00 90.81 420 ASN A C 1
ATOM 3252 O O . ASN A 1 420 ? -16.700 20.538 21.440 1.00 90.81 420 ASN A O 1
ATOM 3256 N N . PRO A 1 421 ? -18.377 21.747 22.361 1.00 90.12 421 PRO A N 1
ATOM 3257 C CA . PRO A 1 421 ? -19.165 21.755 21.141 1.00 90.12 421 PRO A CA 1
ATOM 3258 C C . PRO A 1 421 ? -18.417 22.530 20.051 1.00 90.12 421 PRO A C 1
ATOM 3260 O O . PRO A 1 421 ? -17.880 23.613 20.310 1.00 90.12 421 PRO A O 1
ATOM 3263 N N . VAL A 1 422 ? -18.390 21.978 18.841 1.00 87.69 422 VAL A N 1
ATOM 3264 C CA . VAL A 1 422 ? -17.767 22.611 17.677 1.00 87.69 422 VAL A CA 1
ATOM 3265 C C . VAL A 1 422 ? -18.854 23.346 16.901 1.00 87.69 422 VAL A C 1
ATOM 3267 O O . VAL A 1 422 ? -19.838 22.746 16.468 1.00 87.69 422 VAL A O 1
ATOM 3270 N N . LEU A 1 423 ? -18.692 24.662 16.782 1.00 87.31 423 LEU A N 1
ATOM 3271 C CA . LEU A 1 423 ? -19.632 25.559 16.116 1.00 87.31 423 LEU A CA 1
ATOM 3272 C C . LEU A 1 423 ? -19.039 26.029 14.793 1.00 87.31 423 LEU A C 1
ATOM 3274 O O . LEU A 1 423 ? -17.847 26.335 14.736 1.00 87.31 423 LEU A O 1
ATOM 3278 N N . ASP A 1 424 ? -19.878 26.167 13.773 1.00 85.31 424 ASP A N 1
ATOM 3279 C CA . ASP A 1 424 ? -19.511 26.896 12.566 1.00 85.31 424 ASP A CA 1
ATOM 3280 C C . ASP A 1 424 ? -19.353 28.397 12.904 1.00 85.31 424 ASP A C 1
ATOM 3282 O O . ASP A 1 424 ? -20.313 29.031 13.357 1.00 85.31 424 ASP A O 1
ATOM 3286 N N . PRO A 1 425 ? -18.173 29.009 12.682 1.00 79.75 425 PRO A N 1
ATOM 3287 C CA . PRO A 1 425 ? -17.947 30.432 12.911 1.00 79.75 425 PRO A CA 1
ATOM 3288 C C . PRO A 1 425 ? -18.834 31.354 12.063 1.00 79.75 425 PRO A C 1
ATOM 3290 O O . PRO A 1 425 ? -19.032 32.508 12.445 1.00 79.75 425 PRO A O 1
ATOM 3293 N N . LYS A 1 426 ? -19.331 30.888 10.906 1.00 81.38 426 LYS A N 1
ATOM 3294 C CA . LYS A 1 426 ? -20.124 31.700 9.968 1.00 81.38 426 LYS A CA 1
ATOM 3295 C C . LYS A 1 426 ? -21.619 31.634 10.260 1.00 81.38 426 LYS A C 1
ATOM 3297 O O . LYS A 1 426 ? -22.264 32.679 10.322 1.00 81.38 426 LYS A O 1
ATOM 3302 N N . SER A 1 427 ? -22.172 30.432 10.408 1.00 80.00 427 SER A N 1
ATOM 3303 C CA . SER A 1 427 ? -23.613 30.231 10.631 1.00 80.00 427 SER A CA 1
ATOM 3304 C C . SER A 1 427 ? -24.003 30.180 12.112 1.00 80.00 427 SER A C 1
ATOM 3306 O O . SER A 1 427 ? -25.152 30.460 12.453 1.00 80.00 427 SER A O 1
ATOM 3308 N N . GLY A 1 428 ? -23.063 29.844 13.001 1.00 77.06 428 GLY A N 1
ATOM 3309 C CA . GLY A 1 428 ? -23.346 29.555 14.406 1.00 77.06 428 GLY A CA 1
ATOM 3310 C C . GLY A 1 428 ? -24.041 28.208 14.636 1.00 77.06 428 GLY A C 1
ATOM 3311 O O . GLY A 1 428 ? -24.423 27.925 15.775 1.00 77.06 428 GLY A O 1
ATOM 3312 N N . GLU A 1 429 ? -24.219 27.382 13.597 1.00 83.25 429 GLU A N 1
ATOM 3313 C CA . GLU A 1 429 ? -24.746 26.025 13.744 1.00 83.25 429 GLU A CA 1
ATOM 3314 C C . GLU A 1 429 ? -23.746 25.113 14.460 1.00 83.25 429 GLU A C 1
ATOM 3316 O O . GLU A 1 429 ? -22.526 25.236 14.329 1.00 83.25 429 GLU A O 1
ATOM 3321 N N . LYS A 1 430 ? -24.283 24.190 15.261 1.00 83.75 430 LYS A N 1
ATOM 3322 C CA . LYS A 1 430 ? -23.501 23.163 15.949 1.00 83.75 430 LYS A CA 1
ATOM 3323 C C . LYS A 1 430 ? -23.222 22.021 14.986 1.00 83.75 430 LYS A C 1
ATOM 3325 O O . LYS A 1 430 ? -24.162 21.425 14.477 1.00 83.75 430 LYS A O 1
ATOM 3330 N N . ILE A 1 431 ? -21.946 21.706 14.797 1.00 85.31 431 ILE A N 1
ATOM 3331 C CA . ILE A 1 431 ? -21.503 20.579 13.970 1.00 85.31 431 ILE A CA 1
ATOM 3332 C C . ILE A 1 431 ? -21.383 19.320 14.829 1.00 85.31 431 ILE A C 1
ATOM 3334 O O . ILE A 1 431 ? -21.803 18.250 14.412 1.00 85.31 431 ILE A O 1
ATOM 3338 N N . VAL A 1 432 ? -20.805 19.461 16.027 1.00 88.44 432 VAL A N 1
ATOM 3339 C CA . VAL A 1 432 ? -20.575 18.365 16.981 1.00 88.44 432 VAL A CA 1
ATOM 3340 C C . VAL A 1 432 ? -20.889 18.859 18.390 1.00 88.44 432 VAL A C 1
ATOM 3342 O O . VAL A 1 432 ? -20.475 19.960 18.773 1.00 88.44 432 VAL A O 1
ATOM 3345 N N . GLU A 1 433 ? -21.617 18.068 19.173 1.00 90.75 433 GLU A N 1
ATOM 3346 C CA . GLU A 1 433 ? -21.897 18.352 20.578 1.00 90.75 433 GLU A CA 1
ATOM 3347 C C . GLU A 1 433 ? -20.707 18.028 21.500 1.00 90.75 433 GLU A C 1
ATOM 3349 O O . GLU A 1 433 ? -19.743 17.348 21.148 1.00 90.75 433 GLU A O 1
ATOM 3354 N N . ALA A 1 434 ? -20.750 18.544 22.731 1.00 90.75 434 ALA A N 1
ATOM 3355 C CA . ALA A 1 434 ? -19.773 18.147 23.740 1.00 90.75 434 ALA A CA 1
ATOM 3356 C C . ALA A 1 434 ? -19.956 16.662 24.082 1.00 90.75 434 ALA A C 1
ATOM 3358 O O . ALA A 1 434 ? -21.081 16.223 24.311 1.00 90.75 434 ALA A O 1
ATOM 3359 N N . ASN A 1 435 ? -18.851 15.924 24.193 1.00 90.88 435 ASN A N 1
ATOM 3360 C CA . ASN A 1 435 ? -18.815 14.475 24.407 1.00 90.88 435 ASN A CA 1
ATOM 3361 C C . ASN A 1 435 ? -19.395 13.630 23.264 1.00 90.88 435 ASN A C 1
ATOM 3363 O O . ASN A 1 435 ? -19.625 12.435 23.446 1.00 90.88 435 ASN A O 1
ATOM 3367 N N . GLU A 1 436 ? -19.579 14.214 22.084 1.00 92.31 436 GLU A N 1
ATOM 3368 C CA . GLU A 1 436 ? -19.957 13.475 20.887 1.00 92.31 436 GLU A CA 1
ATOM 3369 C C . GLU A 1 436 ? -18.712 13.012 20.115 1.00 92.31 436 GLU A C 1
ATOM 3371 O O . GLU A 1 436 ? -17.678 13.690 20.072 1.00 92.31 436 GLU A O 1
ATOM 3376 N N . MET A 1 437 ? -18.801 11.813 19.539 1.00 93.38 437 MET A N 1
ATOM 3377 C CA . MET A 1 437 ? -17.771 11.257 18.667 1.00 93.38 437 MET A CA 1
ATOM 3378 C C . MET A 1 437 ? -17.825 11.935 17.300 1.00 93.38 437 MET A C 1
ATOM 3380 O O . MET A 1 437 ? -18.879 12.021 16.677 1.00 93.38 437 MET A O 1
ATOM 3384 N N . ILE A 1 438 ? -16.671 12.378 16.818 1.00 93.00 438 ILE A N 1
ATOM 3385 C CA . ILE A 1 438 ? -16.534 13.048 15.530 1.00 93.00 438 ILE A CA 1
ATOM 3386 C C . ILE A 1 438 ? -16.588 11.986 14.422 1.00 93.00 438 ILE A C 1
ATOM 3388 O O . ILE A 1 438 ? -15.675 11.163 14.296 1.00 93.00 438 ILE A O 1
ATOM 3392 N N . SER A 1 439 ? -17.668 12.007 13.636 1.00 89.81 439 SER A N 1
ATOM 3393 C CA . SER A 1 439 ? -17.833 11.185 12.431 1.00 89.81 439 SER A CA 1
ATOM 3394 C C . SER A 1 439 ? -16.963 11.691 11.274 1.00 89.81 439 SER A C 1
ATOM 3396 O O . SER A 1 439 ? -16.444 12.806 11.323 1.00 89.81 439 SER A O 1
ATOM 3398 N N . ASP A 1 440 ? -16.809 10.889 10.217 1.00 85.50 440 ASP A N 1
ATOM 3399 C CA . ASP A 1 440 ? -16.047 11.287 9.022 1.00 85.50 440 ASP A CA 1
ATOM 3400 C C . ASP A 1 440 ? -16.663 12.518 8.330 1.00 85.50 440 ASP A C 1
ATOM 3402 O O . ASP A 1 440 ? -15.970 13.483 8.011 1.00 85.50 440 ASP A O 1
ATOM 3406 N N . GLU A 1 441 ? -17.992 12.548 8.193 1.00 86.75 441 GLU A N 1
ATOM 3407 C CA . GLU A 1 441 ? -18.718 13.703 7.650 1.00 86.75 441 GLU A CA 1
ATOM 3408 C C . GLU A 1 441 ? -18.506 14.961 8.505 1.00 86.75 441 GLU A C 1
ATOM 3410 O O . GLU A 1 441 ? -18.216 16.036 7.980 1.00 86.75 441 GLU A O 1
ATOM 3415 N N . ALA A 1 442 ? -18.585 14.830 9.834 1.00 87.56 442 ALA A N 1
ATOM 3416 C CA . ALA A 1 442 ? -18.339 15.945 10.742 1.00 87.56 442 ALA A CA 1
ATOM 3417 C C . ALA A 1 442 ? -16.882 16.426 10.667 1.00 87.56 442 ALA A C 1
ATOM 3419 O O . ALA A 1 442 ? -16.634 17.630 10.678 1.00 87.56 442 ALA A O 1
ATOM 3420 N N . ALA A 1 443 ? -15.918 15.509 10.553 1.00 88.88 443 ALA A N 1
ATOM 3421 C CA . ALA A 1 443 ? -14.502 15.837 10.426 1.00 88.88 443 ALA A CA 1
ATOM 3422 C C . ALA A 1 443 ? -14.208 16.629 9.140 1.00 88.88 443 ALA A C 1
ATOM 3424 O O . ALA A 1 443 ? -13.499 17.636 9.197 1.00 88.88 443 ALA A O 1
ATOM 3425 N N . LYS A 1 444 ? -14.797 16.221 8.008 1.00 88.00 444 LYS A N 1
ATOM 3426 C CA . LYS A 1 444 ? -14.701 16.937 6.724 1.00 88.00 444 LYS A CA 1
ATOM 3427 C C . LYS A 1 444 ? -15.351 18.317 6.796 1.00 88.00 444 LYS A C 1
ATOM 3429 O O . LYS A 1 444 ? -14.725 19.299 6.410 1.00 88.00 444 LYS A O 1
ATOM 3434 N N . ASN A 1 445 ? -16.543 18.419 7.385 1.00 87.56 445 ASN A N 1
ATOM 3435 C CA . ASN A 1 445 ? -17.227 19.702 7.566 1.00 87.56 445 ASN A CA 1
ATOM 3436 C C . ASN A 1 445 ? -16.401 20.682 8.421 1.00 87.56 445 ASN A C 1
ATOM 3438 O O . ASN A 1 445 ? -16.294 21.860 8.089 1.00 87.56 445 ASN A O 1
ATOM 3442 N N . ILE A 1 446 ? -15.780 20.204 9.508 1.00 87.38 446 ILE A N 1
ATOM 3443 C CA . ILE A 1 446 ? -14.901 21.015 10.372 1.00 87.38 446 ILE A CA 1
ATOM 3444 C C . ILE A 1 446 ? -13.708 21.575 9.584 1.00 87.38 446 ILE A C 1
ATOM 3446 O O . ILE A 1 446 ? -13.321 22.730 9.784 1.00 87.38 446 ILE A O 1
ATOM 3450 N N . GLU A 1 447 ? -13.134 20.771 8.690 1.00 85.44 447 GLU A N 1
ATOM 3451 C CA . GLU A 1 447 ? -12.008 21.174 7.850 1.00 85.44 447 GLU A CA 1
ATOM 3452 C C . GLU A 1 447 ? -12.428 22.168 6.754 1.00 85.44 447 GLU A C 1
ATOM 3454 O O . GLU A 1 447 ? -11.768 23.193 6.586 1.00 85.44 447 GLU A O 1
ATOM 3459 N N . GLU A 1 448 ? -13.559 21.946 6.075 1.00 85.62 448 GLU A N 1
ATOM 3460 C CA . GLU A 1 448 ? -14.095 22.857 5.045 1.00 85.62 448 GLU A CA 1
ATOM 3461 C C . GLU A 1 448 ? -14.431 24.252 5.589 1.00 85.62 448 GLU A C 1
ATOM 3463 O O . GLU A 1 448 ? -14.294 25.267 4.899 1.00 85.62 448 GLU A O 1
ATOM 3468 N N . ILE A 1 449 ? -14.848 24.317 6.852 1.00 85.06 449 ILE A N 1
ATOM 3469 C CA . ILE A 1 449 ? -15.144 25.571 7.545 1.00 85.06 449 ILE A CA 1
ATOM 3470 C C . ILE A 1 449 ? -13.861 26.356 7.878 1.00 85.06 449 ILE A C 1
ATOM 3472 O O . ILE A 1 449 ? -13.919 27.577 8.055 1.00 85.06 449 ILE A O 1
ATOM 3476 N N . GLY A 1 450 ? -12.702 25.690 7.895 1.00 81.44 450 GLY A N 1
ATOM 3477 C CA . GLY A 1 450 ? -11.400 26.295 8.174 1.00 81.44 450 GLY A CA 1
ATOM 3478 C C . GLY A 1 450 ? -11.102 26.436 9.667 1.00 81.44 450 GLY A C 1
ATOM 3479 O O . GLY A 1 450 ? -10.516 27.432 10.088 1.00 81.44 450 GLY A O 1
ATOM 3480 N N . ILE A 1 451 ? -11.539 25.479 10.493 1.00 82.81 451 ILE A N 1
ATOM 3481 C CA . ILE A 1 451 ? -11.182 25.442 11.917 1.00 82.81 451 ILE A CA 1
ATOM 3482 C C . ILE A 1 451 ? -9.756 24.895 12.059 1.00 82.81 451 ILE A C 1
ATOM 3484 O O . ILE A 1 451 ? -9.494 23.750 11.717 1.00 82.81 451 ILE A O 1
ATOM 3488 N N . ASP A 1 452 ? -8.839 25.681 12.628 1.00 83.00 452 ASP A N 1
ATOM 3489 C CA . ASP A 1 452 ? -7.424 25.285 12.741 1.00 83.00 452 ASP A CA 1
ATOM 3490 C C . ASP A 1 452 ? -7.152 24.211 13.808 1.00 83.00 452 ASP A C 1
ATOM 3492 O O . ASP A 1 452 ? -6.157 23.479 13.744 1.00 83.00 452 ASP A O 1
ATOM 3496 N N . ALA A 1 453 ? -7.974 24.171 14.861 1.00 87.56 453 ALA A N 1
ATOM 3497 C CA . ALA A 1 453 ? -7.740 23.317 16.017 1.00 87.56 453 ALA A CA 1
ATOM 3498 C C . ALA A 1 453 ? -9.035 22.888 16.706 1.00 87.56 453 ALA A C 1
ATOM 3500 O O . ALA A 1 453 ? -9.908 23.713 16.974 1.00 87.56 453 ALA A O 1
ATOM 3501 N N . VAL A 1 454 ? -9.098 21.615 17.100 1.00 90.31 454 VAL A N 1
ATOM 3502 C CA . VAL A 1 454 ? -10.210 21.054 17.878 1.00 90.31 454 VAL A CA 1
ATOM 3503 C C . VAL A 1 454 ? -9.677 20.451 19.173 1.00 90.31 454 VAL A C 1
ATOM 3505 O O . VAL A 1 454 ? -8.662 19.750 19.186 1.00 90.31 454 VAL A O 1
ATOM 3508 N N . LEU A 1 455 ? -10.354 20.739 20.287 1.00 93.31 455 LEU A N 1
ATOM 3509 C CA . LEU A 1 455 ? -10.042 20.151 21.587 1.00 93.31 455 LEU A CA 1
ATOM 3510 C C . LEU A 1 455 ? -10.757 18.800 21.724 1.00 93.31 455 LEU A C 1
ATOM 3512 O O . LEU A 1 455 ? -11.978 18.755 21.884 1.00 93.31 455 LEU A O 1
ATOM 3516 N N . VAL A 1 456 ? -9.987 17.713 21.693 1.00 94.69 456 VAL A N 1
ATOM 3517 C CA . VAL A 1 456 ? -10.503 16.338 21.781 1.00 94.69 456 VAL A CA 1
ATOM 3518 C C . VAL A 1 456 ? -10.095 15.666 23.087 1.00 94.69 456 VAL A C 1
ATOM 3520 O O . VAL A 1 456 ? -9.061 15.998 23.679 1.00 94.69 456 VAL A O 1
ATOM 3523 N N . ARG A 1 457 ? -10.900 14.707 23.545 1.00 94.06 457 ARG A N 1
ATOM 3524 C CA . ARG A 1 457 ? -10.569 13.852 24.690 1.00 94.06 457 ARG A CA 1
ATOM 3525 C C . ARG A 1 457 ? -9.413 12.916 24.330 1.00 94.06 457 ARG A C 1
ATOM 3527 O O . ARG A 1 457 ? -9.144 12.657 23.155 1.00 94.06 457 ARG A O 1
ATOM 3534 N N . SER A 1 458 ? -8.663 12.481 25.340 1.00 93.31 458 SER A N 1
ATOM 3535 C CA . SER A 1 458 ? -7.456 11.677 25.143 1.00 93.31 458 SER A CA 1
ATOM 3536 C C . SER A 1 458 ? -7.211 10.731 26.315 1.00 93.31 458 SER A C 1
ATOM 3538 O O . SER A 1 458 ? -7.377 11.150 27.464 1.00 93.31 458 SER A O 1
ATOM 3540 N N . PRO A 1 459 ? -6.679 9.514 26.074 1.00 91.94 459 PRO A N 1
ATOM 3541 C CA . PRO A 1 459 ? -6.287 8.608 27.152 1.00 91.94 459 PRO A CA 1
ATOM 3542 C C . PRO A 1 459 ? -5.242 9.213 28.101 1.00 91.94 459 PRO A C 1
ATOM 3544 O O . PRO A 1 459 ? -5.206 8.870 29.276 1.00 91.94 459 PRO A O 1
ATOM 3547 N N . LEU A 1 460 ? -4.413 10.152 27.623 1.00 91.44 460 LEU A N 1
ATOM 3548 C CA . LEU A 1 460 ? -3.390 10.826 28.438 1.00 91.44 460 LEU A CA 1
ATOM 3549 C C . LEU A 1 460 ? -3.974 11.778 29.489 1.00 91.44 460 LEU A C 1
ATOM 3551 O O . LEU A 1 460 ? -3.310 12.081 30.479 1.00 91.44 460 LEU A O 1
ATOM 3555 N N . THR A 1 461 ? -5.176 12.299 29.248 1.00 92.50 461 THR A N 1
ATOM 3556 C CA . THR A 1 461 ? -5.862 13.230 30.152 1.00 92.50 461 THR A CA 1
ATOM 3557 C C . THR A 1 461 ? -6.981 12.557 30.939 1.00 92.50 461 THR A C 1
ATOM 3559 O O . THR A 1 461 ? -7.678 13.246 31.681 1.00 92.50 461 THR A O 1
ATOM 3562 N N . SER A 1 462 ? -7.126 11.234 30.808 1.00 90.25 462 SER A N 1
ATOM 3563 C CA . SER A 1 462 ? -8.126 10.460 31.537 1.00 90.25 462 SER A CA 1
ATOM 3564 C C . SER A 1 462 ? -7.874 10.517 33.045 1.00 90.25 462 SER A C 1
ATOM 3566 O O . SER A 1 462 ? -6.732 10.535 33.509 1.00 90.25 462 SER A O 1
ATOM 3568 N N . GLU A 1 463 ? -8.959 10.565 33.811 1.00 90.56 463 GLU A N 1
ATOM 3569 C CA . GLU A 1 463 ? -8.947 10.533 35.281 1.00 90.56 463 GLU A CA 1
ATOM 3570 C C . GLU A 1 463 ? -9.439 9.191 35.829 1.00 90.56 463 GLU A C 1
ATOM 3572 O O . GLU A 1 463 ? -9.612 9.039 37.038 1.00 90.56 463 GLU A O 1
ATOM 3577 N N . SER A 1 464 ? -9.620 8.207 34.944 1.00 89.12 464 SER A N 1
ATOM 3578 C CA . SER A 1 464 ? -10.002 6.855 35.327 1.00 89.12 464 SER A CA 1
ATOM 3579 C C . SER A 1 464 ? -8.927 6.211 36.222 1.00 89.12 464 SER A C 1
ATOM 3581 O O . SER A 1 464 ? -7.733 6.309 35.919 1.00 89.12 464 SER A O 1
ATOM 3583 N N . PRO A 1 465 ? -9.305 5.528 37.320 1.00 84.19 465 PRO A N 1
ATOM 3584 C CA . PRO A 1 465 ? -8.347 4.906 38.236 1.00 84.19 465 PRO A CA 1
ATOM 3585 C C . PRO A 1 465 ? -7.608 3.711 37.615 1.00 84.19 465 PRO A C 1
ATOM 3587 O O . PRO A 1 465 ? -6.494 3.392 38.032 1.00 84.19 465 PRO A O 1
ATOM 3590 N N . THR A 1 466 ? -8.220 3.041 36.636 1.00 82.75 466 THR A N 1
ATOM 3591 C CA . THR A 1 466 ? -7.695 1.826 36.005 1.00 82.75 466 THR A CA 1
ATOM 3592 C C . THR A 1 466 ? -7.829 1.923 34.490 1.00 82.75 466 THR A C 1
ATOM 3594 O O . THR A 1 466 ? -8.822 1.482 33.916 1.00 82.75 466 THR A O 1
ATOM 3597 N N . GLY A 1 467 ? -6.813 2.499 33.843 1.00 87.19 467 GLY A N 1
ATOM 3598 C CA . GLY A 1 467 ? -6.728 2.603 32.386 1.00 87.19 467 GLY A CA 1
ATOM 3599 C C . GLY A 1 467 ? -7.343 3.889 31.837 1.00 87.19 467 GLY A C 1
ATOM 3600 O O . GLY A 1 467 ? -6.810 4.967 32.091 1.00 87.19 467 GLY A O 1
ATOM 3601 N N . CYS A 1 468 ? -8.404 3.779 31.036 1.00 93.31 468 CYS A N 1
ATOM 3602 C CA . CYS A 1 468 ? -9.094 4.936 30.455 1.00 93.31 468 CYS A CA 1
ATOM 3603 C C . CYS A 1 468 ? -10.605 4.708 30.321 1.00 93.31 468 CYS A C 1
ATOM 3605 O O . CYS A 1 468 ? -11.090 3.582 30.436 1.00 93.31 468 CYS A O 1
ATOM 3607 N N . SER A 1 469 ? -11.347 5.789 30.072 1.00 93.81 469 SER A N 1
ATOM 3608 C CA . SER A 1 469 ? -12.780 5.715 29.772 1.00 93.81 469 SER A CA 1
ATOM 3609 C C . SER A 1 469 ? -13.053 5.533 28.272 1.00 93.81 469 SER A C 1
ATOM 3611 O O . SER A 1 469 ? -12.187 5.837 27.441 1.00 93.81 469 SER A O 1
ATOM 3613 N N . VAL A 1 470 ? -14.261 5.074 27.922 1.00 94.50 470 VAL A N 1
ATOM 3614 C CA . VAL A 1 470 ? -14.728 4.937 26.528 1.00 94.50 470 VAL A CA 1
ATOM 3615 C C . VAL A 1 470 ? -14.607 6.270 25.791 1.00 94.50 470 VAL A C 1
ATOM 3617 O O . VAL A 1 470 ? -14.026 6.323 24.708 1.00 94.50 470 VAL A O 1
ATOM 3620 N N . LEU A 1 471 ? -15.077 7.367 26.397 1.00 93.69 471 LEU A N 1
ATOM 3621 C CA . LEU A 1 471 ? -15.036 8.691 25.768 1.00 93.69 471 LEU A CA 1
ATOM 3622 C C . LEU A 1 471 ? -13.618 9.253 25.611 1.00 93.69 471 LEU A C 1
ATOM 3624 O O . LEU A 1 471 ? -13.354 9.990 24.664 1.00 93.69 471 LEU A O 1
ATOM 3628 N N . ASP A 1 472 ? -12.694 8.927 26.518 1.00 93.44 472 ASP A N 1
ATOM 3629 C CA . ASP A 1 472 ? -11.312 9.406 26.401 1.00 93.44 472 ASP A CA 1
ATOM 3630 C C . ASP A 1 472 ? -10.520 8.661 25.326 1.00 93.44 472 ASP A C 1
ATOM 3632 O O . ASP A 1 472 ? -9.611 9.238 24.728 1.00 93.44 472 ASP A O 1
ATOM 3636 N N . TYR A 1 473 ? -10.852 7.393 25.075 1.00 93.88 473 TYR A N 1
ATOM 3637 C CA . TYR A 1 473 ? -10.277 6.624 23.975 1.00 93.88 473 TYR A CA 1
ATOM 3638 C C . TYR A 1 473 ? -10.912 7.011 22.632 1.00 93.88 473 TYR A C 1
ATOM 3640 O O . TYR A 1 473 ? -10.193 7.399 21.701 1.00 93.88 473 TYR A O 1
ATOM 3648 N N . GLY A 1 474 ? -12.247 6.974 22.574 1.00 93.81 474 GLY A N 1
ATOM 3649 C CA . GLY A 1 474 ? -13.065 7.222 21.392 1.00 93.81 474 GLY A CA 1
ATOM 3650 C C . GLY A 1 474 ? -13.430 5.936 20.651 1.00 93.81 474 GLY A C 1
ATOM 3651 O O . GLY A 1 474 ? -13.916 4.969 21.241 1.00 93.81 474 GLY A O 1
ATOM 3652 N N . MET A 1 475 ? -13.226 5.950 19.340 1.00 92.50 475 MET A N 1
ATOM 3653 C CA . MET A 1 475 ? -13.591 4.874 18.426 1.00 92.50 475 MET A CA 1
ATOM 3654 C C . MET A 1 475 ? -12.572 3.729 18.434 1.00 92.50 475 MET A C 1
ATOM 3656 O O . MET A 1 475 ? -11.360 3.952 18.386 1.00 92.50 475 MET A O 1
ATOM 3660 N N . ASP A 1 476 ? -13.069 2.497 18.427 1.00 91.31 476 ASP A N 1
ATOM 3661 C CA . ASP A 1 476 ? -12.303 1.323 18.033 1.00 91.31 476 ASP A CA 1
ATOM 3662 C C . ASP A 1 476 ? -12.169 1.296 16.505 1.00 91.31 476 ASP A C 1
ATOM 3664 O O . ASP A 1 476 ? -13.142 1.143 15.763 1.00 91.31 476 ASP A O 1
ATOM 3668 N N . MET A 1 477 ? -10.929 1.429 16.041 1.00 87.19 477 MET A N 1
ATOM 3669 C CA . MET A 1 477 ? -10.585 1.487 14.622 1.00 87.19 477 MET A CA 1
ATOM 3670 C C . MET A 1 477 ? -10.969 0.213 13.860 1.00 87.19 477 MET A C 1
ATOM 3672 O O . MET A 1 477 ? -11.202 0.275 12.660 1.00 87.19 477 MET A O 1
ATOM 3676 N N . SER A 1 478 ? -11.059 -0.938 14.531 1.00 85.06 478 SER A N 1
ATOM 3677 C CA . SER A 1 478 ? -11.397 -2.208 13.879 1.00 85.06 478 SER A CA 1
ATOM 3678 C C . SER A 1 478 ? -12.896 -2.376 13.600 1.00 85.06 478 SER A C 1
ATOM 3680 O O . SER A 1 478 ? -13.285 -3.118 12.696 1.00 85.06 478 SER A O 1
ATOM 3682 N N . THR A 1 479 ? -13.750 -1.693 14.366 1.00 82.81 479 THR A N 1
ATOM 3683 C CA . THR A 1 479 ? -15.212 -1.806 14.255 1.00 82.81 479 THR A CA 1
ATOM 3684 C C . THR A 1 479 ? -15.876 -0.538 13.726 1.00 82.81 479 THR A C 1
ATOM 3686 O O . THR A 1 479 ? -16.997 -0.620 13.218 1.00 82.81 479 THR A O 1
ATOM 3689 N N . GLY A 1 480 ? -15.206 0.614 13.832 1.00 83.75 480 GLY A N 1
ATOM 3690 C CA . GLY A 1 480 ? -15.757 1.927 13.491 1.00 83.75 480 GLY A CA 1
ATOM 3691 C C . GLY A 1 480 ? -16.789 2.437 14.504 1.00 83.75 480 GLY A C 1
ATOM 3692 O O . GLY A 1 480 ? -17.542 3.361 14.212 1.00 83.75 480 GLY A O 1
ATOM 3693 N N . LYS A 1 481 ? -16.872 1.816 15.687 1.00 88.12 481 LYS A N 1
ATOM 3694 C CA . LYS A 1 481 ? -17.803 2.179 16.767 1.00 88.12 481 LYS A CA 1
ATOM 3695 C C . LYS A 1 481 ? -17.029 2.622 18.002 1.00 88.12 481 LYS A C 1
ATOM 3697 O O . LYS A 1 481 ? -15.821 2.423 18.081 1.00 88.12 481 LYS A O 1
ATOM 3702 N N . LEU A 1 482 ? -17.715 3.225 18.974 1.00 92.25 482 LEU A N 1
ATOM 3703 C CA . LEU A 1 482 ? -17.111 3.493 20.282 1.00 92.25 482 LEU A CA 1
ATOM 3704 C C . LEU A 1 482 ? -16.562 2.199 20.889 1.00 92.25 482 LEU A C 1
ATOM 3706 O O . LEU A 1 482 ? -17.168 1.137 20.744 1.00 92.25 482 LEU A O 1
ATOM 3710 N N . VAL A 1 483 ? -15.414 2.309 21.556 1.00 93.50 483 VAL A N 1
ATOM 3711 C CA . VAL A 1 483 ? -14.769 1.161 22.195 1.00 93.50 483 VAL A CA 1
ATOM 3712 C C . VAL A 1 483 ? -15.662 0.553 23.283 1.00 93.50 483 VAL A C 1
ATOM 3714 O O . VAL A 1 483 ? -16.333 1.269 24.026 1.00 93.50 483 VAL A O 1
ATOM 3717 N N . GLU A 1 484 ? -15.667 -0.774 23.386 1.00 91.50 484 GLU A N 1
ATOM 3718 C CA . GLU A 1 484 ? -16.440 -1.492 24.402 1.00 91.50 484 GLU A CA 1
ATOM 3719 C C . GLU A 1 484 ? -15.727 -1.502 25.766 1.00 91.50 484 GLU A C 1
ATOM 3721 O O . GLU A 1 484 ? -14.493 -1.517 25.863 1.00 91.50 484 GLU A O 1
ATOM 3726 N N . GLU A 1 485 ? -16.512 -1.518 26.846 1.00 92.00 485 GLU A N 1
ATOM 3727 C CA . GLU A 1 485 ? -15.985 -1.691 28.201 1.00 92.00 485 GLU A CA 1
ATOM 3728 C C . GLU A 1 485 ? -15.331 -3.075 28.349 1.00 92.00 485 GLU A C 1
ATOM 3730 O O . GLU A 1 485 ? -15.868 -4.093 27.919 1.00 92.00 485 GLU A O 1
ATOM 3735 N N . GLY A 1 486 ? -14.153 -3.115 28.970 1.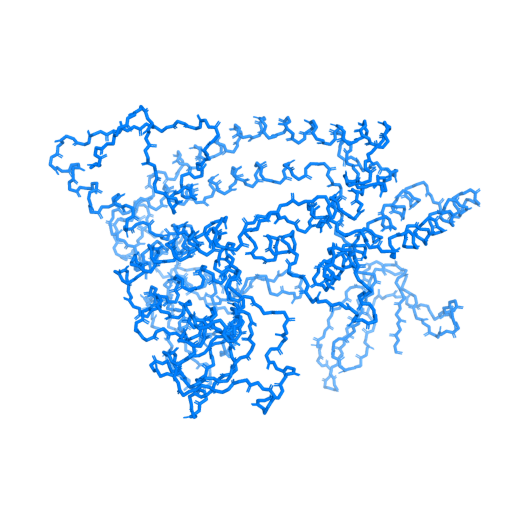00 90.75 486 GLY A N 1
ATOM 3736 C CA . GLY A 1 486 ? -13.328 -4.316 29.105 1.00 90.75 486 GLY A CA 1
ATOM 3737 C C . GLY A 1 486 ? -12.271 -4.491 28.011 1.00 90.75 486 GLY A C 1
ATOM 3738 O O . GLY A 1 486 ? -11.423 -5.376 28.138 1.00 90.75 486 GLY A O 1
ATOM 3739 N N . MET A 1 487 ? -12.250 -3.643 26.974 1.00 91.12 487 MET A N 1
ATOM 3740 C CA . MET A 1 487 ? -11.265 -3.758 25.896 1.00 91.12 487 MET A CA 1
ATOM 3741 C C . MET A 1 487 ? -9.843 -3.428 26.374 1.00 91.12 487 MET A C 1
ATOM 3743 O O . MET A 1 487 ? -9.583 -2.383 26.980 1.00 91.12 487 MET A O 1
ATOM 3747 N N . ALA A 1 488 ? -8.888 -4.308 26.064 1.00 93.31 488 ALA A N 1
ATOM 3748 C CA . ALA A 1 488 ? -7.482 -4.181 26.452 1.00 93.31 488 ALA A CA 1
ATOM 3749 C C . ALA A 1 488 ? -6.697 -3.249 25.506 1.00 93.31 488 ALA A C 1
ATOM 3751 O O . ALA A 1 488 ? -5.755 -3.661 24.820 1.00 93.31 488 ALA A O 1
ATOM 3752 N N . VAL A 1 489 ? -7.080 -1.969 25.468 1.00 93.12 489 VAL A N 1
ATOM 3753 C CA . VAL A 1 489 ? -6.530 -0.956 24.545 1.00 93.12 489 VAL A CA 1
ATOM 3754 C C . VAL A 1 489 ? -5.018 -0.758 24.664 1.00 93.12 489 VAL A C 1
ATOM 3756 O O . VAL A 1 489 ? -4.369 -0.400 23.682 1.00 93.12 489 VAL A O 1
ATOM 3759 N N . GLY A 1 490 ? -4.428 -1.031 25.831 1.00 93.31 490 GLY A N 1
ATOM 3760 C CA . GLY A 1 490 ? -2.981 -0.979 26.018 1.00 93.31 490 GLY A CA 1
ATOM 3761 C C . GLY A 1 490 ? -2.220 -2.023 25.200 1.00 93.31 490 GLY A C 1
ATOM 3762 O O . GLY A 1 490 ? -1.229 -1.690 24.549 1.00 93.31 490 GLY A O 1
ATOM 3763 N N . ILE A 1 491 ? -2.704 -3.271 25.175 1.00 94.31 491 ILE A N 1
ATOM 3764 C CA . ILE A 1 491 ? -2.100 -4.347 24.370 1.00 94.31 491 ILE A CA 1
ATOM 3765 C C . ILE A 1 491 ? -2.271 -4.058 22.880 1.00 94.31 491 ILE A C 1
ATOM 3767 O O . ILE A 1 491 ? -1.314 -4.187 22.117 1.00 94.31 491 ILE A O 1
ATOM 3771 N N . ILE A 1 492 ? -3.458 -3.596 22.482 1.00 93.12 492 ILE A N 1
ATOM 3772 C CA . ILE A 1 492 ? -3.749 -3.217 21.096 1.00 93.12 492 ILE A CA 1
ATOM 3773 C C . ILE A 1 492 ? -2.816 -2.091 20.645 1.00 93.12 492 ILE A C 1
ATOM 3775 O O . ILE A 1 492 ? -2.189 -2.191 19.591 1.00 93.12 492 ILE A O 1
ATOM 3779 N N . GLY A 1 493 ? -2.658 -1.043 21.459 1.00 92.19 493 GLY A N 1
ATOM 3780 C CA . GLY A 1 493 ? -1.737 0.059 21.184 1.00 92.19 493 GLY A CA 1
ATOM 3781 C C . GLY A 1 493 ? -0.275 -0.389 21.088 1.00 92.19 493 GLY A C 1
ATOM 3782 O O . GLY A 1 493 ? 0.432 0.019 20.168 1.00 92.19 493 GLY A O 1
ATOM 3783 N N . ALA A 1 494 ? 0.178 -1.272 21.984 1.00 93.56 494 ALA A N 1
ATOM 3784 C CA . ALA A 1 494 ? 1.532 -1.825 21.946 1.00 93.56 494 ALA A CA 1
ATOM 3785 C C . ALA A 1 494 ? 1.799 -2.634 20.665 1.00 93.56 494 ALA A C 1
ATOM 3787 O O . ALA A 1 494 ? 2.830 -2.437 20.016 1.00 93.56 494 ALA A O 1
ATOM 3788 N N . GLN A 1 495 ? 0.865 -3.502 20.268 1.00 91.50 495 GLN A N 1
ATOM 3789 C CA . GLN A 1 495 ? 0.965 -4.293 19.038 1.00 91.50 495 GLN A CA 1
ATOM 3790 C C . GLN A 1 495 ? 0.910 -3.418 17.783 1.00 91.50 495 GLN A C 1
ATOM 3792 O O . GLN A 1 495 ? 1.701 -3.624 16.865 1.00 91.50 495 GLN A O 1
ATOM 3797 N N . SER A 1 496 ? 0.052 -2.395 17.786 1.00 91.44 496 SER A N 1
ATOM 3798 C CA . SER A 1 496 ? -0.121 -1.458 16.666 1.00 91.44 496 SER A CA 1
ATOM 3799 C C . SER A 1 496 ? 1.129 -0.613 16.393 1.00 91.44 496 SER A C 1
ATOM 3801 O O . SER A 1 496 ? 1.282 -0.069 15.305 1.00 91.44 496 SER A O 1
ATOM 3803 N N . ILE A 1 497 ? 2.040 -0.505 17.365 1.00 90.31 497 ILE A N 1
ATOM 3804 C CA . ILE A 1 497 ? 3.362 0.121 17.203 1.00 90.31 497 ILE A CA 1
ATOM 3805 C C . ILE A 1 497 ? 4.426 -0.934 16.871 1.00 90.31 497 ILE A C 1
ATOM 3807 O O . ILE A 1 497 ? 5.284 -0.722 16.010 1.00 90.31 497 ILE A O 1
ATOM 3811 N N . GLY A 1 498 ? 4.393 -2.067 17.573 1.00 89.06 498 GLY A N 1
ATOM 3812 C CA . GLY A 1 498 ? 5.423 -3.098 17.501 1.00 89.06 498 GLY A CA 1
ATOM 3813 C C . GLY A 1 498 ? 5.458 -3.875 16.184 1.00 89.06 498 GLY A C 1
ATOM 3814 O O . GLY A 1 498 ? 6.538 -4.090 15.621 1.00 89.06 498 GLY A O 1
ATOM 3815 N N . GLU A 1 499 ? 4.291 -4.268 15.666 1.00 85.12 499 GLU A N 1
ATOM 3816 C CA . GLU A 1 499 ? 4.182 -5.019 14.410 1.00 85.12 499 GLU A CA 1
ATOM 3817 C C . GLU A 1 499 ? 4.697 -4.197 13.214 1.00 85.12 499 GLU A C 1
ATOM 3819 O O . GLU A 1 499 ? 5.647 -4.663 12.561 1.00 85.12 499 GLU A O 1
ATOM 3824 N N . PRO A 1 500 ? 4.259 -2.935 13.001 1.00 83.25 500 PRO A N 1
ATOM 3825 C CA . PRO A 1 500 ? 4.770 -2.140 11.890 1.00 83.25 500 PRO A CA 1
ATOM 3826 C C . PRO A 1 500 ? 6.249 -1.800 12.060 1.00 83.25 500 PRO A C 1
ATOM 3828 O O . PRO A 1 500 ? 6.995 -1.783 11.083 1.00 83.25 500 PRO A O 1
ATOM 3831 N N . GLY A 1 501 ? 6.712 -1.569 13.294 1.00 83.19 501 GLY A N 1
ATOM 3832 C CA . GLY A 1 501 ? 8.127 -1.323 13.584 1.00 83.19 501 GLY A CA 1
ATOM 3833 C C . GLY A 1 501 ? 9.023 -2.499 13.185 1.00 83.19 501 GLY A C 1
ATOM 3834 O O . GLY A 1 501 ? 10.094 -2.309 12.595 1.00 83.19 501 GLY A O 1
ATOM 3835 N N . THR A 1 502 ? 8.565 -3.727 13.429 1.00 79.69 502 THR A N 1
ATOM 3836 C CA . THR A 1 502 ? 9.275 -4.944 13.016 1.00 79.69 502 THR A CA 1
ATOM 3837 C C . THR A 1 502 ? 9.269 -5.088 11.494 1.00 79.69 502 THR A C 1
ATOM 3839 O O . THR A 1 502 ? 10.325 -5.303 10.893 1.00 79.69 502 THR A O 1
ATOM 3842 N N . GLN A 1 503 ? 8.124 -4.862 10.844 1.00 76.56 503 GLN A N 1
ATOM 3843 C CA . GLN A 1 503 ? 8.020 -4.919 9.384 1.00 76.56 503 GLN A CA 1
ATOM 3844 C C . GLN A 1 503 ? 8.854 -3.854 8.670 1.00 76.56 503 GLN A C 1
ATOM 3846 O O . GLN A 1 503 ? 9.523 -4.158 7.681 1.00 76.56 503 GLN A O 1
ATOM 3851 N N . LEU A 1 504 ? 8.848 -2.610 9.157 1.00 73.50 504 LEU A N 1
ATOM 3852 C CA . LEU A 1 504 ? 9.641 -1.518 8.592 1.00 73.50 504 LEU A CA 1
ATOM 3853 C C . LEU A 1 504 ? 11.129 -1.848 8.651 1.00 73.50 504 LEU A C 1
ATOM 3855 O O . LEU A 1 504 ? 11.833 -1.643 7.662 1.00 73.50 504 LEU A O 1
ATOM 3859 N N . THR A 1 505 ? 11.579 -2.422 9.768 1.00 70.12 505 THR A N 1
ATOM 3860 C CA . THR A 1 505 ? 12.965 -2.863 9.967 1.00 70.12 505 THR A CA 1
ATOM 3861 C C . THR A 1 505 ? 13.344 -4.020 9.041 1.00 70.12 505 THR A C 1
ATOM 3863 O O . THR A 1 505 ? 14.491 -4.109 8.625 1.00 70.12 505 THR A O 1
ATOM 3866 N N . MET A 1 506 ? 12.406 -4.882 8.646 1.00 65.69 506 MET A N 1
ATOM 3867 C CA . MET A 1 506 ? 12.685 -5.917 7.643 1.00 65.69 506 MET A CA 1
ATOM 3868 C C . MET A 1 506 ? 12.653 -5.365 6.205 1.00 65.69 506 MET A C 1
ATOM 3870 O O . MET A 1 506 ? 13.537 -5.677 5.404 1.00 65.69 506 MET A O 1
ATOM 3874 N N . ARG A 1 507 ? 11.674 -4.515 5.854 1.00 57.28 507 ARG A N 1
ATOM 3875 C CA . ARG A 1 507 ? 11.459 -4.026 4.476 1.00 57.28 507 ARG A CA 1
ATOM 3876 C C . ARG A 1 507 ? 12.463 -2.966 4.024 1.00 57.28 507 ARG A C 1
ATOM 3878 O O . ARG A 1 507 ? 12.914 -3.023 2.882 1.00 57.28 507 ARG A O 1
ATOM 3885 N N . THR A 1 508 ? 12.845 -2.015 4.881 1.00 56.56 508 THR A N 1
ATOM 3886 C CA . THR A 1 508 ? 13.776 -0.935 4.478 1.00 56.56 508 THR A CA 1
ATOM 3887 C C . THR A 1 508 ? 15.139 -1.472 4.036 1.00 56.56 508 THR A C 1
ATOM 3889 O O . THR A 1 508 ? 15.725 -0.944 3.091 1.00 56.56 508 THR A O 1
ATOM 3892 N N . PHE A 1 509 ? 15.613 -2.564 4.639 1.00 51.53 509 PHE A N 1
ATOM 3893 C CA . PHE A 1 509 ? 16.958 -3.098 4.403 1.00 51.53 509 PHE A CA 1
ATOM 3894 C C . PHE A 1 509 ? 17.027 -4.156 3.288 1.00 51.53 509 PHE A C 1
ATOM 3896 O O . PHE A 1 509 ? 18.095 -4.342 2.698 1.00 51.53 509 PHE A O 1
ATOM 3903 N N . HIS A 1 510 ? 15.894 -4.762 2.905 1.00 45.75 510 HIS A N 1
ATOM 3904 C CA . HIS A 1 510 ? 15.790 -5.622 1.714 1.00 45.75 510 HIS A CA 1
ATOM 3905 C C . HIS A 1 510 ? 15.943 -4.856 0.393 1.00 45.75 510 HIS A C 1
ATOM 3907 O O . HIS A 1 510 ? 16.336 -5.439 -0.615 1.00 45.75 510 HIS A O 1
ATOM 3913 N N . SER A 1 511 ? 15.736 -3.535 0.405 1.00 48.97 511 SER A N 1
ATOM 3914 C CA . SER A 1 511 ? 16.025 -2.639 -0.728 1.00 48.97 511 SER A CA 1
ATOM 3915 C C . SER A 1 511 ? 17.517 -2.598 -1.111 1.00 48.97 511 SER A C 1
ATOM 3917 O O . SER A 1 511 ? 17.879 -1.979 -2.108 1.00 48.97 511 SER A O 1
ATOM 3919 N N . GLY A 1 512 ? 18.387 -3.276 -0.348 1.00 48.91 512 GLY A N 1
ATOM 3920 C CA . GLY A 1 512 ? 19.643 -3.810 -0.870 1.00 48.91 512 GLY A CA 1
ATOM 3921 C C . GLY A 1 512 ? 20.762 -2.791 -1.035 1.00 48.91 512 GLY A C 1
ATOM 3922 O O . GLY A 1 512 ? 21.403 -2.756 -2.080 1.00 48.91 512 GLY A O 1
ATOM 3923 N N . GLY A 1 513 ? 21.023 -1.978 -0.008 1.00 50.91 513 GLY A N 1
ATOM 3924 C CA . GLY A 1 513 ? 22.201 -1.105 0.027 1.00 50.91 513 GLY A CA 1
ATOM 3925 C C . GLY A 1 513 ? 22.234 -0.045 -1.073 1.00 50.91 513 GLY A C 1
ATOM 3926 O O . GLY A 1 513 ? 23.293 0.493 -1.358 1.00 50.91 513 GLY A O 1
ATOM 3927 N N . ILE A 1 514 ? 21.103 0.253 -1.703 1.00 55.69 514 ILE A N 1
ATOM 3928 C CA . ILE A 1 514 ? 21.001 1.316 -2.692 1.00 55.69 514 ILE A CA 1
ATOM 3929 C C . ILE A 1 514 ? 21.041 2.655 -1.954 1.00 55.69 514 ILE A C 1
ATOM 3931 O O . ILE A 1 514 ? 20.200 2.925 -1.099 1.00 55.69 514 ILE A O 1
ATOM 3935 N N . GLY A 1 515 ? 22.027 3.490 -2.278 1.00 51.22 515 GLY A N 1
ATOM 3936 C CA . GLY A 1 515 ? 22.112 4.844 -1.742 1.00 51.22 515 GLY A CA 1
ATOM 3937 C C . GLY A 1 515 ? 21.097 5.736 -2.445 1.00 51.22 515 GLY A C 1
ATOM 3938 O O . GLY A 1 515 ? 21.369 6.221 -3.537 1.00 51.22 515 GLY A O 1
ATOM 3939 N N . THR A 1 516 ? 19.918 5.925 -1.859 1.00 47.78 516 THR A N 1
ATOM 3940 C CA . THR A 1 516 ? 18.972 6.966 -2.282 1.00 47.78 516 THR A CA 1
ATOM 3941 C C . THR A 1 516 ? 19.168 8.187 -1.404 1.00 47.78 516 THR A C 1
ATOM 3943 O O . THR A 1 516 ? 18.916 8.141 -0.199 1.00 47.78 516 THR A O 1
ATOM 3946 N N . ARG A 1 517 ? 19.628 9.276 -2.010 1.00 48.47 517 ARG A N 1
ATOM 3947 C CA . ARG A 1 517 ? 19.580 10.607 -1.419 1.00 48.47 517 ARG A CA 1
ATOM 3948 C C . ARG A 1 517 ? 18.365 11.297 -2.023 1.00 48.47 517 ARG A C 1
ATOM 3950 O O . ARG A 1 517 ? 18.202 11.234 -3.235 1.00 48.47 517 ARG A O 1
ATOM 3957 N N . ALA A 1 518 ? 17.506 11.889 -1.196 1.00 45.44 518 ALA A N 1
ATOM 3958 C CA . ALA A 1 518 ? 16.456 12.753 -1.719 1.00 45.44 518 ALA A CA 1
ATOM 3959 C C . ALA A 1 518 ? 17.140 13.904 -2.462 1.00 45.44 518 ALA A C 1
ATOM 3961 O O . ALA A 1 518 ? 18.022 14.553 -1.886 1.00 45.44 518 ALA A O 1
ATOM 3962 N N . VAL A 1 519 ? 16.787 14.095 -3.733 1.00 45.25 519 VAL A N 1
ATOM 3963 C CA . VAL A 1 519 ? 17.208 15.274 -4.484 1.00 45.25 519 VAL A CA 1
ATOM 3964 C C . VAL A 1 519 ? 16.690 16.484 -3.720 1.00 45.25 519 VAL A C 1
ATOM 3966 O O . VAL A 1 519 ? 15.516 16.570 -3.373 1.00 45.25 519 VAL A O 1
ATOM 3969 N N . VAL A 1 520 ? 17.614 17.358 -3.337 1.00 49.66 520 VAL A N 1
ATOM 3970 C CA . VAL A 1 520 ? 17.266 18.651 -2.758 1.00 49.66 520 VAL A CA 1
ATOM 3971 C C . VAL A 1 520 ? 16.837 19.509 -3.936 1.00 49.66 520 VAL A C 1
ATOM 3973 O O . VAL A 1 520 ? 17.639 19.676 -4.854 1.00 49.66 520 VAL A O 1
ATOM 3976 N N . ASP A 1 521 ? 15.602 20.012 -3.925 1.00 52.53 521 ASP A N 1
ATOM 3977 C CA . ASP A 1 521 ? 15.121 20.922 -4.964 1.00 52.53 521 ASP A CA 1
ATOM 3978 C C . ASP A 1 521 ? 16.109 22.085 -5.116 1.00 52.53 521 ASP A C 1
ATOM 3980 O O . ASP A 1 521 ? 16.396 22.821 -4.168 1.00 52.53 521 ASP A O 1
ATOM 3984 N N . THR A 1 522 ? 16.700 22.198 -6.306 1.00 57.69 522 THR A N 1
ATOM 3985 C CA . THR A 1 522 ? 17.710 23.218 -6.619 1.00 57.69 522 THR A CA 1
ATOM 3986 C C . THR A 1 522 ? 17.091 24.529 -7.088 1.00 57.69 522 THR A C 1
ATOM 3988 O O . THR A 1 522 ? 17.784 25.541 -7.138 1.00 57.69 522 THR A O 1
ATOM 3991 N N . GLU A 1 523 ? 15.804 24.516 -7.440 1.00 68.31 523 GLU A N 1
ATOM 3992 C CA . GLU A 1 523 ? 15.061 25.656 -7.969 1.00 68.31 523 GLU A CA 1
ATOM 3993 C C . GLU A 1 523 ? 13.737 25.794 -7.215 1.00 68.31 523 GLU A C 1
ATOM 3995 O O . GLU A 1 523 ? 13.042 24.811 -6.965 1.00 68.31 523 GLU A O 1
ATOM 4000 N N . TYR A 1 524 ? 13.386 27.028 -6.864 1.00 68.50 524 TYR A N 1
ATOM 4001 C CA . TYR A 1 524 ? 12.116 27.366 -6.238 1.00 68.50 524 TYR A CA 1
ATOM 4002 C C . TYR A 1 524 ? 11.429 28.440 -7.082 1.00 68.50 524 TYR A C 1
ATOM 4004 O O . TYR A 1 524 ? 12.025 29.480 -7.370 1.00 68.50 524 TYR A O 1
ATOM 4012 N N . ARG A 1 525 ? 10.183 28.181 -7.489 1.00 76.56 525 ARG A N 1
ATOM 4013 C CA . ARG A 1 525 ? 9.348 29.124 -8.241 1.00 76.56 525 ARG A CA 1
ATOM 4014 C C . ARG A 1 525 ? 8.175 29.556 -7.377 1.00 76.56 525 ARG A C 1
ATOM 4016 O O . ARG A 1 525 ? 7.441 28.706 -6.885 1.00 76.56 525 ARG A O 1
ATOM 4023 N N . ALA A 1 526 ? 8.001 30.867 -7.252 1.00 74.06 526 ALA A N 1
ATOM 4024 C CA . ALA A 1 526 ? 6.851 31.476 -6.597 1.00 74.06 526 ALA A CA 1
ATOM 4025 C C . ALA A 1 526 ? 5.534 30.951 -7.190 1.00 74.06 526 ALA A C 1
ATOM 4027 O O . ALA A 1 526 ? 5.360 30.951 -8.412 1.00 74.06 526 ALA A O 1
ATOM 4028 N N . LEU A 1 527 ? 4.606 30.524 -6.332 1.00 70.38 527 LEU A N 1
ATOM 4029 C CA . LEU A 1 527 ? 3.288 30.032 -6.751 1.00 70.38 527 LEU A CA 1
ATOM 4030 C C . LEU A 1 527 ? 2.286 31.176 -6.934 1.00 70.38 527 LEU A C 1
ATOM 4032 O O . LEU A 1 527 ? 1.383 31.090 -7.768 1.00 70.38 527 LEU A O 1
ATOM 4036 N N . ASN A 1 528 ? 2.459 32.247 -6.160 1.00 74.38 528 ASN A N 1
ATOM 4037 C CA . ASN A 1 528 ? 1.574 33.402 -6.149 1.00 74.38 528 ASN A CA 1
ATOM 4038 C C . ASN A 1 528 ? 2.241 34.619 -6.796 1.00 74.38 528 ASN A C 1
ATOM 4040 O O . ASN A 1 528 ? 3.414 34.910 -6.565 1.00 74.38 528 ASN A O 1
ATOM 4044 N N . ASN A 1 529 ? 1.461 35.375 -7.569 1.00 74.12 529 ASN A N 1
ATOM 4045 C CA . ASN A 1 529 ? 1.897 36.673 -8.072 1.00 74.12 529 ASN A CA 1
ATOM 4046 C C . ASN A 1 529 ? 1.860 37.692 -6.926 1.00 74.12 529 ASN A C 1
ATOM 4048 O O . ASN A 1 529 ? 0.826 37.851 -6.282 1.00 74.12 529 ASN A O 1
ATOM 4052 N N . GLY A 1 530 ? 2.959 38.406 -6.697 1.00 80.88 530 GLY A N 1
ATOM 4053 C CA . GLY A 1 530 ? 3.060 39.405 -5.635 1.00 80.88 530 GLY A CA 1
ATOM 4054 C C . GLY A 1 530 ? 4.349 40.214 -5.726 1.00 80.88 530 GLY A C 1
ATOM 4055 O O . GLY A 1 530 ? 5.110 40.088 -6.686 1.00 80.88 530 GLY A O 1
ATOM 4056 N N . THR A 1 531 ? 4.595 41.063 -4.730 1.00 79.25 531 THR A N 1
ATOM 4057 C CA . THR A 1 531 ? 5.849 41.825 -4.633 1.00 79.25 531 THR A CA 1
ATOM 4058 C C . THR A 1 531 ? 6.870 41.028 -3.831 1.00 79.25 531 THR A C 1
ATOM 4060 O O . THR A 1 531 ? 6.577 40.602 -2.715 1.00 79.25 531 THR A O 1
ATOM 4063 N N . VAL A 1 532 ? 8.066 40.836 -4.389 1.00 82.81 532 VAL A N 1
ATOM 4064 C CA . VAL A 1 532 ? 9.163 40.127 -3.719 1.00 82.81 532 VAL A CA 1
ATOM 4065 C C . VAL A 1 532 ? 9.829 41.050 -2.700 1.00 82.81 532 VAL A C 1
ATOM 4067 O O . VAL A 1 532 ? 10.364 42.100 -3.056 1.00 82.81 532 VAL A O 1
ATOM 4070 N N . GLU A 1 533 ? 9.829 40.646 -1.434 1.00 84.62 533 GLU A N 1
ATOM 4071 C CA . GLU A 1 533 ? 10.572 41.290 -0.355 1.00 84.62 533 GLU A CA 1
ATOM 4072 C C . GLU A 1 533 ? 11.718 40.377 0.099 1.00 84.62 533 GLU A C 1
ATOM 4074 O O . GLU A 1 533 ? 11.512 39.288 0.640 1.00 84.62 533 GLU A O 1
ATOM 4079 N N . ILE A 1 534 ? 12.951 40.833 -0.117 1.00 83.56 534 ILE A N 1
ATOM 4080 C CA . ILE A 1 534 ? 14.162 40.121 0.292 1.00 83.56 534 ILE A CA 1
ATOM 4081 C C . ILE A 1 534 ? 14.524 40.559 1.715 1.00 83.56 534 ILE A C 1
ATOM 4083 O O . ILE A 1 534 ? 14.752 41.740 1.975 1.00 83.56 534 ILE A O 1
ATOM 4087 N N . ARG A 1 535 ? 14.602 39.608 2.649 1.00 84.00 535 ARG A N 1
ATOM 4088 C CA . ARG A 1 535 ? 14.900 39.862 4.061 1.00 84.00 535 ARG A CA 1
ATOM 4089 C C . ARG A 1 535 ? 16.209 39.199 4.461 1.00 84.00 535 ARG A C 1
ATOM 4091 O O . ARG A 1 535 ? 16.373 37.986 4.399 1.00 84.00 535 ARG A O 1
ATOM 4098 N N . ASP A 1 536 ? 17.138 40.021 4.936 1.00 74.44 536 ASP A N 1
ATOM 4099 C CA . ASP A 1 536 ? 18.378 39.575 5.580 1.00 74.44 536 ASP A CA 1
ATOM 4100 C C . ASP A 1 536 ? 19.297 38.701 4.685 1.00 74.44 536 ASP A C 1
ATOM 4102 O O . ASP A 1 536 ? 20.068 37.871 5.177 1.00 74.44 536 ASP A O 1
ATOM 4106 N N . CYS A 1 537 ? 19.253 38.907 3.358 1.00 70.38 537 CYS A N 1
ATOM 4107 C CA . CYS A 1 537 ? 20.026 38.144 2.364 1.00 70.38 537 CYS A CA 1
ATOM 4108 C C . CYS A 1 537 ? 21.393 38.747 1.987 1.00 70.38 537 CYS A C 1
ATOM 4110 O O . CYS A 1 537 ? 22.237 38.002 1.483 1.00 70.38 537 CYS A O 1
ATOM 4112 N N . ASN A 1 538 ? 21.648 40.039 2.254 1.00 75.88 538 ASN A N 1
ATOM 4113 C CA . ASN A 1 538 ? 22.838 40.773 1.778 1.00 75.88 538 ASN A CA 1
ATOM 4114 C C . ASN A 1 538 ? 23.123 40.489 0.290 1.00 75.88 538 ASN A C 1
ATOM 4116 O O . ASN A 1 538 ? 24.160 39.927 -0.068 1.00 75.88 538 ASN A O 1
ATOM 4120 N N . GLU A 1 539 ? 22.156 40.819 -0.553 1.00 75.88 539 GLU A N 1
ATOM 4121 C CA . GLU A 1 539 ? 22.158 40.527 -1.976 1.00 75.88 539 GLU A CA 1
ATOM 4122 C C . GLU A 1 539 ? 23.173 41.363 -2.765 1.00 75.88 539 GLU A C 1
ATOM 4124 O O . GLU A 1 539 ? 23.358 42.560 -2.535 1.00 75.88 539 GLU A O 1
ATOM 4129 N N . VAL A 1 540 ? 23.831 40.722 -3.732 1.00 81.06 540 VAL A N 1
ATOM 4130 C CA . VAL A 1 540 ? 24.693 41.392 -4.712 1.00 81.06 540 VAL A CA 1
ATOM 4131 C C . VAL A 1 540 ? 24.119 41.159 -6.099 1.00 81.06 540 VAL A C 1
ATOM 4133 O O . VAL A 1 540 ? 23.873 40.016 -6.477 1.00 81.06 540 VAL A O 1
ATOM 4136 N N . ALA A 1 541 ? 23.925 42.238 -6.857 1.00 79.69 541 ALA A N 1
ATOM 4137 C CA . ALA A 1 541 ? 23.523 42.157 -8.255 1.00 79.69 541 ALA A CA 1
ATOM 4138 C C . ALA A 1 541 ? 24.689 41.618 -9.098 1.00 79.69 541 ALA A C 1
ATOM 4140 O O . ALA A 1 541 ? 25.757 42.234 -9.165 1.00 79.69 541 ALA A O 1
ATOM 4141 N N . VAL A 1 542 ? 24.485 40.464 -9.727 1.00 79.62 542 VAL A N 1
ATOM 4142 C CA . VAL A 1 542 ? 25.447 39.795 -10.606 1.00 79.62 542 VAL A CA 1
ATOM 4143 C C . VAL A 1 542 ? 24.733 39.434 -11.910 1.00 79.62 542 VAL A C 1
ATOM 4145 O O . VAL A 1 542 ? 23.514 39.291 -11.949 1.00 79.62 542 VAL A O 1
ATOM 4148 N N . LYS A 1 543 ? 25.486 39.317 -13.003 1.00 78.75 543 LYS A N 1
ATOM 4149 C CA . LYS A 1 543 ? 24.966 38.748 -14.247 1.00 78.75 543 LYS A CA 1
ATOM 4150 C C . LYS A 1 543 ? 25.277 37.263 -14.287 1.00 78.75 543 LYS A C 1
ATOM 4152 O O . LYS A 1 543 ? 26.430 36.892 -14.070 1.00 78.75 543 LYS A O 1
ATOM 4157 N N . ASP A 1 544 ? 24.261 36.455 -14.552 1.00 73.44 544 ASP A N 1
ATOM 4158 C CA . ASP A 1 544 ? 24.412 35.010 -14.722 1.00 73.44 544 ASP A CA 1
ATOM 4159 C C . ASP A 1 544 ? 25.214 34.679 -16.001 1.00 73.44 544 ASP A C 1
ATOM 4161 O O . ASP A 1 544 ? 25.440 35.556 -16.843 1.00 73.44 544 ASP A O 1
ATOM 4165 N N . GLU A 1 545 ? 25.636 33.423 -16.175 1.00 69.12 545 GLU A N 1
ATOM 4166 C CA . GLU A 1 545 ? 26.396 32.944 -17.343 1.00 69.12 545 GLU A CA 1
ATOM 4167 C C . GLU A 1 545 ? 25.660 33.198 -18.678 1.00 69.12 545 GLU A C 1
ATOM 4169 O O . GLU A 1 545 ? 26.309 33.412 -19.704 1.00 69.12 545 GLU A O 1
ATOM 4174 N N . ASP A 1 546 ? 24.324 33.289 -18.644 1.00 69.31 546 ASP A N 1
ATOM 4175 C CA . ASP A 1 546 ? 23.449 33.604 -19.786 1.00 69.31 546 ASP A CA 1
ATOM 4176 C C . ASP A 1 546 ? 23.157 35.112 -19.966 1.00 69.31 546 ASP A C 1
ATOM 4178 O O . ASP A 1 546 ? 22.422 35.514 -20.870 1.00 69.31 546 ASP A O 1
ATOM 4182 N N . GLY A 1 547 ? 23.743 35.980 -19.133 1.00 68.81 547 GLY A N 1
ATOM 4183 C CA . GLY A 1 547 ? 23.632 37.441 -19.236 1.00 68.81 547 GLY A CA 1
ATOM 4184 C C . GLY A 1 547 ? 22.389 38.066 -18.589 1.00 68.81 547 GLY A C 1
ATOM 4185 O O . GLY A 1 547 ? 22.196 39.277 -18.728 1.00 68.81 547 GLY A O 1
ATOM 4186 N N . ASN A 1 548 ? 21.587 37.273 -17.873 1.00 76.38 548 ASN A N 1
ATOM 4187 C CA . ASN A 1 548 ? 20.418 37.732 -17.117 1.00 76.38 548 ASN A CA 1
ATOM 4188 C C . ASN A 1 548 ? 20.834 38.410 -15.802 1.00 76.38 548 ASN A C 1
ATOM 4190 O O . ASN A 1 548 ? 21.778 37.970 -15.141 1.00 76.38 548 ASN A O 1
ATOM 4194 N N . ASP A 1 549 ? 20.123 39.473 -15.419 1.00 77.44 549 ASP A N 1
ATOM 4195 C CA . ASP A 1 549 ? 20.341 40.160 -14.145 1.00 77.44 549 ASP A CA 1
ATOM 4196 C C . ASP A 1 549 ? 19.759 39.310 -13.001 1.00 77.44 549 ASP A C 1
ATOM 4198 O O . ASP A 1 549 ? 18.580 38.958 -13.016 1.00 77.44 549 ASP A O 1
ATOM 4202 N N . CYS A 1 550 ? 20.589 38.959 -12.017 1.00 80.88 550 CYS A N 1
ATOM 4203 C CA . CYS A 1 550 ? 20.206 38.127 -10.876 1.00 80.88 550 CYS A CA 1
ATOM 4204 C C . CYS A 1 550 ? 20.817 38.662 -9.572 1.00 80.88 550 CYS A C 1
ATOM 4206 O O . CYS A 1 550 ? 21.811 39.395 -9.572 1.00 80.88 550 CYS A O 1
ATOM 4208 N N . PHE A 1 551 ? 20.224 38.300 -8.437 1.00 82.38 551 PHE A N 1
ATOM 4209 C CA . PHE A 1 551 ? 20.753 38.633 -7.115 1.00 82.38 551 PHE A CA 1
ATOM 4210 C C . PHE A 1 551 ? 21.337 37.388 -6.445 1.00 82.38 551 PHE A C 1
ATOM 4212 O O . PHE A 1 551 ? 20.671 36.363 -6.359 1.00 82.38 551 PHE A O 1
ATOM 4219 N N . VAL A 1 552 ? 22.565 37.477 -5.931 1.00 81.69 552 VAL A N 1
ATOM 4220 C CA . VAL A 1 552 ? 23.222 36.377 -5.202 1.00 81.69 552 VAL A CA 1
ATOM 4221 C C . VAL A 1 552 ? 23.177 36.639 -3.700 1.00 81.69 552 VAL A C 1
ATOM 4223 O O . VAL A 1 552 ? 23.577 37.715 -3.249 1.00 81.69 552 VAL A O 1
ATOM 4226 N N . THR A 1 553 ? 22.726 35.660 -2.912 1.00 81.75 553 THR A N 1
ATOM 4227 C CA . THR A 1 553 ? 22.638 35.776 -1.446 1.00 81.75 553 THR A CA 1
ATOM 4228 C C . THR A 1 553 ? 23.975 35.513 -0.747 1.00 81.75 553 THR A C 1
ATOM 4230 O O . THR A 1 553 ? 24.654 34.515 -0.996 1.00 81.75 553 THR A O 1
ATOM 4233 N N . LEU A 1 554 ? 24.350 36.375 0.205 1.00 79.31 554 LEU A N 1
ATOM 4234 C CA . LEU A 1 554 ? 25.595 36.255 0.982 1.00 79.31 554 LEU A CA 1
ATOM 4235 C C . LEU A 1 554 ? 25.373 35.888 2.458 1.00 79.31 554 LEU A C 1
ATOM 4237 O O . LEU A 1 554 ? 26.324 35.830 3.243 1.00 79.31 554 LEU A O 1
ATOM 4241 N N . LYS A 1 555 ? 24.139 35.599 2.875 1.00 77.69 555 LYS A N 1
ATOM 4242 C CA . LYS A 1 555 ? 23.827 35.127 4.233 1.00 77.69 555 LYS A CA 1
ATOM 4243 C C . LYS A 1 555 ? 23.109 33.780 4.211 1.00 77.69 555 LYS A C 1
ATOM 4245 O O . LYS A 1 555 ? 22.278 33.512 3.359 1.00 77.69 555 LYS A O 1
ATOM 4250 N N . ARG A 1 556 ? 23.409 32.934 5.207 1.00 70.31 556 ARG A N 1
ATOM 4251 C CA . ARG A 1 556 ? 22.788 31.601 5.393 1.00 70.31 556 ARG A CA 1
ATOM 4252 C C . ARG A 1 556 ? 21.365 31.639 5.967 1.00 70.31 556 ARG A C 1
ATOM 4254 O O . ARG A 1 556 ? 20.689 30.614 5.973 1.00 70.31 556 ARG A O 1
ATOM 4261 N N . ASN A 1 557 ? 20.949 32.784 6.502 1.00 73.06 557 ASN A N 1
ATOM 4262 C CA . ASN A 1 557 ? 19.629 32.990 7.101 1.00 73.06 557 ASN A CA 1
ATOM 4263 C C . AS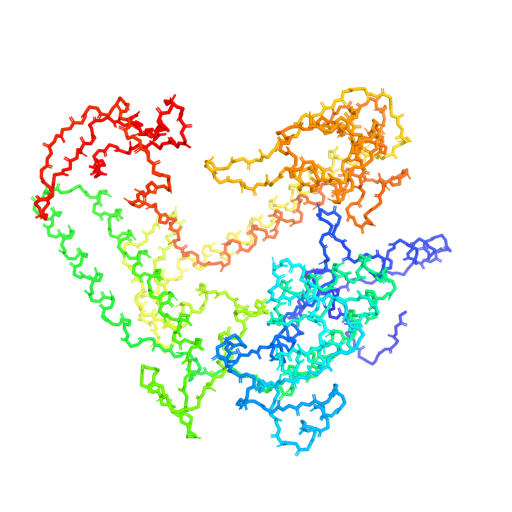N A 1 557 ? 18.755 33.938 6.271 1.00 73.06 557 ASN A C 1
ATOM 4265 O O . ASN A 1 557 ? 17.794 34.469 6.808 1.00 73.06 557 ASN A O 1
ATOM 4269 N N . GLY A 1 558 ? 19.104 34.155 5.002 1.00 78.38 558 GLY A N 1
ATOM 4270 C CA . GLY A 1 558 ? 18.301 34.972 4.108 1.00 78.38 558 GLY A CA 1
ATOM 4271 C C . GLY A 1 558 ? 16.923 34.356 3.870 1.00 78.38 558 GLY A C 1
ATOM 4272 O O . GLY A 1 558 ? 16.796 33.138 3.725 1.00 78.38 558 GLY A O 1
ATOM 4273 N N . GLU A 1 559 ? 15.900 35.196 3.845 1.00 83.19 559 GLU A N 1
ATOM 4274 C CA . GLU A 1 559 ? 14.513 34.820 3.593 1.00 83.19 559 GLU A CA 1
ATOM 4275 C C . GLU A 1 559 ? 13.949 35.678 2.453 1.00 83.19 559 GLU A C 1
ATOM 4277 O O . GLU A 1 559 ? 14.309 36.843 2.291 1.00 83.19 559 GLU A O 1
ATOM 4282 N N . LEU A 1 560 ? 13.057 35.098 1.659 1.00 84.25 560 LEU A N 1
ATOM 4283 C CA . LEU A 1 560 ? 12.304 35.763 0.606 1.00 84.25 560 LEU A CA 1
ATOM 4284 C C . LEU A 1 560 ? 10.825 35.637 0.936 1.00 84.25 560 LEU A C 1
ATOM 4286 O O . LEU A 1 560 ? 10.324 34.528 1.118 1.00 84.25 560 LEU A O 1
ATOM 4290 N N . ALA A 1 561 ? 10.152 36.774 1.054 1.00 84.06 561 ALA A N 1
ATOM 4291 C CA . ALA A 1 561 ? 8.722 36.843 1.292 1.00 84.06 561 ALA A CA 1
ATOM 4292 C C . ALA A 1 561 ? 8.020 37.389 0.047 1.00 84.06 561 ALA A C 1
ATOM 4294 O O . ALA A 1 561 ? 8.517 38.313 -0.597 1.00 84.06 561 ALA A O 1
ATOM 4295 N N . ILE A 1 562 ? 6.859 36.832 -0.284 1.00 84.56 562 ILE A N 1
ATOM 4296 C CA . ILE A 1 562 ? 5.985 37.355 -1.337 1.00 84.56 562 ILE A CA 1
ATOM 4297 C C . ILE A 1 562 ? 4.821 38.062 -0.660 1.00 84.56 562 ILE A C 1
ATOM 4299 O O . ILE A 1 562 ? 4.110 37.462 0.148 1.00 84.56 562 ILE A O 1
ATOM 4303 N N . LEU A 1 563 ? 4.644 39.342 -0.972 1.00 82.94 563 LEU A N 1
ATOM 4304 C CA . LEU A 1 563 ? 3.604 40.191 -0.401 1.00 82.94 563 LEU A CA 1
ATOM 4305 C C . LEU A 1 563 ? 2.463 40.420 -1.399 1.00 82.94 563 LEU A C 1
ATOM 4307 O O . LEU A 1 563 ? 2.700 40.661 -2.586 1.00 82.94 563 LEU A O 1
ATOM 4311 N N . ASP A 1 564 ? 1.234 40.412 -0.890 1.00 81.00 564 ASP A N 1
ATOM 4312 C CA . ASP A 1 564 ? 0.037 40.899 -1.591 1.00 81.00 564 ASP A CA 1
ATOM 4313 C C . ASP A 1 564 ? 0.085 42.443 -1.742 1.00 81.00 564 ASP A C 1
ATOM 4315 O O . ASP A 1 564 ? 0.841 43.093 -1.009 1.00 81.00 564 ASP A O 1
ATOM 4319 N N . PRO A 1 565 ? -0.721 43.092 -2.612 1.00 75.44 565 PRO A N 1
ATOM 4320 C CA . PRO A 1 565 ? -0.778 44.555 -2.721 1.00 75.44 565 PRO A CA 1
ATOM 4321 C C . PRO A 1 565 ? -1.097 45.274 -1.402 1.00 75.44 565 PRO A C 1
ATOM 4323 O O . PRO A 1 565 ? -0.684 46.417 -1.220 1.00 75.44 565 PRO A O 1
ATOM 4326 N N . ASP A 1 566 ? -1.777 44.597 -0.470 1.00 74.56 566 ASP A N 1
ATOM 4327 C CA . ASP A 1 566 ? -2.095 45.101 0.872 1.00 74.56 566 ASP A CA 1
ATOM 4328 C C . ASP A 1 566 ? -0.976 44.848 1.912 1.00 74.56 566 ASP A C 1
ATOM 4330 O O . ASP A 1 566 ? -1.148 45.123 3.101 1.00 74.56 566 ASP A O 1
ATOM 4334 N N . GLY A 1 567 ? 0.186 44.328 1.493 1.00 71.25 567 GLY A N 1
ATOM 4335 C CA . GLY A 1 567 ? 1.367 44.128 2.346 1.00 71.25 567 GLY A CA 1
ATOM 4336 C C . GLY A 1 567 ? 1.305 42.900 3.261 1.00 71.25 567 GLY A C 1
ATOM 4337 O O . GLY A 1 567 ? 2.103 42.785 4.192 1.00 71.25 567 GLY A O 1
ATOM 4338 N 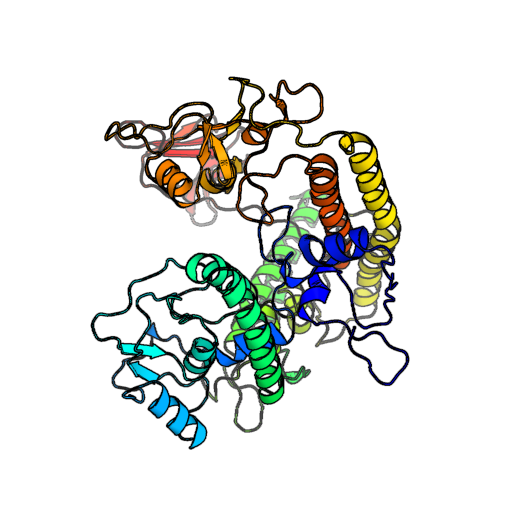N . LYS A 1 568 ? 0.362 41.982 3.024 1.00 76.75 568 LYS A N 1
ATOM 4339 C CA . LYS A 1 568 ? 0.246 40.719 3.762 1.00 76.75 568 LYS A CA 1
ATOM 4340 C C . LYS A 1 568 ? 1.159 39.658 3.144 1.00 76.75 568 LYS A C 1
ATOM 4342 O O . LYS A 1 568 ? 1.173 39.494 1.928 1.00 76.75 568 LYS A O 1
ATOM 4347 N N . GLU A 1 569 ? 1.895 38.935 3.987 1.00 78.00 569 GLU A N 1
ATOM 4348 C CA . GLU A 1 569 ? 2.747 37.815 3.569 1.00 78.00 569 GLU A CA 1
ATOM 4349 C C . GLU A 1 569 ? 1.889 36.665 3.030 1.00 78.00 569 GLU A C 1
ATOM 4351 O O . GLU A 1 569 ? 1.065 36.106 3.757 1.00 78.00 569 GLU A O 1
ATOM 4356 N N . LEU A 1 570 ? 2.072 36.349 1.747 1.00 75.56 570 LEU A N 1
ATOM 4357 C CA . LEU A 1 570 ? 1.437 35.225 1.057 1.00 75.56 570 LEU A CA 1
ATOM 4358 C C . LEU A 1 570 ? 2.307 33.969 1.118 1.00 75.56 570 LEU A C 1
ATOM 4360 O O . LEU A 1 570 ? 1.782 32.870 1.263 1.00 75.56 570 LEU A O 1
ATOM 4364 N N . GLU A 1 571 ? 3.624 34.132 1.004 1.00 77.44 571 GLU A N 1
ATOM 4365 C CA . GLU A 1 571 ? 4.577 33.022 0.921 1.00 77.44 571 GLU A CA 1
ATOM 4366 C C . GLU A 1 571 ? 5.912 33.422 1.556 1.00 77.44 571 GLU A C 1
ATOM 4368 O O . GLU A 1 571 ? 6.295 34.597 1.497 1.00 77.44 571 GLU A O 1
ATOM 4373 N N . LYS A 1 572 ? 6.613 32.469 2.185 1.00 83.00 572 LYS A N 1
ATOM 4374 C CA . LYS A 1 572 ? 7.875 32.731 2.885 1.00 83.00 572 LYS A CA 1
ATOM 4375 C C . LYS A 1 572 ? 8.868 31.586 2.700 1.00 83.00 572 LYS A C 1
ATOM 4377 O O . LYS A 1 572 ? 8.743 30.537 3.324 1.00 83.00 572 LYS A O 1
ATOM 4382 N N . THR A 1 573 ? 9.964 31.873 2.006 1.00 78.50 573 THR A N 1
ATOM 4383 C CA . THR A 1 573 ? 10.955 30.859 1.631 1.00 78.50 573 THR A CA 1
ATOM 4384 C C . THR A 1 573 ? 12.348 31.223 2.110 1.00 78.50 573 THR A C 1
ATOM 4386 O O . THR A 1 573 ? 12.812 32.353 1.970 1.00 78.50 573 THR A O 1
ATOM 4389 N N . LYS A 1 574 ? 13.056 30.253 2.689 1.00 78.94 574 LYS A N 1
ATOM 4390 C CA . LYS A 1 574 ? 14.441 30.440 3.129 1.00 78.94 574 LYS A CA 1
ATOM 4391 C C . LYS A 1 574 ? 15.397 30.204 1.963 1.00 78.94 574 LYS A C 1
ATOM 4393 O O . LYS A 1 574 ? 15.371 29.133 1.364 1.00 78.94 574 LYS A O 1
ATOM 4398 N N . ILE A 1 575 ? 16.286 31.157 1.690 1.00 77.38 575 ILE A N 1
ATOM 4399 C CA . ILE A 1 575 ? 17.251 31.048 0.593 1.00 77.38 575 ILE A CA 1
ATOM 4400 C C . ILE A 1 575 ? 18.600 30.549 1.138 1.00 77.38 575 ILE A C 1
ATOM 4402 O O . ILE A 1 575 ? 19.119 31.102 2.116 1.00 77.38 575 ILE A O 1
ATOM 4406 N N . PRO A 1 576 ? 19.205 29.507 0.537 1.00 75.06 576 PRO A N 1
ATOM 4407 C CA . PRO A 1 576 ? 20.547 29.068 0.901 1.00 75.06 576 PRO A CA 1
ATOM 4408 C C . PRO A 1 576 ? 21.606 30.115 0.523 1.00 75.06 576 PRO A C 1
ATOM 4410 O O . PRO A 1 576 ? 21.416 30.924 -0.379 1.00 75.06 576 PRO A O 1
ATOM 4413 N N . TYR A 1 577 ? 22.754 30.087 1.203 1.00 78.31 577 TYR A N 1
ATOM 4414 C CA . TYR A 1 577 ? 23.893 30.951 0.871 1.00 78.31 577 TYR A CA 1
ATOM 4415 C C . TYR A 1 577 ? 24.417 30.649 -0.538 1.00 78.31 577 TYR A C 1
ATOM 4417 O O . TYR A 1 577 ? 24.684 29.487 -0.844 1.00 78.31 577 TYR A O 1
ATOM 4425 N N . GLY A 1 578 ? 24.613 31.687 -1.351 1.00 74.62 578 GLY A N 1
ATOM 4426 C CA . GLY A 1 578 ? 25.020 31.560 -2.750 1.00 74.62 578 GLY A CA 1
ATOM 4427 C C . GLY A 1 578 ? 23.878 31.180 -3.694 1.00 74.62 578 GLY A C 1
ATOM 4428 O O . GLY A 1 578 ? 24.148 30.809 -4.831 1.00 74.62 578 GLY A O 1
ATOM 4429 N N . GLY A 1 579 ? 22.624 31.243 -3.235 1.00 78.88 579 GLY A N 1
ATOM 4430 C CA . GLY A 1 579 ? 21.453 31.060 -4.089 1.00 78.88 579 GLY A CA 1
ATOM 4431 C C . GLY A 1 579 ? 21.257 32.252 -5.027 1.00 78.88 579 GLY A C 1
ATOM 4432 O O . GLY A 1 579 ? 21.481 33.398 -4.627 1.00 78.88 579 GLY A O 1
ATOM 4433 N N . PHE A 1 580 ? 20.832 31.969 -6.258 1.00 82.19 580 PHE A N 1
ATOM 4434 C CA . PHE A 1 580 ? 20.465 32.973 -7.253 1.00 82.19 580 PHE A CA 1
ATOM 4435 C C . PHE A 1 580 ? 18.973 33.298 -7.134 1.00 82.19 580 PHE A C 1
ATOM 4437 O O . PHE A 1 580 ? 18.137 32.397 -7.113 1.00 82.19 580 PHE A O 1
ATOM 4444 N N . ILE A 1 581 ? 18.646 34.583 -7.039 1.00 80.00 581 ILE A N 1
ATOM 4445 C CA . ILE A 1 581 ? 17.279 35.104 -7.044 1.00 80.00 581 ILE A CA 1
ATOM 4446 C C . ILE A 1 581 ? 17.055 35.787 -8.392 1.00 80.00 581 ILE A C 1
ATOM 4448 O O . ILE A 1 581 ? 17.791 36.711 -8.757 1.00 80.00 581 ILE A O 1
ATOM 4452 N N . TYR A 1 582 ? 16.023 35.343 -9.100 1.00 80.81 582 TYR A N 1
ATOM 4453 C CA . TYR A 1 582 ? 15.532 35.957 -10.328 1.00 80.81 582 TYR A CA 1
ATOM 4454 C C . TYR A 1 582 ? 14.189 36.621 -9.997 1.00 80.81 582 TYR A C 1
ATOM 4456 O O . TYR A 1 582 ? 13.309 35.956 -9.449 1.00 80.81 582 TYR A O 1
ATOM 4464 N N . CYS A 1 583 ? 14.071 37.925 -10.260 1.00 66.19 583 CYS A N 1
ATOM 4465 C CA . CYS A 1 583 ? 12.873 38.724 -9.978 1.00 66.19 583 CYS A CA 1
ATOM 4466 C C . CYS A 1 583 ? 12.103 39.055 -11.255 1.00 66.19 583 CYS A C 1
ATOM 4468 O O . CYS A 1 583 ? 12.768 39.313 -12.286 1.00 66.19 583 CYS A O 1
#

pLDDT: mean 85.25, std 9.25, range [45.25, 97.94]

Solvent-accessible surface area (backbone atoms only — not comparable to full-atom values): 32342 Å² total; per-residue (Å²): 138,84,91,68,89,76,96,70,88,87,75,64,76,46,52,28,63,71,68,70,58,62,94,87,75,72,83,84,89,87,83,80,71,81,52,70,66,50,42,50,47,42,63,72,64,66,31,67,91,68,58,40,31,28,69,72,74,39,49,66,46,58,41,74,54,38,57,26,17,42,10,44,17,58,38,27,36,60,94,62,63,71,87,79,54,65,83,84,84,36,60,75,36,80,32,67,65,56,46,51,51,36,38,78,68,66,77,46,60,53,53,43,65,29,38,32,30,58,82,84,51,67,32,28,27,68,37,70,87,47,69,80,39,75,47,54,94,82,32,56,44,73,43,32,53,23,32,53,60,56,54,72,57,56,62,82,81,44,61,43,62,67,33,54,32,20,39,67,25,51,49,47,55,50,51,53,31,38,74,71,50,34,66,73,50,31,56,53,34,54,55,44,50,46,51,52,4,47,52,39,34,61,72,65,64,75,65,90,53,82,80,64,53,64,58,50,80,63,51,63,58,50,52,52,51,44,48,54,53,47,56,51,50,51,52,37,39,78,70,65,75,46,53,72,68,55,47,53,51,52,47,50,51,48,55,51,48,48,50,52,56,42,43,54,52,37,51,54,49,37,66,54,28,22,26,37,99,86,70,47,84,30,51,58,90,78,63,39,62,47,83,38,87,36,47,67,45,49,29,34,74,20,55,28,48,69,47,72,75,52,51,23,28,40,33,46,38,56,41,38,36,16,42,81,88,65,52,65,45,84,74,57,33,70,50,15,62,76,79,42,70,54,74,68,49,48,56,57,50,47,42,10,38,53,45,20,55,51,49,35,67,57,49,50,57,55,30,52,52,49,25,52,52,38,30,72,71,24,59,73,26,25,22,70,44,64,70,59,80,58,86,50,55,47,79,44,54,52,42,63,62,84,89,47,74,74,40,56,46,32,77,73,42,43,41,27,13,26,59,53,60,43,60,42,92,85,81,65,48,75,73,40,51,57,70,34,68,33,43,66,69,48,22,49,51,45,47,75,72,63,61,71,64,49,48,24,34,28,54,89,47,42,65,37,96,54,39,21,17,27,48,22,65,14,41,31,38,43,76,76,39,71,42,59,78,68,40,55,55,21,41,53,54,21,47,51,51,22,54,56,50,32,49,50,56,44,55,67,32,67,66,38,31,54,56,80,73,82,82,71,83,88,76,87,78,84,89,67,92,58,50,81,44,80,40,72,22,69,66,43,86,44,66,47,100,88,68,49,78,31,32,36,24,72,25,75,75,8,32,41,33,31,23,41,100,87,69,47,79,75,46,78,46,78,40,55,58,68,36,79,44,78,131

Mean predicted aligned error: 11.02 Å

Foldseek 3Di:
DDDDPDDDDDDDPLCCQVVVDDDPDDDDDDDDDDDPVVVVCCVPPVDVLLFQAALLALFGSRFDFFLLLLLLLVLQDALDDLVVDDQVVAAEDAALVRQVVCVVVVVDDSRGWYKYQYPQAQWEAQDLPDDIDGQPPRSIDTAGNSLSVVCVLQDGHAHRYRHRAFRSSRRVSLVSCCVGPNSVSSVSSSVVSSVSSNVRSVVVPQDDDLLLLDADPCQVVLVVVLVVQLVVLVVCVVVVNDDPVRNLVSLQLSQLVSLVVLLVRSLVCSSQWFAAPVRDGDDSVVSDHDRDNRSVSSCAVSVNDDHSLLSCQAHNFPTWFAALVRDIDSDTGRDHVSRNGDPVNVVRLVRLQVSLVVLLVPCLVVLVVQLVVLCVVLQQAFAAAAALPFLAFDKQFFDDDDPDRPGHRLSVQAQFFASAFDAQPPPRDTLAHHLGRQHSVSSVVCVVSPPGITTTAAQVRAPDPTHHHQNNHGDSSSNSHGDDGGGSVSNSVSCSVSVVSSVCSNPVSNSRRHDDDPNDPLDDDDPDDADKDKPPFPWDFDQDPVRATKTAGQDQAIKIFGAHPVGDTPDIGGAGHRRIHDD

Sequence (583 aa):
PVLVEGNAIKLHPLVCGGFNADFDGDQMAVHLPLSIEAQAEAHVLMLSTNNVFSPANGSPIINASQDIVMGVYFITTTLLDPKAVDEKDIPRFKDRHEAILAFDSKKIGIHDLISVRLTGFDKLVSKERGPIEAMPENGRLITTVGRIMFSEILGDGMPFYNCAIGKKGCARVIDDTYEYCDRAATINLLDDLKSIGFKNATLAGLSFGITDLRIPEEKVALLDEAQKKVNRVEKNFDRGIITERERYNQLLDIWSHCREELTVVLIETLKNDRRHDDGSYASITEKEGNAFLNPVYLMSDSGARGNVSQMQQLAGMRGLMAKPSGEIIETPIRANFREGLHILEYFSSTHGARKGLADTALKTADSGYLTRKLCDVAQSIIVSEHDCGSRRGIMKRAIYKGEQIDVPLSDQIFGRVAVNPVLDPKSGEKIVEANEMISDEAAKNIEEIGIDAVLVRSPLTSESPTGCSVLDYGMDMSTGKLVEEGMAVGIIGAQSIGEPGTQLTMRTFHSGGIGTRAVVDTEYRALNNGTVEIRDCNEVAVKDEDGNDCFVTLKRNGELAILDPDGKELEKTKIPYGGFIYC